Protein 2Z3Q (pdb70)

Solvent-accessible surface area: 21305 Å² total; per-residue (Å²): 168,163,111,92,28,55,9,64,69,0,41,68,18,2,155,104,0,66,97,44,18,119,50,61,157,24,104,8,66,0,2,4,25,54,112,21,124,94,83,25,25,34,41,9,0,96,3,2,14,69,0,0,25,1,0,1,20,6,21,37,33,33,40,0,1,62,7,0,40,70,0,19,90,35,0,83,105,36,28,163,175,51,111,85,34,104,73,17,15,64,15,119,72,38,74,10,164,81,0,6,95,6,0,32,93,1,0,83,57,6,50,125,102,78,96,147,77,20,80,7,71,111,25,159,98,24,123,79,15,96,28,219,19,184,40,99,29,4,23,4,104,9,66,8,129,24,58,116,17,44,71,25,94,5,12,21,0,11,5,0,46,0,45,30,56,53,76,86,72,98,2,90,24,31,71,12,34,14,108,5,46,105,18,2,33,54,78,103,134,178,107,84,123,129,170,158,154,110,91,40,31,15,67,54,0,31,60,19,2,144,104,0,66,96,57,16,107,49,55,153,24,101,5,69,0,2,2,24,54,123,32,105,108,71,21,55,50,40,6,0,110,3,1,12,74,0,0,47,1,0,7,43,5,12,38,43,28,40,0,22,65,8,5,44,70,0,26,106,35,0,73,84,22,24,92,82,106,74,141,133,116,52,106,88,26,106,75,16,15,53,15,114,74,28,74,11,141,84,0,6,98,13,0,25,100,1,0,100,97,33,60,175,132,20,8,64,29,86,9,66,100,23,149,108,26,127,72,14,75,25,165,29,189,44,91,27,2,20,5,99,12,62,8,102,23,65,116,25,49,68,27,96,6,12,21,3,12,17,0,44,0,41,16,60,40,69,99,51,76,9,79,23,42,82,14,24,14,111,4,42,109,15,1,47,87,84,113,156,268

Structure (mmCIF, N/CA/C/O backbone):
data_2Z3Q
#
_entry.id   2Z3Q
#
_cell.length_a   78.444
_cell.length_b   120.012
_cell.length_c   49.459
_cell.angle_alpha   90.00
_cell.angle_beta   90.00
_cell.angle_gamma   90.00
#
_symmetry.space_group_name_H-M   'P 21 21 2'
#
loop_
_entity.id
_entity.type
_entity.pdbx_description
1 polymer Interleukin-15
2 polymer 'Interleukin-15 receptor alpha chain'
3 water water
#
loop_
_atom_site.group_PDB
_atom_site.id
_atom_site.type_symbol
_atom_site.label_atom_id
_atom_site.label_alt_id
_atom_site.label_comp_id
_atom_site.label_asym_id
_atom_site.label_entity_id
_atom_site.label_seq_id
_atom_site.pdbx_PDB_ins_code
_atom_site.Cartn_x
_atom_site.Cartn_y
_atom_site.Cartn_z
_atom_site.occupancy
_atom_site.B_iso_or_equiv
_atom_site.auth_seq_id
_atom_site.auth_comp_id
_atom_site.auth_asym_id
_atom_site.auth_atom_id
_atom_site.pdbx_PDB_model_num
ATOM 1 N N . ALA A 1 1 ? 89.774 18.470 26.508 1.00 38.31 -4 ALA A N 1
ATOM 2 C CA . ALA A 1 1 ? 88.618 17.523 26.378 1.00 38.15 -4 ALA A CA 1
ATOM 3 C C . ALA A 1 1 ? 88.724 16.293 27.291 1.00 37.51 -4 ALA A C 1
ATOM 4 O O . ALA A 1 1 ? 89.783 15.650 27.348 1.00 37.77 -4 ALA A O 1
ATOM 6 N N . MET A 1 2 ? 87.629 15.985 28.002 1.00 36.45 -3 MET A N 1
ATOM 7 C CA . MET A 1 2 ? 87.492 14.717 28.746 1.00 34.96 -3 MET A CA 1
ATOM 8 C C . MET A 1 2 ? 86.339 13.867 28.192 1.00 33.84 -3 MET A C 1
ATOM 9 O O . MET A 1 2 ? 85.436 14.401 27.534 1.00 33.74 -3 MET A O 1
ATOM 14 N N . ALA A 1 3 ? 86.393 12.560 28.465 1.00 32.15 -2 ALA A N 1
ATOM 15 C CA . ALA A 1 3 ? 85.450 11.570 27.930 1.00 31.16 -2 ALA A CA 1
ATOM 16 C C . ALA A 1 3 ? 84.170 11.428 28.772 1.00 30.58 -2 ALA A C 1
ATOM 17 O O . ALA A 1 3 ? 84.199 11.018 29.949 1.00 29.68 -2 ALA A O 1
ATOM 19 N N . ILE A 1 4 ? 83.054 11.745 28.117 1.00 29.53 -1 ILE A N 1
ATOM 20 C CA . ILE A 1 4 ? 81.704 11.744 28.688 1.00 27.70 -1 ILE A CA 1
ATOM 21 C C . ILE A 1 4 ? 80.731 11.027 27.729 1.00 26.68 -1 ILE A C 1
ATOM 22 O O . ILE A 1 4 ? 80.633 11.387 26.530 1.00 27.04 -1 ILE A O 1
ATOM 27 N N . SER A 1 5 ? 80.026 10.024 28.262 1.00 23.41 0 SER A N 1
ATOM 28 C CA . SER A 1 5 ? 79.089 9.236 27.510 1.00 20.85 0 SER A CA 1
ATOM 29 C C . SER A 1 5 ? 78.256 10.118 26.578 1.00 19.86 0 SER A C 1
ATOM 30 O O . SER A 1 5 ? 77.816 11.211 27.002 1.00 19.66 0 SER A O 1
ATOM 33 N N . ASN A 1 6 ? 78.070 9.662 25.323 1.00 17.03 1 ASN A N 1
ATOM 34 C CA . ASN A 1 6 ? 77.293 10.398 24.301 1.00 15.33 1 ASN A CA 1
ATOM 35 C C . ASN A 1 6 ? 75.853 10.637 24.710 1.00 13.83 1 ASN A C 1
ATOM 36 O O . ASN A 1 6 ? 75.205 11.604 24.287 1.00 14.28 1 ASN A O 1
ATOM 41 N N . TRP A 1 7 ? 75.359 9.720 25.523 1.00 11.67 2 TRP A N 1
ATOM 42 C CA . TRP A 1 7 ? 74.001 9.760 26.014 1.00 9.93 2 TRP A CA 1
ATOM 43 C C . TRP A 1 7 ? 73.714 11.008 26.883 1.00 9.54 2 TRP A C 1
ATOM 44 O O . TRP A 1 7 ? 72.580 11.446 26.996 1.00 8.12 2 TRP A O 1
ATOM 55 N N . VAL A 1 8 ? 74.742 11.591 27.465 1.00 8.63 3 VAL A N 1
ATOM 56 C CA . VAL A 1 8 ? 74.560 12.855 28.196 1.00 8.83 3 VAL A CA 1
ATOM 57 C C . VAL A 1 8 ? 74.087 13.926 27.185 1.00 8.80 3 VAL A C 1
ATOM 58 O O . VAL A 1 8 ? 73.140 14.680 27.434 1.00 7.75 3 VAL A O 1
ATOM 62 N N . ASN A 1 9 ? 74.687 13.915 26.005 1.00 8.29 4 ASN A N 1
ATOM 63 C CA . ASN A 1 9 ? 74.273 14.849 24.990 1.00 8.90 4 ASN A CA 1
ATOM 64 C C . ASN A 1 9 ? 72.906 14.564 24.389 1.00 8.62 4 ASN A C 1
ATOM 65 O O . ASN A 1 9 ? 72.226 15.481 23.929 1.00 9.17 4 ASN A O 1
ATOM 70 N N . VAL A 1 10 ? 72.495 13.304 24.409 1.00 8.99 5 VAL A N 1
ATOM 71 C CA . VAL A 1 10 ? 71.137 12.950 24.021 1.00 8.28 5 VAL A CA 1
ATOM 72 C C . VAL A 1 10 ? 70.134 13.599 25.004 1.00 8.69 5 VAL A C 1
ATOM 73 O O . VAL A 1 10 ? 69.105 14.114 24.580 1.00 8.27 5 VAL A O 1
ATOM 77 N N . ILE A 1 11 ? 70.420 13.593 26.312 1.00 7.85 6 ILE A N 1
ATOM 78 C CA . ILE A 1 11 ? 69.450 14.132 27.226 1.00 7.20 6 ILE A CA 1
ATOM 79 C C . ILE A 1 11 ? 69.344 15.641 26.908 1.00 9.51 6 ILE A C 1
ATOM 80 O O . ILE A 1 11 ? 68.276 16.209 26.978 1.00 9.50 6 ILE A O 1
ATOM 85 N N . SER A 1 12 ? 70.462 16.287 26.571 1.00 10.76 7 SER A N 1
ATOM 86 C CA . SER A 1 12 ? 70.459 17.709 26.338 1.00 12.01 7 SER A CA 1
ATOM 87 C C . SER A 1 12 ? 69.566 18.041 25.130 1.00 12.37 7 SER A C 1
ATOM 88 O O . SER A 1 12 ? 68.796 19.021 25.161 1.00 13.01 7 SER A O 1
ATOM 91 N N . ASP A 1 13 ? 69.592 17.179 24.114 1.00 12.24 8 ASP A N 1
ATOM 92 C CA . ASP A 1 13 ? 68.734 17.329 22.932 1.00 12.07 8 ASP A CA 1
ATOM 93 C C . ASP A 1 13 ? 67.251 17.061 23.275 1.00 11.34 8 ASP A C 1
ATOM 94 O O . ASP A 1 13 ? 66.370 17.787 22.829 1.00 10.43 8 ASP A O 1
ATOM 99 N N . LEU A 1 14 ? 66.968 16.043 24.089 1.00 11.31 9 LEU A N 1
ATOM 100 C CA . LEU A 1 14 ? 65.581 15.838 24.572 1.00 9.84 9 LEU A CA 1
ATOM 101 C C . LEU A 1 14 ? 65.035 17.040 25.328 1.00 10.65 9 LEU A C 1
ATOM 102 O O . LEU A 1 14 ? 63.894 17.406 25.147 1.00 11.25 9 LEU A O 1
ATOM 107 N N . LYS A 1 15 ? 65.818 17.607 26.244 1.00 9.03 10 LYS A N 1
ATOM 108 C CA . LYS A 1 15 ? 65.441 18.853 26.907 1.00 8.73 10 LYS A CA 1
ATOM 109 C C . LYS A 1 15 ? 65.159 19.948 25.856 1.00 8.47 10 LYS A C 1
ATOM 110 O O . LYS A 1 15 ? 64.204 20.709 25.933 1.00 7.25 10 LYS A O 1
ATOM 116 N N . LYS A 1 16 ? 65.981 20.020 24.828 1.00 9.30 11 LYS A N 1
ATOM 117 C CA . LYS A 1 16 ? 65.778 21.063 23.865 1.00 8.44 11 LYS A CA 1
ATOM 118 C C . LYS A 1 16 ? 64.476 20.853 23.099 1.00 7.63 11 LYS A C 1
ATOM 119 O O . LYS A 1 16 ? 63.723 21.784 22.907 1.00 7.46 11 LYS A O 1
ATOM 125 N N . ILE A 1 17 ? 64.210 19.621 22.671 1.00 7.60 12 ILE A N 1
ATOM 126 C CA . ILE A 1 17 ? 63.030 19.289 21.896 1.00 7.09 12 ILE A CA 1
ATOM 127 C C . ILE A 1 17 ? 61.808 19.530 22.760 1.00 7.89 12 ILE A C 1
ATOM 128 O O . ILE A 1 17 ? 60.811 20.061 22.318 1.00 9.35 12 ILE A O 1
ATOM 133 N N . GLU A 1 18 ? 61.872 19.154 24.021 1.00 10.14 13 GLU A N 1
ATOM 134 C CA . GLU A 1 18 ? 60.719 19.383 24.881 1.00 11.03 13 GLU A CA 1
ATOM 135 C C . GLU A 1 18 ? 60.394 20.873 24.937 1.00 11.71 13 GLU A C 1
ATOM 136 O O . GLU A 1 18 ? 59.222 21.265 24.892 1.00 12.33 13 GLU A O 1
ATOM 142 N N . ASP A 1 19 ? 61.427 21.711 25.032 1.00 11.23 14 ASP A N 1
ATOM 143 C CA . ASP A 1 19 ? 61.223 23.141 25.133 1.00 12.24 14 ASP A CA 1
ATOM 144 C C . ASP A 1 19 ? 60.616 23.669 23.824 1.00 12.73 14 ASP A C 1
ATOM 145 O O . ASP A 1 19 ? 59.669 24.452 23.834 1.00 13.49 14 ASP A O 1
ATOM 150 N N . LEU A 1 20 ? 61.150 23.228 22.703 1.00 12.48 15 LEU A N 1
ATOM 151 C CA . LEU A 1 20 ? 60.680 23.676 21.397 1.00 12.66 15 LEU A CA 1
ATOM 152 C C . LEU A 1 20 ? 59.250 23.296 21.070 1.00 14.23 15 LEU A C 1
ATOM 153 O O . LEU A 1 20 ? 58.534 24.092 20.426 1.00 14.68 15 LEU A O 1
ATOM 158 N N . ILE A 1 21 ? 58.812 22.103 21.479 1.00 15.40 16 ILE A N 1
ATOM 159 C CA . ILE A 1 21 ? 57.436 21.645 21.175 1.00 17.98 16 ILE A CA 1
ATOM 160 C C . ILE A 1 21 ? 56.390 22.370 22.026 1.00 20.54 16 ILE A C 1
ATOM 161 O O . ILE A 1 21 ? 55.225 22.393 21.686 1.00 19.92 16 ILE A O 1
ATOM 166 N N . GLN A 1 22 ? 56.833 22.984 23.113 1.00 23.89 17 GLN A N 1
ATOM 167 C CA . GLN A 1 22 ? 55.936 23.622 24.066 1.00 27.97 17 GLN A CA 1
ATOM 168 C C . GLN A 1 22 ? 55.063 24.680 23.414 1.00 29.94 17 GLN A C 1
ATOM 169 O O . GLN A 1 22 ? 53.899 24.806 23.778 1.00 30.94 17 GLN A O 1
ATOM 175 N N . SER A 1 23 ? 55.631 25.419 22.450 1.00 32.25 18 SER A N 1
ATOM 176 C CA . SER A 1 23 ? 54.916 26.426 21.645 1.00 34.28 18 SER A CA 1
ATOM 177 C C . SER A 1 23 ? 53.880 25.761 20.720 1.00 35.62 18 SER A C 1
ATOM 178 O O . SER A 1 23 ? 52.677 26.019 20.848 1.00 36.55 18 SER A O 1
ATOM 181 N N . MET A 1 24 ? 54.353 24.913 19.805 1.00 36.16 19 MET A N 1
ATOM 182 C CA . MET A 1 24 ? 53.509 24.087 18.919 1.00 37.48 19 MET A CA 1
ATOM 183 C C . MET A 1 24 ? 52.388 23.248 19.574 1.00 37.00 19 MET A C 1
ATOM 184 O O . MET A 1 24 ? 52.258 23.165 20.814 1.00 37.62 19 MET A O 1
ATOM 189 N N . HIS A 1 25 ? 51.614 22.594 18.702 1.00 36.35 20 HIS A N 1
ATOM 190 C CA . HIS A 1 25 ? 50.515 21.710 19.091 1.00 35.60 20 HIS A CA 1
ATOM 191 C C . HIS A 1 25 ? 50.680 20.296 18.486 1.00 34.62 20 HIS A C 1
ATOM 192 O O . HIS A 1 25 ? 49.876 19.866 17.6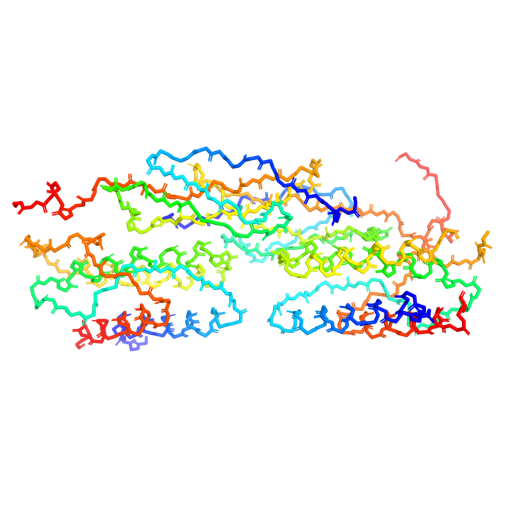45 1.00 33.79 20 HIS A O 1
ATOM 199 N N . ILE A 1 26 ? 51.725 19.580 18.914 1.00 33.43 21 ILE A N 1
ATOM 200 C CA . ILE A 1 26 ? 51.953 18.225 18.412 1.00 31.85 21 ILE A CA 1
ATOM 201 C C . ILE A 1 26 ? 51.145 17.257 19.258 1.00 30.18 21 ILE A C 1
ATOM 202 O O . ILE A 1 26 ? 51.272 17.225 20.482 1.00 30.24 21 ILE A O 1
ATOM 207 N N . ASP A 1 27 ? 50.253 16.522 18.611 1.00 27.59 22 ASP A N 1
ATOM 208 C CA . ASP A 1 27 ? 49.288 15.715 19.371 1.00 25.07 22 ASP A CA 1
ATOM 209 C C . ASP A 1 27 ? 49.321 14.242 18.948 1.00 22.98 22 ASP A C 1
ATOM 210 O O . ASP A 1 27 ? 48.362 13.497 19.114 1.00 23.31 22 ASP A O 1
ATOM 215 N N . ALA A 1 28 ? 50.455 13.807 18.434 1.00 20.82 23 ALA A N 1
ATOM 216 C CA . ALA A 1 28 ? 50.589 12.388 18.191 1.00 18.23 23 ALA A CA 1
ATOM 217 C C . ALA A 1 28 ? 50.736 11.667 19.545 1.00 16.60 23 ALA A C 1
ATOM 218 O O . ALA A 1 28 ? 51.186 12.239 20.565 1.00 16.56 23 ALA A O 1
ATOM 220 N N . THR A 1 29 ? 50.242 10.438 19.551 1.00 14.99 24 THR A N 1
ATOM 221 C CA . THR A 1 29 ? 50.495 9.534 20.623 1.00 14.45 24 THR A CA 1
ATOM 222 C C . THR A 1 29 ? 51.545 8.672 20.006 1.00 13.30 24 THR A C 1
ATOM 223 O O . THR A 1 29 ? 51.550 8.444 18.791 1.00 12.73 24 THR A O 1
ATOM 227 N N . LEU A 1 30 ? 52.491 8.280 20.834 1.00 11.77 25 LEU A N 1
ATOM 228 C CA . LEU A 1 30 ? 53.681 7.582 20.392 1.00 9.10 25 LEU A CA 1
ATOM 229 C C . LEU A 1 30 ? 53.881 6.372 21.287 1.00 7.68 25 LEU A C 1
ATOM 230 O O . LEU A 1 30 ? 53.576 6.426 22.451 1.00 8.35 25 LEU A O 1
ATOM 235 N N . TYR A 1 31 ? 54.421 5.310 20.720 1.00 8.04 26 TYR A N 1
ATOM 236 C CA . TYR A 1 31 ? 54.730 4.053 21.449 1.00 7.35 26 TYR A CA 1
ATOM 237 C C . TYR A 1 31 ? 55.809 4.337 22.500 1.00 8.40 26 TYR A C 1
ATOM 238 O O . TYR A 1 31 ? 56.933 4.793 22.188 1.00 8.00 26 TYR A O 1
ATOM 247 N N . THR A 1 32 ? 55.439 4.052 23.737 1.00 7.25 27 THR A N 1
ATOM 248 C CA . THR A 1 32 ? 56.229 4.355 24.945 1.00 8.31 27 THR A CA 1
ATOM 249 C C . THR A 1 32 ? 56.478 3.207 25.925 1.00 7.57 27 THR A C 1
ATOM 250 O O . THR A 1 32 ? 55.558 2.684 26.612 1.00 7.66 27 THR A O 1
ATOM 254 N N . GLU A 1 33 ? 57.738 2.824 26.041 1.00 6.30 28 GLU A N 1
ATOM 255 C CA . GLU A 1 33 ? 58.054 1.853 27.029 1.00 8.53 28 GLU A CA 1
ATOM 256 C C . GLU A 1 33 ? 58.503 2.613 28.264 1.00 8.83 28 GLU A C 1
ATOM 257 O O . GLU A 1 33 ? 59.620 3.160 28.306 1.00 7.92 28 GLU A O 1
ATOM 263 N N . SER A 1 34 ? 57.628 2.678 29.262 1.00 11.52 29 SER A N 1
ATOM 264 C CA . SER A 1 34 ? 57.932 3.434 30.486 1.00 13.16 29 SER A CA 1
ATOM 265 C C . SER A 1 34 ? 58.633 2.626 31.535 1.00 14.64 29 SER A C 1
ATOM 266 O O . SER A 1 34 ? 59.021 3.156 32.602 1.00 14.52 29 SER A O 1
ATOM 269 N N . ASP A 1 35 ? 58.784 1.332 31.268 1.00 14.84 30 ASP A N 1
ATOM 270 C CA . ASP A 1 35 ? 59.463 0.481 32.203 1.00 15.23 30 ASP A CA 1
ATOM 271 C C . ASP A 1 35 ? 60.381 -0.535 31.533 1.00 14.75 30 ASP A C 1
ATOM 272 O O . ASP A 1 35 ? 60.117 -1.743 31.575 1.00 13.88 30 ASP A O 1
ATOM 277 N N . VAL A 1 36 ? 61.450 -0.025 30.919 1.00 14.44 31 VAL A N 1
ATOM 278 C CA . VAL A 1 36 ? 62.374 -0.810 30.130 1.00 14.89 31 VAL A CA 1
ATOM 279 C C . VAL A 1 36 ? 63.077 -1.876 30.957 1.00 16.37 31 VAL A C 1
ATOM 280 O O . VAL A 1 36 ? 63.643 -1.552 32.011 1.00 16.71 31 VAL A O 1
ATOM 284 N N . HIS A 1 37 ? 63.029 -3.133 30.518 1.00 16.65 32 HIS A N 1
ATOM 285 C CA . HIS A 1 37 ? 63.901 -4.171 31.124 1.00 18.50 32 HIS A CA 1
ATOM 286 C C . HIS A 1 37 ? 65.332 -4.087 30.576 1.00 17.96 32 HIS A C 1
ATOM 287 O O . HIS A 1 37 ? 65.518 -4.041 29.374 1.00 17.66 32 HIS A O 1
ATOM 294 N N . PRO A 1 38 ? 66.351 -4.084 31.457 1.00 18.30 33 PRO A N 1
ATOM 295 C CA . PRO A 1 38 ? 67.741 -4.006 30.952 1.00 17.74 33 PRO A CA 1
ATOM 296 C C . PRO A 1 38 ? 68.065 -5.002 29.812 1.00 16.88 33 PRO A C 1
ATOM 297 O O . PRO A 1 38 ? 68.870 -4.696 28.924 1.00 16.24 33 PRO A O 1
ATOM 301 N N . SER A 1 39 ? 67.441 -6.174 29.844 1.00 15.61 34 SER A N 1
ATOM 302 C CA . SER A 1 39 ? 67.675 -7.190 28.847 1.00 15.63 34 SER A CA 1
ATOM 303 C C . SER A 1 39 ? 67.064 -6.833 27.498 1.00 15.77 34 SER A C 1
ATOM 304 O O . SER A 1 39 ? 67.287 -7.539 26.517 1.00 15.85 34 SER A O 1
ATOM 307 N N . CYS A 1 40 ? 66.292 -5.740 27.444 1.00 15.64 35 CYS A N 1
ATOM 308 C CA . CYS A 1 40 ? 65.573 -5.333 26.232 1.00 14.31 35 CYS A CA 1
ATOM 309 C C . CYS A 1 40 ? 65.794 -3.867 25.947 1.00 14.27 35 CYS A C 1
ATOM 310 O O . CYS A 1 40 ? 65.021 -3.266 25.183 1.00 13.57 35 CYS A O 1
ATOM 313 N N . LYS A 1 41 ? 66.818 -3.264 26.548 1.00 14.78 36 LYS A N 1
ATOM 314 C CA . LYS A 1 41 ? 66.980 -1.826 26.398 1.00 15.79 36 LYS A CA 1
ATOM 315 C C . LYS A 1 41 ? 67.410 -1.380 24.999 1.00 15.39 36 LYS A C 1
ATOM 316 O O . LYS A 1 41 ? 67.112 -0.254 24.610 1.00 15.34 36 LYS A O 1
ATOM 322 N N . VAL A 1 42 ? 68.050 -2.258 24.226 1.00 13.99 37 VAL A N 1
ATOM 323 C CA . VAL A 1 42 ? 68.372 -1.909 22.826 1.00 14.02 37 VAL A CA 1
ATOM 324 C C . VAL A 1 42 ? 67.120 -1.871 21.956 1.00 13.56 37 VAL A C 1
ATOM 325 O O . VAL A 1 42 ? 66.922 -0.915 21.200 1.00 14.68 37 VAL A O 1
ATOM 329 N N . THR A 1 43 ? 66.291 -2.919 22.053 1.00 12.73 38 THR A N 1
ATOM 330 C CA . THR A 1 43 ? 64.988 -2.957 21.390 1.00 11.31 38 THR A CA 1
ATOM 331 C C . THR A 1 43 ? 64.176 -1.712 21.738 1.00 11.03 38 THR A C 1
ATOM 332 O O . THR A 1 43 ? 63.652 -1.023 20.839 1.00 11.33 38 THR A O 1
ATOM 336 N N . ALA A 1 44 ? 64.093 -1.401 23.024 1.00 8.90 39 ALA A N 1
ATOM 337 C CA . ALA A 1 44 ? 63.335 -0.230 23.525 1.00 9.34 39 ALA A CA 1
ATOM 338 C C . ALA A 1 44 ? 63.923 1.085 23.035 1.00 8.58 39 ALA A C 1
ATOM 339 O O . ALA A 1 44 ? 63.204 1.985 22.612 1.00 9.00 39 ALA A O 1
ATOM 341 N N . MET A 1 45 ? 65.241 1.189 23.031 1.00 9.43 40 MET A N 1
ATOM 342 C CA . MET A 1 45 ? 65.870 2.404 22.526 1.00 10.16 40 MET A CA 1
ATOM 343 C C . MET A 1 45 ? 65.537 2.611 21.048 1.00 10.92 40 MET A C 1
ATOM 344 O O . MET A 1 45 ? 65.157 3.692 20.592 1.00 10.43 40 MET A O 1
ATOM 349 N N . LYS A 1 46 ? 65.637 1.542 20.296 1.00 10.69 41 LYS A N 1
ATOM 350 C CA . LYS A 1 46 ? 65.266 1.594 18.922 1.00 10.85 41 LYS A CA 1
ATOM 351 C C . LYS A 1 46 ? 63.857 2.095 18.668 1.00 10.85 41 LYS A C 1
ATOM 352 O O . LYS A 1 46 ? 63.642 2.876 17.757 1.00 11.18 41 LYS A O 1
ATOM 358 N N . CYS A 1 47 ? 62.896 1.666 19.469 1.00 12.32 42 CYS A N 1
ATOM 359 C CA . CYS A 1 47 ? 61.514 2.207 19.362 1.00 12.23 42 CYS A CA 1
ATOM 360 C C . CYS A 1 47 ? 61.402 3.675 19.636 1.00 11.74 42 CYS A C 1
ATOM 361 O O . CYS A 1 47 ? 60.741 4.373 18.884 1.00 11.01 42 CYS A O 1
ATOM 364 N N . PHE A 1 48 ? 61.955 4.128 20.765 1.00 9.78 43 PHE A N 1
ATOM 365 C CA . PHE A 1 48 ? 62.059 5.561 21.033 1.00 11.04 43 PHE A CA 1
ATOM 366 C C . PHE A 1 48 ? 62.654 6.358 19.870 1.00 11.13 43 PHE A C 1
ATOM 367 O O . PHE A 1 48 ? 62.116 7.437 19.562 1.00 12.06 43 PHE A O 1
ATOM 375 N N . LEU A 1 49 ? 63.755 5.860 19.256 1.00 10.89 44 LEU A N 1
ATOM 376 C CA . LEU A 1 49 ? 64.409 6.558 18.128 1.00 10.72 44 LEU A CA 1
ATOM 377 C C . LEU A 1 49 ? 63.500 6.676 16.889 1.00 10.79 44 LEU A C 1
ATOM 378 O O . LEU A 1 49 ? 63.418 7.739 16.248 1.00 11.14 44 LEU A O 1
ATOM 383 N N . LEU A 1 50 ? 62.821 5.579 16.546 1.00 10.83 45 LEU A N 1
ATOM 384 C CA . LEU A 1 50 ? 61.798 5.580 15.518 1.00 10.80 45 LEU A CA 1
ATOM 385 C C . LEU A 1 50 ? 60.707 6.587 15.750 1.00 10.23 45 LEU A C 1
ATOM 386 O O . LEU A 1 50 ? 60.347 7.334 14.833 1.00 12.61 45 LEU A O 1
ATOM 391 N N . GLU A 1 51 ? 60.158 6.583 16.941 1.00 10.50 46 GLU A N 1
ATOM 392 C CA . GLU A 1 51 ? 58.996 7.374 17.175 1.00 9.16 46 GLU A CA 1
ATOM 393 C C . GLU A 1 51 ? 59.369 8.802 17.271 1.00 8.35 46 GLU A C 1
ATOM 394 O O . GLU A 1 51 ? 58.540 9.670 17.026 1.00 7.59 46 GLU A O 1
ATOM 400 N N . LEU A 1 52 ? 60.605 9.058 17.691 1.00 8.91 47 LEU A N 1
ATOM 401 C CA . LEU A 1 52 ? 61.129 10.448 17.667 1.00 10.28 47 LEU A CA 1
ATOM 402 C C . LEU A 1 52 ? 61.037 11.085 16.271 1.00 9.29 47 LEU A C 1
ATOM 403 O O . LEU A 1 52 ? 60.804 12.290 16.159 1.00 9.00 47 LEU A O 1
ATOM 408 N N . GLN A 1 53 ? 61.227 10.311 15.217 1.00 9.98 48 GLN A N 1
ATOM 409 C CA . GLN A 1 53 ? 61.081 10.837 13.888 1.00 11.10 48 GLN A CA 1
ATOM 410 C C . GLN A 1 53 ? 59.663 11.359 13.546 1.00 11.01 48 GLN A C 1
ATOM 411 O O . GLN A 1 53 ? 59.476 12.179 12.604 1.00 10.64 48 GLN A O 1
ATOM 417 N N . VAL A 1 54 ? 58.662 10.825 14.235 1.00 10.28 49 VAL A N 1
ATOM 418 C CA . VAL A 1 54 ? 57.277 11.244 14.033 1.00 8.05 49 VAL A CA 1
ATOM 419 C C . VAL A 1 54 ? 57.148 12.643 14.569 1.00 7.83 49 VAL A C 1
ATOM 420 O O . VAL A 1 54 ? 56.466 13.461 13.980 1.00 7.99 49 VAL A O 1
ATOM 424 N N . ILE A 1 55 ? 57.718 12.893 15.759 1.00 7.12 50 ILE A N 1
ATOM 425 C CA . ILE A 1 55 ? 57.684 14.245 16.296 1.00 6.13 50 ILE A CA 1
ATOM 426 C C . ILE A 1 55 ? 58.269 15.265 15.330 1.00 7.40 50 ILE A C 1
ATOM 427 O O . ILE A 1 55 ? 57.710 16.381 15.147 1.00 9.60 50 ILE A O 1
ATOM 432 N N . SER A 1 56 ? 59.366 14.881 14.679 1.00 6.54 51 SER A N 1
ATOM 433 C CA . SER A 1 56 ? 60.011 15.768 13.705 1.00 6.43 51 SER A CA 1
ATOM 434 C C . SER A 1 56 ? 59.114 15.978 12.453 1.00 7.26 51 SER A C 1
ATOM 435 O O . SER A 1 56 ? 58.883 17.128 11.999 1.00 5.21 51 SER A O 1
ATOM 438 N N . LEU A 1 57 ? 58.573 14.879 11.916 1.00 6.21 52 LEU A N 1
ATOM 439 C CA . LEU A 1 57 ? 57.793 14.966 10.669 1.00 8.00 52 LEU A CA 1
ATOM 440 C C . LEU A 1 57 ? 56.547 15.786 10.919 1.00 7.35 52 LEU A C 1
ATOM 441 O O . LEU A 1 57 ? 56.126 16.571 10.068 1.00 9.30 52 LEU A O 1
ATOM 446 N N . GLU A 1 58 ? 55.906 15.566 12.054 1.00 6.74 53 GLU A N 1
ATOM 447 C CA . GLU A 1 58 ? 54.647 16.264 12.291 1.00 7.16 53 GLU A CA 1
ATOM 448 C C . GLU A 1 58 ? 54.862 17.730 12.662 1.00 6.85 53 GLU A C 1
ATOM 449 O O . GLU A 1 58 ? 54.029 18.572 12.330 1.00 6.83 53 GLU A O 1
ATOM 455 N N . SER A 1 59 ? 56.002 18.045 13.267 1.00 5.24 54 SER A N 1
ATOM 456 C CA . SER A 1 59 ? 56.362 19.445 13.600 1.00 3.47 54 SER A CA 1
ATOM 457 C C . SER A 1 59 ? 56.566 20.326 12.379 1.00 2.81 54 SER A C 1
ATOM 458 O O . SER A 1 59 ? 56.180 21.528 12.408 1.00 2.00 54 SER A O 1
ATOM 461 N N . GLY A 1 60 ? 57.194 19.764 11.329 1.00 2.00 55 GLY A N 1
ATOM 462 C CA . GLY A 1 60 ? 57.534 20.583 10.146 1.00 2.00 55 GLY A CA 1
ATOM 463 C C . GLY A 1 60 ? 58.369 21.799 10.498 1.00 2.00 55 GLY A C 1
ATOM 464 O O . GLY A 1 60 ? 58.316 22.855 9.814 1.00 2.76 55 GLY A O 1
ATOM 465 N N . ASP A 1 61 ? 59.205 21.625 11.514 1.00 2.06 56 ASP A N 1
ATOM 466 C CA . ASP A 1 61 ? 60.000 22.719 12.081 1.00 2.06 56 ASP A CA 1
ATOM 467 C C . ASP A 1 61 ? 61.521 22.451 11.964 1.00 2.00 56 ASP A C 1
ATOM 468 O O . ASP A 1 61 ? 61.998 21.391 12.359 1.00 2.00 56 ASP A O 1
ATOM 473 N N . ALA A 1 62 ? 62.262 23.396 11.407 1.00 2.00 57 ALA A N 1
ATOM 474 C CA . ALA A 1 62 ? 63.694 23.243 11.155 1.00 2.36 57 ALA A CA 1
ATOM 475 C C . ALA A 1 62 ? 64.473 22.932 12.437 1.00 3.99 57 ALA A C 1
ATOM 476 O O . ALA A 1 62 ? 65.202 21.940 12.532 1.00 5.83 57 ALA A O 1
ATOM 478 N N . SER A 1 63 ? 64.238 23.686 13.488 1.00 5.46 58 SER A N 1
ATOM 479 C CA . SER A 1 63 ? 64.997 23.459 14.690 1.00 5.29 58 SER A CA 1
ATOM 480 C C . SER A 1 63 ? 64.676 22.138 15.363 1.00 5.74 58 SER A C 1
ATOM 481 O O . SER A 1 63 ? 65.573 21.479 15.850 1.00 5.91 58 SER A O 1
ATOM 484 N N . ILE A 1 64 ? 63.400 21.764 15.448 1.00 4.83 59 ILE A N 1
ATOM 485 C CA . ILE A 1 64 ? 63.061 20.464 15.980 1.00 4.99 59 ILE A CA 1
ATOM 486 C C . ILE A 1 64 ? 63.710 19.356 15.155 1.00 5.81 59 ILE A C 1
ATOM 487 O O . ILE A 1 64 ? 64.332 18.451 15.685 1.00 5.76 59 ILE A O 1
ATOM 492 N N . HIS A 1 65 ? 63.582 19.446 13.840 1.00 4.11 60 HIS A N 1
ATOM 493 C CA . HIS A 1 65 ? 64.211 18.480 12.989 1.00 6.10 60 HIS A CA 1
ATOM 494 C C . HIS A 1 65 ? 65.763 18.399 13.187 1.00 7.24 60 HIS A C 1
ATOM 495 O O . HIS A 1 65 ? 66.306 17.301 13.313 1.00 8.01 60 HIS A O 1
ATOM 502 N N . ASP A 1 66 ? 66.455 19.542 13.216 1.00 7.13 61 ASP A N 1
ATOM 503 C CA . ASP A 1 66 ? 67.888 19.545 13.423 1.00 7.78 61 ASP A CA 1
ATOM 504 C C . ASP A 1 66 ? 68.243 18.867 14.724 1.00 8.19 61 ASP A C 1
ATOM 505 O O . ASP A 1 66 ? 69.221 18.129 14.782 1.00 9.65 61 ASP A O 1
ATOM 510 N N . THR A 1 67 ? 67.448 19.113 15.757 1.00 8.31 62 THR A N 1
ATOM 511 C CA . THR A 1 67 ? 67.738 18.616 17.106 1.00 7.75 62 THR A CA 1
ATOM 512 C C . THR A 1 67 ? 67.438 17.101 17.173 1.00 9.58 62 THR A C 1
ATOM 513 O O . THR A 1 67 ? 68.186 16.340 17.804 1.00 9.62 62 THR A O 1
ATOM 517 N N . VAL A 1 68 ? 66.392 16.660 16.458 1.00 9.40 63 VAL A N 1
ATOM 518 C CA . VAL A 1 68 ? 66.109 15.229 16.307 1.00 8.65 63 VAL A CA 1
ATOM 519 C C . VAL A 1 68 ? 67.203 14.560 15.511 1.00 9.73 63 VAL A C 1
ATOM 520 O O . VAL A 1 68 ? 67.658 13.454 15.832 1.00 8.59 63 VAL A O 1
ATOM 524 N N . GLU A 1 69 ? 67.656 15.219 14.453 1.00 11.39 64 GLU A N 1
ATOM 525 C CA . GLU A 1 69 ? 68.712 14.640 13.678 1.00 12.64 64 GLU A CA 1
ATOM 526 C C . GLU A 1 69 ? 70.004 14.476 14.487 1.00 12.12 64 GLU A C 1
ATOM 527 O O . GLU A 1 69 ? 70.637 13.429 14.434 1.00 11.89 64 GLU A O 1
ATOM 533 N N . ASN A 1 70 ? 70.380 15.514 15.227 1.00 12.13 65 ASN A N 1
ATOM 534 C CA . ASN A 1 70 ? 71.576 15.490 16.045 1.00 12.54 65 ASN A CA 1
ATOM 535 C C . ASN A 1 70 ? 71.473 14.346 17.087 1.00 12.02 65 ASN A C 1
ATOM 536 O O . ASN A 1 70 ? 72.427 13.611 17.275 1.00 12.35 65 ASN A O 1
ATOM 541 N N . LEU A 1 71 ? 70.301 14.170 17.693 1.00 11.01 66 LEU A N 1
ATOM 542 C CA . LEU A 1 71 ? 70.085 13.157 18.735 1.00 10.07 66 LEU A CA 1
ATOM 543 C C . LEU A 1 71 ? 70.281 11.784 18.115 1.00 10.72 66 LEU A C 1
ATOM 544 O O . LEU A 1 71 ? 71.016 10.979 18.622 1.00 10.83 66 LEU A O 1
ATOM 549 N N . ILE A 1 72 ? 69.629 11.516 16.994 1.00 10.48 67 ILE A N 1
ATOM 550 C CA . ILE A 1 72 ? 69.659 10.180 16.414 1.00 12.32 67 ILE A CA 1
ATOM 551 C C . ILE A 1 72 ? 71.058 9.751 15.976 1.00 13.16 67 ILE A C 1
ATOM 552 O O . ILE A 1 72 ? 71.415 8.568 16.129 1.00 13.46 67 ILE A O 1
ATOM 557 N N . ILE A 1 73 ? 71.844 10.695 15.444 1.00 14.55 68 ILE A N 1
ATOM 558 C CA . ILE A 1 73 ? 73.263 10.447 15.070 1.00 15.74 68 ILE A CA 1
ATOM 559 C C . ILE A 1 73 ? 74.144 10.125 16.300 1.00 16.57 68 ILE A C 1
ATOM 560 O O . ILE A 1 73 ? 74.988 9.227 16.246 1.00 16.25 68 ILE A O 1
ATOM 565 N N . LEU A 1 74 ? 73.978 10.887 17.376 1.00 17.43 69 LEU A N 1
ATOM 566 C CA . LEU A 1 74 ? 74.642 10.591 18.621 1.00 18.00 69 LEU A CA 1
ATOM 567 C C . LEU A 1 74 ? 74.300 9.187 19.075 1.00 19.20 69 LEU A C 1
ATOM 568 O O . LEU A 1 74 ? 75.190 8.428 19.453 1.00 18.76 69 LEU A O 1
ATOM 573 N N . ALA A 1 75 ? 73.009 8.845 19.044 1.00 20.13 70 ALA A N 1
ATOM 574 C C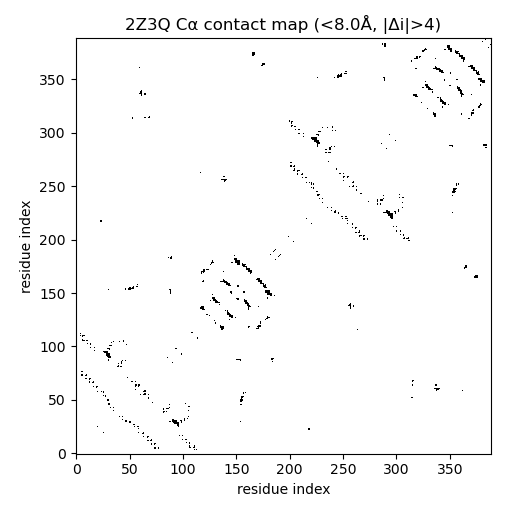A . ALA A 1 75 ? 72.523 7.600 19.632 1.00 20.35 70 ALA A CA 1
ATOM 575 C C . ALA A 1 75 ? 73.030 6.438 18.806 1.00 20.81 70 ALA A C 1
ATOM 576 O O . ALA A 1 75 ? 73.596 5.505 19.345 1.00 19.66 70 ALA A O 1
ATOM 578 N N . ASN A 1 76 ? 72.872 6.507 17.489 1.00 21.78 71 ASN A N 1
ATOM 579 C CA . ASN A 1 76 ? 73.465 5.493 16.621 1.00 23.41 71 ASN A CA 1
ATOM 580 C C . ASN A 1 76 ? 74.991 5.361 16.727 1.00 23.75 71 ASN A C 1
ATOM 581 O O . ASN A 1 76 ? 75.532 4.266 16.575 1.00 25.11 71 ASN A O 1
ATOM 586 N N . ASN A 1 77 ? 75.682 6.465 16.999 1.00 23.88 72 ASN A N 1
ATOM 587 C CA . ASN A 1 77 ? 77.105 6.426 17.324 1.00 24.01 72 ASN A CA 1
ATOM 588 C C . ASN A 1 77 ? 77.374 5.623 18.575 1.00 24.13 72 ASN A C 1
ATOM 589 O O . ASN A 1 77 ? 78.500 5.200 18.806 1.00 23.84 72 ASN A O 1
ATOM 594 N N . SER A 1 78 ? 76.345 5.438 19.393 1.00 24.29 73 SER A N 1
ATOM 595 C CA . SER A 1 78 ? 76.487 4.820 20.702 1.00 25.00 73 SER A CA 1
ATOM 596 C C . SER A 1 78 ? 75.959 3.401 20.733 1.00 25.62 73 SER A C 1
ATOM 597 O O . SER A 1 78 ? 76.061 2.738 21.751 1.00 25.96 73 SER A O 1
ATOM 600 N N . LEU A 1 79 ? 75.406 2.933 19.621 1.00 26.65 74 LEU A N 1
ATOM 601 C CA . LEU A 1 79 ? 74.822 1.591 19.546 1.00 27.68 74 LEU A CA 1
ATOM 602 C C . LEU A 1 79 ? 75.627 0.718 18.570 1.00 28.62 74 LEU A C 1
ATOM 603 O O . LEU A 1 79 ? 76.799 1.007 18.333 1.00 29.40 74 LEU A O 1
ATOM 608 N N . SER A 1 80 ? 74.988 -0.316 17.999 1.00 29.61 75 SER A N 1
ATOM 609 C CA . SER A 1 80 ? 75.637 -1.369 17.168 1.00 29.92 75 SER A CA 1
ATOM 610 C C . SER A 1 80 ? 76.847 -2.040 17.844 1.00 30.41 75 SER A C 1
ATOM 611 O O . SER A 1 80 ? 76.939 -2.105 19.082 1.00 30.85 75 SER A O 1
ATOM 614 N N . THR A 1 86 ? 72.123 -10.364 20.032 1.00 28.22 81 THR A N 1
ATOM 615 C CA . THR A 1 86 ? 71.599 -9.247 20.811 1.00 28.25 81 THR A CA 1
ATOM 616 C C . THR A 1 86 ? 70.568 -9.730 21.857 1.00 27.71 81 THR A C 1
ATOM 617 O O . THR A 1 86 ? 70.915 -10.504 22.767 1.00 28.12 81 THR A O 1
ATOM 621 N N . GLU A 1 87 ? 69.312 -9.284 21.709 1.00 26.31 82 GLU A N 1
ATOM 622 C CA . GLU A 1 87 ? 68.255 -9.472 22.716 1.00 24.55 82 GLU A CA 1
ATOM 623 C C . GLU A 1 87 ? 67.079 -10.320 22.218 1.00 24.20 82 GLU A C 1
ATOM 624 O O . GLU A 1 87 ? 66.731 -10.267 21.036 1.00 24.09 82 GLU A O 1
ATOM 630 N N . SER A 1 88 ? 66.455 -11.069 23.130 1.00 23.11 83 SER A N 1
ATOM 631 C CA . SER A 1 88 ? 65.369 -12.003 22.783 1.00 22.24 83 SER A CA 1
ATOM 632 C C . SER A 1 88 ? 64.187 -11.951 23.763 1.00 21.25 83 SER A C 1
ATOM 633 O O . SER A 1 88 ? 64.362 -11.648 24.958 1.00 21.35 83 SER A O 1
ATOM 636 N N . GLY A 1 89 ? 62.991 -12.261 23.265 1.00 20.42 84 GLY A N 1
ATOM 637 C CA . GLY A 1 89 ? 61.771 -12.217 24.090 1.00 19.37 84 GLY A CA 1
ATOM 638 C C . GLY A 1 89 ? 61.217 -10.811 24.321 1.00 18.70 84 GLY A C 1
ATOM 639 O O . GLY A 1 89 ? 60.418 -10.593 25.237 1.00 18.71 84 GLY A O 1
ATOM 640 N N . CYS A 1 90 ? 61.626 -9.864 23.474 1.00 17.66 85 CYS A N 1
ATOM 641 C CA . CYS A 1 90 ? 61.259 -8.455 23.647 1.00 17.02 85 CYS A CA 1
ATOM 642 C C . CYS A 1 90 ? 59.992 -8.088 22.852 1.00 16.28 85 CYS A C 1
ATOM 643 O O . CYS A 1 90 ? 59.696 -8.708 21.842 1.00 15.32 85 CYS A O 1
ATOM 646 N N . LYS A 1 91 ? 59.241 -7.089 23.327 1.00 15.09 86 LYS A N 1
ATOM 647 C CA . LYS A 1 91 ? 58.040 -6.632 22.635 1.00 13.92 86 LYS A CA 1
ATOM 648 C C . LYS A 1 91 ? 58.432 -5.906 21.374 1.00 11.40 86 LYS A C 1
ATOM 649 O O . LYS A 1 91 ? 59.482 -5.273 21.320 1.00 9.46 86 LYS A O 1
ATOM 655 N N . GLU A 1 92 ? 57.594 -6.018 20.354 1.00 9.99 87 GLU A N 1
ATOM 656 C CA . GLU A 1 92 ? 57.720 -5.150 19.213 1.00 9.04 87 GLU A CA 1
ATOM 657 C C . GLU A 1 92 ? 57.169 -3.771 19.588 1.00 9.43 87 GLU A C 1
ATOM 658 O O . GLU A 1 92 ? 56.397 -3.619 20.564 1.00 8.41 87 GLU A O 1
ATOM 664 N N . CYS A 1 93 ? 57.608 -2.749 18.866 1.00 8.51 88 CYS A N 1
ATOM 665 C CA . CYS A 1 93 ? 57.237 -1.357 19.224 1.00 8.25 88 CYS A CA 1
ATOM 666 C C . CYS A 1 93 ? 55.720 -1.155 19.310 1.00 7.08 88 CYS A C 1
ATOM 667 O O . CYS A 1 93 ? 55.243 -0.381 20.137 1.00 8.80 88 CYS A O 1
ATOM 670 N N . GLU A 1 94 ? 54.992 -1.840 18.437 1.00 7.65 89 GLU A N 1
ATOM 671 C CA . GLU A 1 94 ? 53.559 -1.609 18.203 1.00 7.43 89 GLU A CA 1
ATOM 672 C C . GLU A 1 94 ? 52.735 -2.337 19.267 1.00 7.95 89 GLU A C 1
ATOM 673 O O . GLU A 1 94 ? 51.512 -2.157 19.325 1.00 6.93 89 GLU A O 1
ATOM 679 N N . GLU A 1 95 ? 53.423 -3.094 20.127 1.00 7.38 90 GLU A N 1
ATOM 680 C CA . GLU A 1 95 ? 52.812 -3.714 21.290 1.00 7.96 90 GLU A CA 1
ATOM 681 C C . GLU A 1 95 ? 52.819 -2.746 22.468 1.00 7.63 90 GLU A C 1
ATOM 682 O O . GLU A 1 95 ? 52.217 -3.031 23.504 1.00 7.56 90 GLU A O 1
ATOM 688 N N . LEU A 1 96 ? 53.478 -1.598 22.311 1.00 7.89 91 LEU A N 1
ATOM 689 C CA . LEU A 1 96 ? 53.664 -0.677 23.442 1.00 8.71 91 LEU A CA 1
ATOM 690 C C . LEU A 1 96 ? 52.465 0.238 23.564 1.00 9.68 91 LEU A C 1
ATOM 691 O O . LEU A 1 96 ? 51.758 0.489 22.590 1.00 7.29 91 LEU A O 1
ATOM 696 N N . GLU A 1 97 ? 52.247 0.752 24.776 1.00 10.29 92 GLU A N 1
ATOM 697 C CA . GLU A 1 97 ? 51.198 1.741 25.006 1.00 12.52 92 GLU A CA 1
ATOM 698 C C . GLU A 1 97 ? 51.498 2.958 24.204 1.00 12.27 92 GLU A C 1
ATOM 699 O O . GLU A 1 97 ? 52.657 3.283 24.007 1.00 12.68 92 GLU A O 1
ATOM 705 N N . GLU A 1 98 ? 50.462 3.614 23.689 1.00 13.18 93 GLU A N 1
ATOM 706 C CA . GLU A 1 98 ? 50.631 4.917 23.056 1.00 13.19 93 GLU A CA 1
ATOM 707 C C . GLU A 1 98 ? 50.421 6.025 24.071 1.00 13.03 93 GLU A C 1
ATOM 708 O O . GLU A 1 98 ? 49.433 6.039 24.824 1.00 12.68 93 GLU A O 1
ATOM 714 N N . LYS A 1 99 ? 51.369 6.946 24.138 1.00 10.94 94 LYS A N 1
ATOM 715 C CA . LYS A 1 99 ? 51.267 7.942 25.168 1.00 10.79 94 LYS A CA 1
ATOM 716 C C . LYS A 1 99 ? 51.437 9.294 24.564 1.00 10.88 94 LYS A C 1
ATOM 717 O O . LYS A 1 99 ? 51.893 9.419 23.435 1.00 9.91 94 LYS A O 1
ATOM 723 N N . ASN A 1 100 ? 51.097 10.340 25.294 1.00 11.73 95 ASN A N 1
ATOM 724 C CA . ASN A 1 100 ? 51.251 11.680 24.731 1.00 12.51 95 ASN A CA 1
ATOM 725 C C . ASN A 1 100 ? 52.714 12.099 24.753 1.00 12.86 95 ASN A C 1
ATOM 726 O O . ASN A 1 100 ? 53.561 11.369 25.306 1.00 10.46 95 ASN A O 1
ATOM 731 N N . ILE A 1 101 ? 53.017 13.223 24.097 1.00 13.37 96 ILE A N 1
ATOM 732 C CA . ILE A 1 101 ? 54.405 13.646 23.847 1.00 16.00 96 ILE A CA 1
ATOM 733 C C . ILE A 1 101 ? 55.138 13.909 25.186 1.00 16.46 96 ILE A C 1
ATOM 734 O O . ILE A 1 101 ? 56.266 13.469 25.354 1.00 18.66 96 ILE A O 1
ATOM 739 N N . LYS A 1 102 ? 54.475 14.508 26.174 1.00 17.00 97 LYS A N 1
ATOM 740 C CA . LYS A 1 102 ? 55.075 14.708 27.505 1.00 16.98 97 LYS A CA 1
ATOM 741 C C . LYS A 1 102 ? 55.588 13.396 28.108 1.00 15.61 97 LYS A C 1
ATOM 742 O O . LYS A 1 102 ? 56.706 13.326 28.594 1.00 14.73 97 LYS A O 1
ATOM 748 N N . GLU A 1 103 ? 54.744 12.379 28.092 1.00 14.49 98 GLU A N 1
ATOM 749 C CA . GLU A 1 103 ? 55.025 11.133 28.766 1.00 14.67 98 GLU A CA 1
ATOM 750 C C . GLU A 1 103 ? 56.070 10.383 28.008 1.00 12.22 98 GLU A C 1
ATOM 751 O O . GLU A 1 103 ? 56.862 9.670 28.628 1.00 11.07 98 GLU A O 1
ATOM 757 N N . PHE A 1 104 ? 56.031 10.512 26.672 1.00 9.82 99 PHE A N 1
ATOM 758 C CA . PHE A 1 104 ? 56.961 9.851 25.757 1.00 9.74 99 PHE A CA 1
ATOM 759 C C . PHE A 1 104 ? 58.371 10.348 26.010 1.00 9.98 99 PHE A C 1
ATOM 760 O O . PHE A 1 104 ? 59.305 9.562 26.189 1.00 9.87 99 PHE A O 1
ATOM 768 N N . LEU A 1 105 ? 58.506 11.670 26.048 1.00 8.79 100 LEU A N 1
ATOM 769 C CA . LEU A 1 105 ? 59.796 12.305 26.262 1.00 9.80 100 LEU A CA 1
ATOM 770 C C . LEU A 1 105 ? 60.342 12.033 27.697 1.00 8.79 100 LEU A C 1
ATOM 771 O O . LEU A 1 105 ? 61.548 11.767 27.863 1.00 10.14 100 LEU A O 1
ATOM 776 N N . GLN A 1 106 ? 59.484 12.027 28.717 1.00 9.90 101 GLN A N 1
ATOM 777 C CA . GLN A 1 106 ? 59.920 11.677 30.039 1.00 10.28 101 GLN A CA 1
ATOM 778 C C . GLN A 1 106 ? 60.517 10.253 30.067 1.00 11.05 101 GLN A C 1
ATOM 779 O O . GLN A 1 106 ? 61.569 10.031 30.660 1.00 11.92 101 GLN A O 1
ATOM 785 N N . SER A 1 107 ? 59.838 9.304 29.444 1.00 9.75 102 SER A N 1
ATOM 786 C CA . SER A 1 107 ? 60.326 7.952 29.359 1.00 10.22 102 SER A CA 1
ATOM 787 C C . SER A 1 107 ? 61.565 7.806 28.489 1.00 8.34 102 SER A C 1
ATOM 788 O O . SER A 1 107 ? 62.403 6.936 28.743 1.00 8.99 102 SER A O 1
ATOM 791 N N . PHE A 1 108 ? 61.681 8.637 27.458 1.00 8.10 103 PHE A N 1
ATOM 792 C CA . PHE A 1 108 ? 62.889 8.656 26.667 1.00 8.42 103 PHE A CA 1
ATOM 793 C C . PHE A 1 108 ? 64.071 9.022 27.575 1.00 9.06 103 PHE A C 1
ATOM 794 O O . PHE A 1 108 ? 65.085 8.356 27.619 1.00 11.48 103 PHE A O 1
ATOM 802 N N . VAL A 1 109 ? 63.929 10.082 28.324 1.00 7.50 104 VAL A N 1
ATOM 803 C CA . VAL A 1 109 ? 64.956 10.470 29.314 1.00 5.97 104 VAL A CA 1
ATOM 804 C C . VAL A 1 109 ? 65.308 9.331 30.300 1.00 5.85 104 VAL A C 1
ATOM 805 O O . VAL A 1 109 ? 66.476 9.068 30.588 1.00 5.16 104 VAL A O 1
ATOM 809 N N . HIS A 1 110 ? 64.296 8.647 30.804 1.00 5.27 105 HIS A N 1
ATOM 810 C CA . HIS A 1 110 ? 64.540 7.472 31.638 1.00 4.05 105 HIS A CA 1
ATOM 811 C C . HIS A 1 110 ? 65.415 6.424 31.046 1.00 2.54 105 HIS A C 1
ATOM 812 O O . HIS A 1 110 ? 66.280 5.929 31.676 1.00 2.00 105 HIS A O 1
ATOM 819 N N . ILE A 1 111 ? 65.270 6.136 29.749 1.00 4.39 106 ILE A N 1
ATOM 820 C CA . ILE A 1 111 ? 66.040 5.078 29.198 1.00 4.24 106 ILE A CA 1
ATOM 821 C C . ILE A 1 111 ? 67.402 5.595 28.781 1.00 4.45 106 ILE A C 1
ATOM 822 O O . ILE A 1 111 ? 68.387 4.875 28.883 1.00 4.87 106 ILE A O 1
ATOM 827 N N . VAL A 1 112 ? 67.491 6.812 28.236 1.00 3.91 107 VAL A N 1
ATOM 828 C CA . VAL A 1 112 ? 68.802 7.363 27.968 1.00 2.13 107 VAL A CA 1
ATOM 829 C C . VAL A 1 112 ? 69.621 7.278 29.273 1.00 2.54 107 VAL A C 1
ATOM 830 O O . VAL A 1 112 ? 70.785 6.886 29.289 1.00 2.69 107 VAL A O 1
ATOM 834 N N . GLN A 1 113 ? 68.991 7.563 30.385 1.00 4.38 108 GLN A N 1
ATOM 835 C CA . GLN A 1 113 ? 69.727 7.449 31.646 1.00 3.79 108 GLN A CA 1
ATOM 836 C C . GLN A 1 113 ? 70.215 6.043 32.026 1.00 6.90 108 GLN A C 1
ATOM 837 O O . GLN A 1 113 ? 71.293 5.874 32.599 1.00 5.70 108 GLN A O 1
ATOM 843 N N . MET A 1 114 ? 69.462 5.015 31.677 1.00 9.46 109 MET A N 1
ATOM 844 C CA . MET A 1 114 ? 69.988 3.660 31.821 1.00 12.70 109 MET A CA 1
ATOM 845 C C . MET A 1 114 ? 71.267 3.393 31.009 1.00 10.96 109 MET A C 1
ATOM 846 O O . MET A 1 114 ? 72.161 2.677 31.459 1.00 10.93 109 MET A O 1
ATOM 851 N N . PHE A 1 115 ? 71.373 4.010 29.848 1.00 9.74 110 PHE A N 1
ATOM 852 C CA . PHE A 1 115 ? 72.507 3.793 28.961 1.00 9.40 110 PHE A CA 1
ATOM 853 C C . PHE A 1 115 ? 73.750 4.570 29.407 1.00 9.89 110 PHE A C 1
ATOM 854 O O . PHE A 1 115 ? 74.870 4.175 29.078 1.00 7.68 110 PHE A O 1
ATOM 862 N N . ILE A 1 116 ? 73.575 5.680 30.143 1.00 11.36 111 ILE A N 1
ATOM 863 C CA . ILE A 1 116 ? 74.717 6.283 30.824 1.00 14.74 111 ILE A CA 1
ATOM 864 C C . ILE A 1 116 ? 75.007 5.336 31.993 1.00 18.05 111 ILE A C 1
ATOM 865 O O . ILE A 1 116 ? 74.163 5.148 32.842 1.00 18.91 111 ILE A O 1
ATOM 870 N N . ASN A 1 117 ? 76.167 4.706 32.033 1.00 21.75 112 ASN A N 1
ATOM 871 C CA . ASN A 1 117 ? 76.540 3.860 33.201 1.00 25.21 112 ASN A CA 1
ATOM 872 C C . ASN A 1 117 ? 78.015 3.392 33.234 1.00 27.00 112 ASN A C 1
ATOM 873 O O . ASN A 1 117 ? 78.588 3.178 34.322 1.00 27.14 112 ASN A O 1
ATOM 878 N N . THR A 1 118 ? 78.620 3.223 32.049 1.00 28.81 113 THR A N 1
ATOM 879 C CA . THR A 1 118 ? 77.915 3.433 30.781 1.00 30.10 113 THR A CA 1
ATOM 880 C C . THR A 1 118 ? 77.460 2.115 30.106 1.00 30.67 113 THR A C 1
ATOM 881 O O . THR A 1 118 ? 78.071 1.610 29.161 1.00 30.97 113 THR A O 1
ATOM 885 N N . SER A 1 119 ? 76.372 1.568 30.641 1.00 31.74 114 SER A N 1
ATOM 886 C CA . SER A 1 119 ? 75.596 0.481 30.014 1.00 32.90 114 SER A CA 1
ATOM 887 C C . SER A 1 119 ? 75.321 0.612 28.482 1.00 33.69 114 SER A C 1
ATOM 888 O O . SER A 1 119 ? 75.166 -0.410 27.786 1.00 34.63 114 SER A O 1
ATOM 892 N N . ALA B 2 3 ? 43.080 32.551 -3.128 1.00 46.57 -2 ALA B N 1
ATOM 893 C CA . ALA B 2 3 ? 42.291 33.805 -2.932 1.00 46.25 -2 ALA B CA 1
ATOM 894 C C . ALA B 2 3 ? 40.776 33.609 -3.168 1.00 45.92 -2 ALA B C 1
ATOM 895 O O . ALA B 2 3 ? 40.051 34.606 -3.356 1.00 46.03 -2 ALA B O 1
ATOM 897 N N . ILE B 2 4 ? 40.328 32.334 -3.164 1.00 44.86 -1 ILE B N 1
ATOM 898 C CA . ILE B 2 4 ? 38.887 31.922 -3.160 1.00 43.19 -1 ILE B CA 1
ATOM 899 C C . ILE B 2 4 ? 38.564 31.228 -1.800 1.00 42.80 -1 ILE B C 1
ATOM 900 O O . ILE B 2 4 ? 39.302 31.491 -0.837 1.00 43.71 -1 ILE B O 1
ATOM 905 N N . SER B 2 5 ? 37.506 30.393 -1.680 1.00 40.83 0 SER B N 1
ATOM 906 C CA . SER B 2 5 ? 37.339 29.501 -0.480 1.00 39.24 0 SER B CA 1
ATOM 907 C C . SER B 2 5 ? 37.841 28.085 -0.788 1.00 36.53 0 SER B C 1
ATOM 908 O O . SER B 2 5 ? 37.073 27.116 -0.954 1.00 36.56 0 SER B O 1
ATOM 911 N N . ILE B 2 6 ? 39.163 28.002 -0.873 1.00 33.49 1 ILE B N 1
ATOM 912 C CA . ILE B 2 6 ? 39.875 26.817 -1.320 1.00 30.08 1 ILE B CA 1
ATOM 913 C C . ILE B 2 6 ? 39.677 25.643 -0.349 1.00 28.06 1 ILE B C 1
ATOM 914 O O . ILE B 2 6 ? 39.940 25.765 0.848 1.00 27.24 1 ILE B O 1
ATOM 919 N N . THR B 2 7 ? 39.188 24.517 -0.866 1.00 24.81 2 THR B N 1
ATOM 920 C CA . THR B 2 7 ? 39.053 23.316 -0.054 1.00 22.60 2 THR B CA 1
ATOM 921 C C . THR B 2 7 ? 39.598 22.094 -0.786 1.00 21.38 2 THR B C 1
ATOM 922 O O . THR B 2 7 ? 39.650 22.076 -2.030 1.00 20.34 2 THR B O 1
ATOM 926 N N . CYS B 2 8 ? 39.979 21.076 -0.003 1.00 20.25 3 CYS B N 1
ATOM 927 C CA . CYS B 2 8 ? 40.616 19.854 -0.493 1.00 19.40 3 CYS B CA 1
ATOM 928 C C . CYS B 2 8 ? 39.578 18.824 -0.892 1.00 18.87 3 CYS B C 1
ATOM 929 O O . CYS B 2 8 ? 38.526 18.765 -0.260 1.00 19.19 3 CYS B O 1
ATOM 932 N N . PRO B 2 9 ? 39.894 17.960 -1.880 1.00 18.13 4 PRO B N 1
ATOM 933 C CA . PRO B 2 9 ? 38.965 16.890 -2.215 1.00 17.79 4 PRO B CA 1
ATOM 934 C C . PRO B 2 9 ? 38.998 15.792 -1.128 1.00 17.22 4 PRO B C 1
ATOM 935 O O . PRO B 2 9 ? 39.801 15.884 -0.187 1.00 17.34 4 PRO B O 1
ATOM 939 N N . PRO B 2 10 ? 38.095 14.795 -1.189 1.00 16.73 5 PRO B N 1
ATOM 940 C CA . PRO B 2 10 ? 38.318 13.633 -0.307 1.00 17.04 5 PRO B CA 1
ATOM 941 C C . PRO B 2 10 ? 39.781 13.114 -0.278 1.00 17.50 5 PRO B C 1
ATOM 942 O O . PRO B 2 10 ? 40.421 13.032 -1.322 1.00 17.51 5 PRO B O 1
ATOM 946 N N . PRO B 2 11 ? 40.300 12.749 0.907 1.00 17.27 6 PRO B N 1
ATOM 947 C CA . PRO B 2 11 ? 41.605 12.109 0.971 1.00 17.50 6 PRO B CA 1
ATOM 948 C C . PRO B 2 11 ? 41.666 10.795 0.220 1.00 18.08 6 PRO B C 1
ATOM 949 O O . PRO B 2 11 ? 40.666 10.085 0.107 1.00 17.53 6 PRO B O 1
ATOM 953 N N . MET B 2 12 ? 42.857 10.459 -0.252 1.00 19.13 7 MET B N 1
ATOM 954 C CA . MET B 2 12 ? 43.070 9.170 -0.854 1.00 20.24 7 MET B CA 1
ATOM 955 C C . MET B 2 12 ? 43.051 8.115 0.248 1.00 19.51 7 MET B C 1
ATOM 956 O O . MET B 2 12 ? 43.264 8.401 1.430 1.00 19.08 7 MET B O 1
ATOM 961 N N . SER B 2 13 ? 42.735 6.898 -0.164 1.00 18.56 8 SER B N 1
ATOM 962 C CA . SER B 2 13 ? 42.678 5.748 0.705 1.00 18.29 8 SER B CA 1
ATOM 963 C C . SER B 2 13 ? 44.100 5.421 1.208 1.00 17.63 8 SER B C 1
ATOM 964 O O . SER B 2 13 ? 45.066 5.601 0.476 1.00 16.94 8 SER B O 1
ATOM 967 N N . VAL B 2 14 ? 44.228 5.017 2.471 1.00 17.30 9 VAL B N 1
ATOM 968 C CA . VAL B 2 14 ? 45.457 4.375 2.980 1.00 17.27 9 VAL B CA 1
ATOM 969 C C . VAL B 2 14 ? 45.125 2.910 3.338 1.00 18.43 9 VAL B C 1
ATOM 970 O O . VAL B 2 14 ? 44.178 2.636 4.089 1.00 18.74 9 VAL B O 1
ATOM 974 N N . GLU B 2 15 ? 45.879 1.974 2.768 1.00 18.19 10 GLU B N 1
ATOM 975 C CA . GLU B 2 15 ? 45.704 0.551 3.037 1.00 18.97 10 GLU B CA 1
ATOM 976 C C . GLU B 2 15 ? 45.543 0.245 4.530 1.00 18.57 10 GLU B C 1
ATOM 977 O O . GLU B 2 15 ? 46.431 0.546 5.320 1.00 18.55 10 GLU B O 1
ATOM 983 N N . HIS B 2 16 ? 44.439 -0.397 4.912 1.00 18.06 11 HIS B N 1
ATOM 984 C CA . HIS B 2 16 ? 44.193 -0.814 6.319 1.00 17.39 11 HIS B CA 1
ATOM 985 C C . HIS B 2 16 ? 43.945 0.311 7.297 1.00 16.48 11 HIS B C 1
ATOM 986 O O . HIS B 2 16 ? 44.085 0.126 8.517 1.00 16.07 11 HIS B O 1
ATOM 993 N N . ALA B 2 17 ? 43.547 1.455 6.744 1.00 15.46 12 ALA B N 1
ATOM 994 C CA . ALA B 2 17 ? 43.287 2.685 7.489 1.00 15.16 12 ALA B CA 1
ATOM 995 C C . ALA B 2 17 ? 42.001 3.327 6.985 1.00 14.37 12 ALA B C 1
ATOM 996 O O . ALA B 2 17 ? 41.520 3.030 5.881 1.00 14.46 12 ALA B O 1
ATOM 998 N N . ASP B 2 18 ? 41.411 4.171 7.812 1.00 14.17 13 ASP B N 1
ATOM 999 C CA . ASP B 2 18 ? 40.266 4.955 7.379 1.00 12.63 13 ASP B CA 1
ATOM 1000 C C . ASP B 2 18 ? 40.524 6.382 7.905 1.00 13.08 13 ASP B C 1
ATOM 1001 O O . ASP B 2 18 ? 41.528 6.621 8.588 1.00 13.56 13 ASP B O 1
ATOM 1006 N N . ILE B 2 19 ? 39.670 7.334 7.553 1.00 11.97 14 ILE B N 1
ATOM 1007 C CA . ILE B 2 19 ? 39.867 8.714 7.979 1.00 11.64 14 ILE B CA 1
ATOM 1008 C C . ILE B 2 19 ? 38.516 9.398 7.977 1.00 11.31 14 ILE B C 1
ATOM 1009 O O . ILE B 2 19 ? 37.680 9.165 7.102 1.00 11.29 14 ILE B O 1
ATOM 1014 N N . TRP B 2 20 ? 38.301 10.216 8.989 1.00 11.71 15 TRP B N 1
ATOM 1015 C CA . TRP B 2 20 ? 37.114 11.040 9.070 1.00 12.90 15 TRP B CA 1
ATOM 1016 C C . TRP B 2 20 ? 37.544 12.494 9.174 1.00 12.61 15 TRP B C 1
ATOM 1017 O O . TRP B 2 20 ? 38.075 12.933 10.201 1.00 13.61 15 TRP B O 1
ATOM 1028 N N . VAL B 2 21 ? 37.326 13.232 8.105 1.00 12.54 16 VAL B N 1
ATOM 1029 C CA . VAL B 2 21 ? 37.842 14.596 7.981 1.00 12.05 16 VAL B CA 1
ATOM 1030 C C . VAL B 2 21 ? 36.906 15.559 8.728 1.00 12.96 16 VAL B C 1
ATOM 1031 O O . VAL B 2 21 ? 35.677 15.556 8.476 1.00 11.60 16 VAL B O 1
ATOM 1035 N N . LYS B 2 22 ? 37.462 16.336 9.665 1.00 12.70 17 LYS B N 1
ATOM 1036 C CA . LYS B 2 22 ? 36.677 17.302 10.451 1.00 13.94 17 LYS B CA 1
ATOM 1037 C C . LYS B 2 22 ? 36.579 18.562 9.656 1.00 13.55 17 LYS B C 1
ATOM 1038 O O . LYS B 2 22 ? 35.589 19.300 9.741 1.00 13.19 17 LYS B O 1
ATOM 1044 N N . SER B 2 23 ? 37.591 18.810 8.835 1.00 12.07 18 SER B N 1
ATOM 1045 C CA . SER B 2 23 ? 37.614 20.032 8.043 1.00 12.56 18 SER B CA 1
ATOM 1046 C C . SER B 2 23 ? 38.317 19.859 6.696 1.00 12.60 18 SER B C 1
ATOM 1047 O O . SER B 2 23 ? 39.409 19.335 6.625 1.00 12.47 18 SER B O 1
ATOM 1050 N N . TYR B 2 24 ? 37.711 20.367 5.633 1.00 12.60 19 TYR B N 1
ATOM 1051 C CA . TYR B 2 24 ? 38.340 20.272 4.306 1.00 13.09 19 TYR B CA 1
ATOM 1052 C C . TYR B 2 24 ? 39.045 21.572 3.926 1.00 14.00 19 TYR B C 1
ATOM 1053 O O . TYR B 2 24 ? 39.485 21.744 2.770 1.00 16.46 19 TYR B O 1
ATOM 1062 N N . SER B 2 25 ? 39.111 22.506 4.870 1.00 13.10 20 SER B N 1
ATOM 1063 C CA . SER B 2 25 ? 39.661 23.832 4.610 1.00 13.89 20 SER B CA 1
ATOM 1064 C C . SER B 2 25 ? 41.172 23.790 4.459 1.00 12.31 20 SER B C 1
ATOM 1065 O O . SER B 2 25 ? 41.837 22.944 5.061 1.00 12.60 20 SER B O 1
ATOM 1068 N N . LEU B 2 26 ? 41.721 24.736 3.705 1.00 10.63 21 LEU B N 1
ATOM 1069 C CA . LEU B 2 26 ? 43.186 24.885 3.570 1.00 8.97 21 LEU B CA 1
ATOM 1070 C C . LEU B 2 26 ? 43.919 24.872 4.901 1.00 9.02 21 LEU B C 1
ATOM 1071 O O . LEU B 2 26 ? 43.480 25.522 5.816 1.00 8.20 21 LEU B O 1
ATOM 1076 N N . TYR B 2 27 ? 45.011 24.090 4.994 1.00 7.85 22 TYR B N 1
ATOM 1077 C CA . TYR B 2 27 ? 45.875 23.902 6.180 1.00 8.10 22 TYR B CA 1
ATOM 1078 C C . TYR B 2 27 ? 45.327 22.991 7.268 1.00 8.67 22 TYR B C 1
ATOM 1079 O O . TYR B 2 27 ? 45.978 22.782 8.314 1.00 9.99 22 TYR B O 1
ATOM 1088 N N . SER B 2 28 ? 44.117 22.488 7.029 1.00 8.83 23 SER B N 1
ATOM 1089 C CA . SER B 2 28 ? 43.513 21.569 7.930 1.00 9.67 23 SER B CA 1
ATOM 1090 C C . SER B 2 28 ? 44.420 20.351 8.122 1.00 9.17 23 SER B C 1
ATOM 1091 O O . SER B 2 28 ? 45.031 19.857 7.184 1.00 7.37 23 SER B O 1
ATOM 1094 N N . ARG B 2 29 ? 44.559 19.924 9.366 1.00 10.86 24 ARG B N 1
ATOM 1095 C CA . ARG B 2 29 ? 45.348 18.748 9.705 1.00 11.10 24 ARG B CA 1
ATOM 1096 C C . ARG B 2 29 ? 44.373 17.658 10.101 1.00 12.36 24 ARG B C 1
ATOM 1097 O O . ARG B 2 29 ? 43.479 17.879 10.933 1.00 11.62 24 ARG B O 1
ATOM 1105 N N . GLU B 2 30 ? 44.538 16.492 9.499 1.00 11.74 25 GLU B N 1
ATOM 1106 C CA . GLU B 2 30 ? 43.637 15.357 9.775 1.00 12.40 25 GLU B CA 1
ATOM 1107 C C . GLU B 2 30 ? 44.526 14.103 10.045 1.00 11.78 25 GLU B C 1
ATOM 1108 O O . GLU B 2 30 ? 45.751 14.181 9.960 1.00 10.68 25 GLU B O 1
ATOM 1114 N N . ARG B 2 31 ? 43.926 12.976 10.396 1.00 13.15 26 ARG B N 1
ATOM 1115 C CA . ARG B 2 31 ? 44.689 11.792 10.732 1.00 14.07 26 ARG B CA 1
ATOM 1116 C C . ARG B 2 31 ? 43.943 10.585 10.338 1.00 14.39 26 ARG B C 1
ATOM 1117 O O . ARG B 2 31 ? 42.800 10.445 10.757 1.00 14.76 26 ARG B O 1
ATOM 1125 N N . TYR B 2 32 ? 44.574 9.720 9.547 1.00 14.77 27 TYR B N 1
ATOM 1126 C CA . TYR B 2 32 ? 44.114 8.365 9.355 1.00 14.13 27 TYR B CA 1
ATOM 1127 C C . TYR B 2 32 ? 44.214 7.572 10.594 1.00 14.12 27 TYR B C 1
ATOM 1128 O O . TYR B 2 32 ? 45.104 7.789 11.393 1.00 15.08 27 TYR B O 1
ATOM 1137 N N . ILE B 2 33 ? 43.340 6.583 10.733 1.00 14.39 28 ILE B N 1
ATOM 1138 C CA . ILE B 2 33 ? 43.410 5.679 11.882 1.00 15.19 28 ILE B CA 1
ATOM 1139 C C . ILE B 2 33 ? 43.482 4.251 11.340 1.00 15.60 28 ILE B C 1
ATOM 1140 O O . ILE B 2 33 ? 42.714 3.903 10.443 1.00 15.87 28 ILE B O 1
ATOM 1145 N N . CYS B 2 34 ? 44.396 3.434 11.864 1.00 15.52 29 CYS B N 1
ATOM 1146 C CA . CYS B 2 34 ? 44.501 2.052 11.393 1.00 15.30 29 CYS B CA 1
ATOM 1147 C C . CYS B 2 34 ? 43.264 1.310 11.795 1.00 15.22 29 CYS B C 1
ATOM 1148 O O . CYS B 2 34 ? 42.696 1.558 12.868 1.00 15.13 29 CYS B O 1
ATOM 1151 N N . ASN B 2 35 ? 42.841 0.426 10.897 1.00 14.98 30 ASN B N 1
ATOM 1152 C CA . ASN B 2 35 ? 41.665 -0.417 11.073 1.00 15.07 30 ASN B CA 1
ATOM 1153 C C . ASN B 2 35 ? 41.854 -1.449 12.160 1.00 14.74 30 ASN B C 1
ATOM 1154 O O . ASN B 2 35 ? 42.980 -1.762 12.525 1.00 13.54 30 ASN B O 1
ATOM 1159 N N . SER B 2 36 ? 40.742 -2.002 12.660 1.00 15.48 31 SER B N 1
ATOM 1160 C CA . SER B 2 36 ? 40.807 -2.908 13.806 1.00 15.79 31 SER B CA 1
ATOM 1161 C C . SER B 2 36 ? 41.737 -4.094 13.482 1.00 15.91 31 SER B C 1
ATOM 1162 O O . SER B 2 36 ? 41.717 -4.624 12.372 1.00 16.47 31 SER B O 1
ATOM 1165 N N . GLY B 2 37 ? 42.610 -4.438 14.428 1.00 15.77 32 GLY B N 1
ATOM 1166 C CA . GLY B 2 37 ? 43.625 -5.499 14.226 1.00 14.84 32 GLY B CA 1
ATOM 1167 C C . GLY B 2 37 ? 44.903 -5.083 13.492 1.00 13.84 32 GLY B C 1
ATOM 1168 O O . GLY B 2 37 ? 45.747 -5.928 13.160 1.00 13.09 32 GLY B O 1
ATOM 1169 N N . PHE B 2 38 ? 45.015 -3.786 13.223 1.00 13.24 33 PHE B N 1
ATOM 1170 C CA . PHE B 2 38 ? 46.186 -3.163 12.596 1.00 13.22 33 PHE B CA 1
ATOM 1171 C C . PHE B 2 38 ? 46.657 -2.050 13.491 1.00 12.74 33 PHE B C 1
ATOM 1172 O O . PHE B 2 38 ? 45.860 -1.488 14.237 1.00 13.53 33 PHE B O 1
ATOM 1180 N N . LYS B 2 39 ? 47.945 -1.750 13.405 1.00 11.61 34 LYS B N 1
ATOM 1181 C CA . LYS B 2 39 ? 48.599 -0.747 14.255 1.00 10.85 34 LYS B CA 1
ATOM 1182 C C . LYS B 2 39 ? 49.470 0.135 13.368 1.00 10.79 34 LYS B C 1
ATOM 1183 O O . LYS B 2 39 ? 50.032 -0.360 12.402 1.00 9.35 34 LYS B O 1
ATOM 1189 N N . ARG B 2 40 ? 49.533 1.434 13.668 1.00 9.04 35 ARG B N 1
ATOM 1190 C CA . ARG B 2 40 ? 50.488 2.332 13.010 1.00 10.44 35 ARG B CA 1
ATOM 1191 C C . ARG B 2 40 ? 51.876 1.784 13.195 1.00 11.33 35 ARG B C 1
ATOM 1192 O O . ARG B 2 40 ? 52.284 1.435 14.321 1.00 11.58 35 ARG B O 1
ATOM 1200 N N . LYS B 2 41 ? 52.612 1.674 12.098 1.00 11.80 36 LYS B N 1
ATOM 1201 C CA . LYS B 2 41 ? 53.978 1.187 12.190 1.00 12.29 36 LYS B CA 1
ATOM 1202 C C . LYS B 2 41 ? 54.846 2.232 12.880 1.00 11.55 36 LYS B C 1
ATOM 1203 O O . LYS B 2 41 ? 54.778 3.418 12.553 1.00 12.67 36 LYS B O 1
ATOM 1209 N N . ALA B 2 42 ? 55.669 1.793 13.805 1.00 10.93 37 ALA B N 1
ATOM 1210 C CA . ALA B 2 42 ? 56.480 2.716 14.529 1.00 11.23 37 ALA B CA 1
ATOM 1211 C C . ALA B 2 42 ? 57.369 3.482 13.556 1.00 11.52 37 ALA B C 1
ATOM 1212 O O . ALA B 2 42 ? 57.957 2.894 12.641 1.00 7.54 37 ALA B O 1
ATOM 1214 N N . GLY B 2 43 ? 57.500 4.782 13.794 1.00 10.28 38 GLY B N 1
ATOM 1215 C CA . GLY B 2 43 ? 58.321 5.586 12.910 1.00 11.41 38 GLY B CA 1
ATOM 1216 C C . GLY B 2 43 ? 57.525 6.237 11.803 1.00 10.54 38 GLY B C 1
ATOM 1217 O O . GLY B 2 43 ? 58.028 7.165 11.182 1.00 11.67 38 GLY B O 1
ATOM 1218 N N . THR B 2 44 ? 56.301 5.767 11.559 1.00 10.28 39 THR B N 1
ATOM 1219 C CA . THR B 2 44 ? 55.434 6.325 10.480 1.00 10.24 39 THR B CA 1
ATOM 1220 C C . THR B 2 44 ? 54.392 7.228 11.111 1.00 11.33 39 THR B C 1
ATOM 1221 O O . THR B 2 44 ? 54.098 7.071 12.307 1.00 10.61 39 THR B O 1
ATOM 1225 N N . SER B 2 45 ? 53.912 8.223 10.347 1.00 9.71 40 SER B N 1
ATOM 1226 C CA . SER B 2 45 ? 53.001 9.226 10.872 1.00 10.47 40 SER B CA 1
ATOM 1227 C C . SER B 2 45 ? 51.639 9.099 10.199 1.00 11.11 40 SER B C 1
ATOM 1228 O O . SER B 2 45 ? 51.549 8.935 8.963 1.00 11.71 40 SER B O 1
ATOM 1231 N N . SER B 2 46 ? 50.559 9.217 10.972 1.00 11.55 41 SER B N 1
ATOM 1232 C CA . SER B 2 46 ? 49.198 9.197 10.366 1.00 12.35 41 SER B CA 1
ATOM 1233 C C . SER B 2 46 ? 48.620 10.629 9.954 1.00 12.42 41 SER B C 1
ATOM 1234 O O . SER B 2 46 ? 47.530 10.734 9.425 1.00 13.09 41 SER B O 1
ATOM 1237 N N . LEU B 2 47 ? 49.403 11.685 10.143 1.00 11.31 42 LEU B N 1
ATOM 1238 C CA . LEU B 2 47 ? 49.001 13.047 9.854 1.00 10.57 42 LEU B CA 1
ATOM 1239 C C . LEU B 2 47 ? 48.940 13.321 8.357 1.00 11.60 42 LEU B C 1
ATOM 1240 O O . LEU B 2 47 ? 49.837 12.941 7.593 1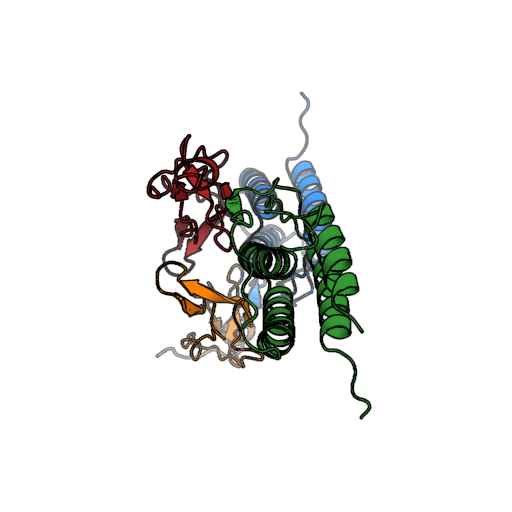.00 11.50 42 LEU B O 1
ATOM 1245 N N . THR B 2 48 ? 47.858 13.963 7.936 1.00 11.58 43 THR B N 1
ATOM 1246 C CA . THR B 2 48 ? 47.764 14.421 6.554 1.00 10.12 43 THR B CA 1
ATOM 1247 C C . THR B 2 48 ? 47.293 15.881 6.629 1.00 11.86 43 THR B C 1
ATOM 1248 O O . THR B 2 48 ? 46.612 16.291 7.624 1.00 9.88 43 THR B O 1
ATOM 1252 N N . GLU B 2 49 ? 47.744 16.703 5.686 1.00 10.09 44 GLU B N 1
ATOM 1253 C CA . GLU B 2 49 ? 47.439 18.127 5.759 1.00 11.54 44 GLU B CA 1
ATOM 1254 C C . GLU B 2 49 ? 46.910 18.580 4.438 1.00 9.73 44 GLU B C 1
ATOM 1255 O O . GLU B 2 49 ? 47.414 18.173 3.388 1.00 9.30 44 GLU B O 1
ATOM 1261 N N . CYS B 2 50 ? 45.907 19.461 4.467 1.00 10.29 45 CYS B N 1
ATOM 1262 C CA . CYS B 2 50 ? 45.445 20.065 3.227 1.00 9.01 45 CYS B CA 1
ATOM 1263 C C . CYS B 2 50 ? 46.327 21.266 2.837 1.00 10.45 45 CYS B C 1
ATOM 1264 O O . CYS B 2 50 ? 46.401 22.251 3.564 1.00 9.58 45 CYS B O 1
ATOM 1267 N N . VAL B 2 51 ? 46.980 21.173 1.677 1.00 10.14 46 VAL B N 1
ATOM 1268 C CA . VAL B 2 51 ? 47.960 22.185 1.274 1.00 12.15 46 VAL B CA 1
ATOM 1269 C C . VAL B 2 51 ? 47.726 22.671 -0.140 1.00 12.71 46 VAL B C 1
ATOM 1270 O O . VAL B 2 51 ? 47.018 22.029 -0.910 1.00 11.61 46 VAL B O 1
ATOM 1274 N N . LEU B 2 52 ? 48.338 23.807 -0.472 1.00 15.78 47 LEU B N 1
ATOM 1275 C CA . LEU B 2 52 ? 48.031 24.532 -1.668 1.00 18.52 47 LEU B CA 1
ATOM 1276 C C . LEU B 2 52 ? 49.063 24.363 -2.775 1.00 20.30 47 LEU B C 1
ATOM 1277 O O . LEU B 2 52 ? 50.185 24.836 -2.626 1.00 21.11 47 LEU B O 1
ATOM 1282 N N . ASN B 2 53 ? 48.704 23.733 -3.888 1.00 22.41 48 ASN B N 1
ATOM 1283 C CA . ASN B 2 53 ? 49.534 23.878 -5.095 1.00 24.54 48 ASN B CA 1
ATOM 1284 C C . ASN B 2 53 ? 49.582 25.356 -5.471 1.00 25.72 48 ASN B C 1
ATOM 1285 O O . ASN B 2 53 ? 48.723 25.858 -6.228 1.00 25.95 48 ASN B O 1
ATOM 1290 N N . LYS B 2 54 ? 50.586 26.051 -4.933 1.00 26.92 49 LYS B N 1
ATOM 1291 C CA . LYS B 2 54 ? 50.604 27.515 -4.982 1.00 28.15 49 LYS B CA 1
ATOM 1292 C C . LYS B 2 54 ? 50.909 28.043 -6.384 1.00 28.73 49 LYS B C 1
ATOM 1293 O O . LYS B 2 54 ? 50.769 29.242 -6.648 1.00 29.05 49 LYS B O 1
ATOM 1299 N N . ALA B 2 55 ? 51.300 27.138 -7.286 1.00 29.19 50 ALA B N 1
ATOM 1300 C CA . ALA B 2 55 ? 51.341 27.450 -8.721 1.00 29.56 50 ALA B CA 1
ATOM 1301 C C . ALA B 2 55 ? 49.935 27.489 -9.382 1.00 29.63 50 ALA B C 1
ATOM 1302 O O . ALA B 2 55 ? 49.640 28.404 -10.154 1.00 29.52 50 ALA B O 1
ATOM 1304 N N . THR B 2 56 ? 49.072 26.515 -9.062 1.00 29.51 51 THR B N 1
ATOM 1305 C CA . THR B 2 56 ? 47.809 26.302 -9.808 1.00 29.51 51 THR B CA 1
ATOM 1306 C C . THR B 2 56 ? 46.542 26.608 -9.008 1.00 29.03 51 THR B C 1
ATOM 1307 O O . THR B 2 56 ? 45.425 26.498 -9.525 1.00 28.71 51 THR B O 1
ATOM 1311 N N . ASN B 2 57 ? 46.728 26.986 -7.747 1.00 28.75 52 ASN B N 1
ATOM 1312 C CA . ASN B 2 57 ? 45.622 27.317 -6.849 1.00 28.28 52 ASN B CA 1
ATOM 1313 C C . ASN B 2 57 ? 44.668 26.190 -6.447 1.00 27.40 52 ASN B C 1
ATOM 1314 O O . ASN B 2 57 ? 43.636 26.453 -5.814 1.00 28.05 52 ASN B O 1
ATOM 1319 N N . VAL B 2 58 ? 45.005 24.949 -6.804 1.00 25.74 53 VAL B N 1
ATOM 1320 C CA . VAL B 2 58 ? 44.287 23.771 -6.284 1.00 23.38 53 VAL B CA 1
ATOM 1321 C C . VAL B 2 58 ? 44.985 23.285 -5.013 1.00 21.75 53 VAL B C 1
ATOM 1322 O O . VAL B 2 58 ? 46.183 23.525 -4.823 1.00 21.61 53 VAL B O 1
ATOM 1326 N N . ALA B 2 59 ? 44.228 22.614 -4.150 1.00 19.28 54 ALA B N 1
ATOM 1327 C CA . ALA B 2 59 ? 44.730 22.118 -2.875 1.00 16.87 54 ALA B CA 1
ATOM 1328 C C . ALA B 2 59 ? 44.605 20.593 -2.798 1.00 15.51 54 ALA B C 1
ATOM 1329 O O . ALA B 2 59 ? 43.619 20.041 -3.271 1.00 14.84 54 ALA B O 1
ATOM 1331 N N . HIS B 2 60 ? 45.577 19.926 -2.158 1.00 14.44 55 HIS B N 1
ATOM 1332 C CA . HIS B 2 60 ? 45.542 18.473 -2.010 1.00 13.03 55 HIS B CA 1
ATOM 1333 C C . HIS B 2 60 ? 45.964 18.070 -0.606 1.00 11.55 55 HIS B C 1
ATOM 1334 O O . HIS B 2 60 ? 46.642 18.836 0.094 1.00 11.15 55 HIS B O 1
ATOM 1341 N N . TRP B 2 61 ? 45.547 16.868 -0.202 1.00 10.50 56 TRP B N 1
ATOM 1342 C CA . TRP B 2 61 ? 46.084 16.215 1.024 1.00 10.12 56 TRP B CA 1
ATOM 1343 C C . TRP B 2 61 ? 47.498 15.664 0.809 1.00 10.47 56 TRP B C 1
ATOM 1344 O O . TRP B 2 61 ? 47.792 14.985 -0.197 1.00 12.54 56 TRP B O 1
ATOM 1355 N N . THR B 2 62 ? 48.389 15.996 1.727 1.00 10.38 57 THR B N 1
ATOM 1356 C CA . THR B 2 62 ? 49.697 15.423 1.749 1.00 10.31 57 THR B CA 1
ATOM 1357 C C . THR B 2 62 ? 49.592 13.914 1.993 1.00 10.82 57 THR B C 1
ATOM 1358 O O . THR B 2 62 ? 48.698 13.441 2.709 1.00 10.27 57 THR B O 1
ATOM 1362 N N . THR B 2 63 ? 50.466 13.156 1.342 1.00 9.46 58 THR B N 1
ATOM 1363 C CA . THR B 2 63 ? 50.492 11.709 1.526 1.00 9.46 58 THR B CA 1
ATOM 1364 C C . THR B 2 63 ? 51.195 11.439 2.848 1.00 9.43 58 THR B C 1
ATOM 1365 O O . THR B 2 63 ? 52.352 11.815 3.023 1.00 9.53 58 THR B O 1
ATOM 1369 N N . PRO B 2 64 ? 50.509 10.780 3.789 1.00 10.00 59 PRO B N 1
ATOM 1370 C CA . PRO B 2 64 ? 51.071 10.448 5.107 1.00 9.83 59 PRO B CA 1
ATOM 1371 C C . PRO B 2 64 ? 52.171 9.373 4.966 1.00 10.37 59 PRO B C 1
ATOM 1372 O O . PRO B 2 64 ? 52.192 8.685 3.983 1.00 7.75 59 PRO B O 1
ATOM 1376 N N . SER B 2 65 ? 53.104 9.244 5.920 1.00 9.58 60 SER B N 1
ATOM 1377 C CA . SER B 2 65 ? 54.096 8.177 5.780 1.00 9.90 60 SER B CA 1
ATOM 1378 C C . SER B 2 65 ? 53.534 6.902 6.368 1.00 10.33 60 SER B C 1
ATOM 1379 O O . SER B 2 65 ? 54.135 5.869 6.263 1.00 10.97 60 SER B O 1
ATOM 1382 N N . LEU B 2 66 ? 52.365 6.992 6.990 1.00 10.46 61 LEU B N 1
ATOM 1383 C CA . LEU B 2 66 ? 51.659 5.867 7.600 1.00 10.71 61 LEU B CA 1
ATOM 1384 C C . LEU B 2 66 ? 51.688 4.516 6.864 1.00 11.53 61 LEU B C 1
ATOM 1385 O O . LEU B 2 66 ? 51.351 4.423 5.673 1.00 12.25 61 LEU B O 1
ATOM 1390 N N . LYS B 2 67 ? 52.131 3.485 7.592 1.00 11.56 62 LYS B N 1
ATOM 1391 C CA . LYS B 2 67 ? 51.921 2.099 7.211 1.00 13.97 62 LYS B CA 1
ATOM 1392 C C . LYS B 2 67 ? 51.175 1.468 8.386 1.00 13.94 62 LYS B C 1
ATOM 1393 O O . LYS B 2 67 ? 51.582 1.607 9.563 1.00 14.83 62 LYS B O 1
ATOM 1399 N N . CYS B 2 68 ? 50.061 0.816 8.094 1.00 14.44 63 CYS B N 1
ATOM 1400 C CA . CYS B 2 68 ? 49.331 0.073 9.103 1.00 14.66 63 CYS B CA 1
ATOM 1401 C C . CYS B 2 68 ? 49.748 -1.376 8.975 1.00 14.37 63 CYS B C 1
ATOM 1402 O O . CYS B 2 68 ? 49.706 -1.928 7.892 1.00 15.30 63 CYS B O 1
ATOM 1405 N N . ILE B 2 69 ? 50.222 -1.987 10.054 1.00 13.69 64 ILE B N 1
ATOM 1406 C CA . ILE B 2 69 ? 50.712 -3.370 9.941 1.00 12.21 64 ILE B CA 1
ATOM 1407 C C . ILE B 2 69 ? 49.854 -4.175 10.878 1.00 12.22 64 ILE B C 1
ATOM 1408 O O . ILE B 2 69 ? 49.242 -3.598 11.744 1.00 11.57 64 ILE B O 1
ATOM 1413 N N . ARG B 2 70 ? 49.764 -5.482 10.677 1.00 12.71 65 ARG B N 1
ATOM 1414 C CA . ARG B 2 70 ? 49.047 -6.371 11.569 1.00 13.53 65 ARG B CA 1
ATOM 1415 C C . ARG B 2 70 ? 49.518 -6.201 13.006 1.00 14.22 65 ARG B C 1
ATOM 1416 O O . ARG B 2 70 ? 50.710 -6.162 13.273 1.00 14.16 65 ARG B O 1
ATOM 1424 N N . ASP B 2 71 ? 48.569 -6.102 13.928 1.00 14.50 66 ASP B N 1
ATOM 1425 C CA . ASP B 2 71 ? 48.864 -6.013 15.345 1.00 15.19 66 ASP B CA 1
ATOM 1426 C C . ASP B 2 71 ? 49.765 -7.173 15.802 1.00 15.92 66 ASP B C 1
ATOM 1427 O O . ASP B 2 71 ? 49.369 -8.342 15.680 1.00 15.51 66 ASP B O 1
ATOM 1432 N N . PRO B 2 72 ? 50.985 -6.867 16.320 1.00 16.72 67 PRO B N 1
ATOM 1433 C CA . PRO B 2 72 ? 51.885 -7.964 16.681 1.00 18.40 67 PRO B CA 1
ATOM 1434 C C . PRO B 2 72 ? 51.319 -8.834 17.779 1.00 20.07 67 PRO B C 1
ATOM 1435 O O . PRO B 2 72 ? 51.679 -9.998 17.863 1.00 20.80 67 PRO B O 1
ATOM 1439 N N . ALA B 2 73 ? 50.438 -8.277 18.610 1.00 21.81 68 ALA B N 1
ATOM 1440 C CA . ALA B 2 73 ? 49.702 -9.078 19.603 1.00 22.98 68 ALA B CA 1
ATOM 1441 C C . ALA B 2 73 ? 48.966 -10.251 18.942 1.00 23.70 68 ALA B C 1
ATOM 1442 O O . ALA B 2 73 ? 48.943 -11.363 19.464 1.00 24.17 68 ALA B O 1
ATOM 1444 N N . LEU B 2 74 ? 48.403 -10.001 17.768 1.00 24.67 69 LEU B N 1
ATOM 1445 C CA . LEU B 2 74 ? 47.618 -10.998 17.062 1.00 25.66 69 LEU B CA 1
ATOM 1446 C C . LEU B 2 74 ? 48.411 -11.862 16.063 1.00 27.13 69 LEU B C 1
ATOM 1447 O O . LEU B 2 74 ? 48.021 -12.992 15.777 1.00 26.66 69 LEU B O 1
ATOM 1452 N N . VAL B 2 75 ? 49.502 -11.321 15.515 1.00 29.02 70 VAL B N 1
ATOM 1453 C CA . VAL B 2 75 ? 50.425 -12.103 14.663 1.00 30.41 70 VAL B CA 1
ATOM 1454 C C . VAL B 2 75 ? 50.954 -13.288 15.464 1.00 32.15 70 VAL B C 1
ATOM 1455 O O . VAL B 2 75 ? 51.061 -14.408 14.956 1.00 31.89 70 VAL B O 1
ATOM 1459 N N . HIS B 2 76 ? 51.241 -13.024 16.731 1.00 34.38 71 HIS B N 1
ATOM 1460 C CA . HIS B 2 76 ? 51.796 -14.016 17.617 1.00 37.06 71 HIS B CA 1
ATOM 1461 C C . HIS B 2 76 ? 50.700 -14.892 18.264 1.00 38.72 71 HIS B C 1
ATOM 1462 O O . HIS B 2 76 ? 50.729 -16.136 18.184 1.00 39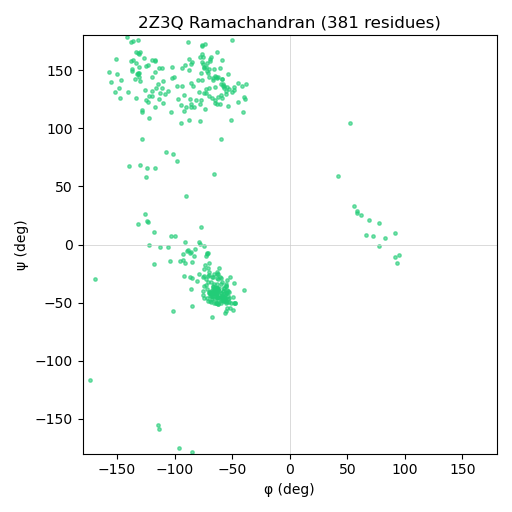.20 71 HIS B O 1
ATOM 1469 N N . GLN B 2 77 ? 49.711 -14.250 18.873 1.00 40.77 72 GLN B N 1
ATOM 1470 C CA . GLN B 2 77 ? 48.743 -14.985 19.685 1.00 42.69 72 GLN B CA 1
ATOM 1471 C C . GLN B 2 77 ? 47.490 -15.463 18.942 1.00 43.12 72 GLN B C 1
ATOM 1472 O O . GLN B 2 77 ? 46.779 -16.336 19.436 1.00 43.46 72 GLN B O 1
ATOM 1478 N N . ARG B 2 78 ? 47.228 -14.909 17.762 1.00 43.68 73 ARG B N 1
ATOM 1479 C CA . ARG B 2 78 ? 46.151 -15.400 16.895 1.00 44.32 73 ARG B CA 1
ATOM 1480 C C . ARG B 2 78 ? 46.655 -15.760 15.462 1.00 44.20 73 ARG B C 1
ATOM 1481 O O . ARG B 2 78 ? 46.142 -15.206 14.467 1.00 44.30 73 ARG B O 1
ATOM 1489 N N . PRO B 2 79 ? 47.635 -16.701 15.354 1.00 43.94 74 PRO B N 1
ATOM 1490 C CA . PRO B 2 79 ? 48.227 -17.196 14.077 1.00 43.87 74 PRO B CA 1
ATOM 1491 C C . PRO B 2 79 ? 47.241 -17.363 12.887 1.00 43.44 74 PRO B C 1
ATOM 1492 O O . PRO B 2 79 ? 46.115 -17.860 13.073 1.00 43.69 74 PRO B O 1
ATOM 1496 N N . ALA B 2 80 ? 47.654 -16.955 11.683 1.00 42.21 75 ALA B N 1
ATOM 1497 C CA . ALA B 2 80 ? 46.736 -16.935 10.540 1.00 41.69 75 ALA B CA 1
ATOM 1498 C C . ALA B 2 80 ? 47.473 -16.986 9.210 1.00 41.28 75 ALA B C 1
ATOM 1499 O O . ALA B 2 80 ? 48.581 -16.466 9.105 1.00 40.87 75 ALA B O 1
ATOM 1501 N N . PRO B 2 81 ? 46.852 -17.605 8.186 1.00 41.00 76 PRO B N 1
ATOM 1502 C CA . PRO B 2 81 ? 47.413 -17.629 6.846 1.00 41.23 76 PRO B CA 1
ATOM 1503 C C . PRO B 2 81 ? 47.521 -16.230 6.240 1.00 41.92 76 PRO B C 1
ATOM 1504 O O . PRO B 2 81 ? 46.928 -15.269 6.762 1.00 41.76 76 PRO B O 1
ATOM 1508 N N . PRO B 2 82 ? 48.291 -16.100 5.152 1.00 42.68 77 PRO B N 1
ATOM 1509 C CA . PRO B 2 82 ? 48.232 -14.860 4.377 1.00 43.57 77 PRO B CA 1
ATOM 1510 C C . PRO B 2 82 ? 47.270 -14.973 3.168 1.00 44.24 77 PRO B C 1
ATOM 1511 O O . PRO B 2 82 ? 46.595 -16.003 3.011 1.00 43.83 77 PRO B O 1
ATOM 1515 N N . SER B 2 83 ? 47.226 -13.916 2.343 1.00 45.23 78 SER B N 1
ATOM 1516 C CA . SER B 2 83 ? 46.510 -13.878 1.040 1.00 45.82 78 SER B CA 1
ATOM 1517 C C . SER B 2 83 ? 45.163 -13.137 1.136 1.00 46.21 78 SER B C 1
ATOM 1518 O O . SER B 2 83 ? 45.092 -12.002 1.630 1.00 46.15 78 SER B O 1
ATOM 1521 N N . ALA C 1 1 ? 19.350 39.157 15.988 1.00 24.52 -4 ALA C N 1
ATOM 1522 C CA . ALA C 1 1 ? 20.187 39.812 17.033 1.00 22.99 -4 ALA C CA 1
ATOM 1523 C C . ALA C 1 1 ? 20.316 41.315 16.713 1.00 22.50 -4 ALA C C 1
ATOM 1524 O O . ALA C 1 1 ? 19.594 41.875 15.855 1.00 22.86 -4 ALA C O 1
ATOM 1526 N N . MET C 1 2 ? 21.205 41.981 17.433 1.00 21.52 -3 MET C N 1
ATOM 1527 C CA . MET C 1 2 ? 21.533 43.353 17.152 1.00 18.15 -3 MET C CA 1
ATOM 1528 C C . MET C 1 2 ? 22.406 43.319 15.925 1.00 16.35 -3 MET C C 1
ATOM 1529 O O . MET C 1 2 ? 23.045 42.315 15.642 1.00 15.87 -3 MET C O 1
ATOM 1534 N N . ALA C 1 3 ? 22.409 44.426 15.204 1.00 13.76 -2 ALA C N 1
ATOM 1535 C CA . ALA C 1 3 ? 23.290 44.620 14.086 1.00 12.54 -2 ALA C CA 1
ATOM 1536 C C . ALA C 1 3 ? 24.487 45.360 14.649 1.00 11.88 -2 ALA C C 1
ATOM 1537 O O . ALA C 1 3 ? 24.369 46.450 15.253 1.00 11.92 -2 ALA C O 1
ATOM 1539 N N . ILE C 1 4 ? 25.617 44.699 14.493 1.00 11.32 -1 ILE C N 1
ATOM 1540 C CA . ILE C 1 4 ? 26.921 45.171 14.880 1.00 10.48 -1 ILE C CA 1
ATOM 1541 C C . ILE C 1 4 ? 27.713 45.454 13.571 1.00 9.58 -1 ILE C C 1
ATOM 1542 O O . ILE C 1 4 ? 27.662 44.683 12.629 1.00 7.78 -1 ILE C O 1
ATOM 1547 N N . SER C 1 5 ? 28.395 46.589 13.520 1.00 7.29 0 SER C N 1
ATOM 1548 C CA . SER C 1 5 ? 29.184 46.980 12.350 1.00 5.01 0 SER C CA 1
ATOM 1549 C C . SER C 1 5 ? 30.161 45.892 12.009 1.00 4.32 0 SER C C 1
ATOM 1550 O O . SER C 1 5 ? 30.838 45.330 12.896 1.00 2.45 0 SER C O 1
ATOM 1553 N N . ASN C 1 6 ? 30.272 45.573 10.722 1.00 3.44 1 ASN C N 1
ATOM 1554 C CA . ASN C 1 6 ? 31.273 44.585 10.324 1.00 2.59 1 ASN C CA 1
ATOM 1555 C C . ASN C 1 6 ? 32.677 44.927 10.771 1.00 3.19 1 ASN C C 1
ATOM 1556 O O . ASN C 1 6 ? 33.503 44.053 10.977 1.00 2.85 1 ASN C O 1
ATOM 1561 N N . TRP C 1 7 ? 32.990 46.221 10.801 1.00 4.34 2 TRP C N 1
ATOM 1562 C CA . TRP C 1 7 ? 34.329 46.682 11.205 1.00 3.81 2 TRP C CA 1
ATOM 1563 C C . TRP C 1 7 ? 34.685 46.329 12.667 1.00 4.84 2 TRP C C 1
ATOM 1564 O O . TRP C 1 7 ? 35.871 46.125 12.973 1.00 5.22 2 TRP C O 1
ATOM 1575 N N . VAL C 1 8 ? 33.684 46.231 13.555 1.00 4.01 3 VAL C N 1
ATOM 1576 C CA . VAL C 1 8 ? 33.922 45.776 14.925 1.00 2.66 3 VAL C CA 1
ATOM 1577 C C . VAL C 1 8 ? 34.352 44.332 14.849 1.00 4.22 3 VAL C C 1
ATOM 1578 O O . VAL C 1 8 ? 35.283 43.950 15.543 1.00 4.00 3 VAL C O 1
ATOM 1582 N N . ASN C 1 9 ? 33.803 43.577 13.884 1.00 3.81 4 ASN C N 1
ATOM 1583 C CA . ASN C 1 9 ? 34.110 42.151 13.778 1.00 3.51 4 ASN C CA 1
ATOM 1584 C C . ASN C 1 9 ? 35.446 41.911 13.072 1.00 3.60 4 ASN C C 1
ATOM 1585 O O . ASN C 1 9 ? 36.183 40.983 13.378 1.00 3.61 4 ASN C O 1
ATOM 1590 N N . VAL C 1 10 ? 35.766 42.808 12.160 1.00 2.00 5 VAL C N 1
ATOM 1591 C CA . VAL C 1 10 ? 37.117 42.864 11.624 1.00 3.43 5 VAL C CA 1
ATOM 1592 C C . VAL C 1 10 ? 38.129 43.006 12.757 1.00 4.30 5 VAL C C 1
ATOM 1593 O O . VAL C 1 10 ? 39.117 42.302 12.769 1.00 5.07 5 VAL C O 1
ATOM 1597 N N . ILE C 1 11 ? 37.902 43.930 13.680 1.00 3.62 6 ILE C N 1
ATOM 1598 C CA . ILE C 1 11 ? 38.825 44.096 14.800 1.00 5.66 6 ILE C CA 1
ATOM 1599 C C . ILE C 1 11 ? 38.943 42.852 15.694 1.00 5.94 6 ILE C C 1
ATOM 1600 O O . ILE C 1 11 ? 40.034 42.554 16.149 1.00 6.57 6 ILE C O 1
ATOM 1605 N N . SER C 1 12 ? 37.877 42.110 15.949 1.00 6.21 7 SER C N 1
ATOM 1606 C CA . SER C 1 12 ? 38.060 40.908 16.772 1.00 8.66 7 SER C CA 1
ATOM 1607 C C . SER C 1 12 ? 38.771 39.836 15.974 1.00 8.26 7 SER C C 1
ATOM 1608 O O . SER C 1 12 ? 39.504 39.040 16.535 1.00 10.07 7 SER C O 1
ATOM 1611 N N . ASP C 1 13 ? 38.571 39.832 14.671 1.00 8.17 8 ASP C N 1
ATOM 1612 C CA . ASP C 1 13 ? 39.409 38.991 13.783 1.00 7.46 8 ASP C CA 1
ATOM 1613 C C . ASP C 1 13 ? 40.897 39.375 13.812 1.00 7.24 8 ASP C C 1
ATOM 1614 O O . ASP C 1 13 ? 41.764 38.498 13.966 1.00 7.05 8 ASP C O 1
ATOM 1619 N N . LEU C 1 14 ? 41.229 40.668 13.697 1.00 7.44 9 LEU C N 1
ATOM 1620 C CA . LEU C 1 14 ? 42.645 41.097 13.957 1.00 6.83 9 LEU C CA 1
ATOM 1621 C C . LEU C 1 14 ? 43.247 40.659 15.298 1.00 7.70 9 LEU C C 1
ATOM 1622 O O . LEU C 1 14 ? 44.402 40.244 15.347 1.00 7.43 9 LEU C O 1
ATOM 1627 N N . LYS C 1 15 ? 42.507 40.820 16.399 1.00 7.81 10 LYS C N 1
ATOM 1628 C CA . LYS C 1 15 ? 42.954 40.352 17.684 1.00 8.60 10 LYS C CA 1
ATOM 1629 C C . LYS C 1 15 ? 43.152 38.858 17.749 1.00 8.96 10 LYS C C 1
ATOM 1630 O O . LYS C 1 15 ? 44.083 38.397 18.397 1.00 9.25 10 LYS C O 1
ATOM 1636 N N . LYS C 1 16 ? 42.263 38.096 17.119 1.00 8.05 11 LYS C N 1
ATOM 1637 C CA . LYS C 1 16 ? 42.398 36.659 17.149 1.00 7.81 11 LYS C CA 1
ATOM 1638 C C . LYS C 1 16 ? 43.648 36.319 16.301 1.00 7.99 11 LYS C C 1
ATOM 1639 O O . LYS C 1 16 ? 44.446 35.497 16.682 1.00 7.24 11 LYS C O 1
ATOM 1645 N N . ILE C 1 17 ? 43.845 36.982 15.168 1.00 6.41 12 ILE C N 1
ATOM 1646 C CA . ILE C 1 17 ? 45.078 36.731 14.399 1.00 5.86 12 ILE C CA 1
ATOM 1647 C C . ILE C 1 17 ? 46.371 37.024 15.181 1.00 7.88 12 ILE C C 1
ATOM 1648 O O . ILE C 1 17 ? 47.327 36.211 15.231 1.00 9.35 12 ILE C O 1
ATOM 1653 N N . GLU C 1 18 ? 46.375 38.135 15.892 1.00 8.57 13 GLU C N 1
ATOM 1654 C CA . GLU C 1 18 ? 47.546 38.531 16.625 1.00 8.95 13 GLU C CA 1
ATOM 1655 C C . GLU C 1 18 ? 47.851 37.511 17.732 1.00 8.66 13 GLU C C 1
ATOM 1656 O O . GLU C 1 18 ? 49.022 37.193 17.993 1.00 7.64 13 GLU C O 1
ATOM 1662 N N . ASP C 1 19 ? 46.805 36.985 18.360 1.00 8.60 14 ASP C N 1
ATOM 1663 C CA . ASP C 1 19 ? 47.000 36.018 19.452 1.00 10.69 14 ASP C CA 1
ATOM 1664 C C . ASP C 1 19 ? 47.481 34.689 18.890 1.00 10.33 14 ASP C C 1
ATOM 1665 O O . ASP C 1 19 ? 48.284 34.024 19.498 1.00 10.82 14 ASP C O 1
ATOM 1670 N N . LEU C 1 20 ? 46.962 34.292 17.734 1.00 9.84 15 LEU C N 1
ATOM 1671 C CA . LEU C 1 20 ? 47.324 32.993 17.156 1.00 9.41 15 LEU C CA 1
ATOM 1672 C C . LEU C 1 20 ? 48.779 32.945 16.650 1.00 9.66 15 LEU C C 1
ATOM 1673 O O . LEU C 1 20 ? 49.468 31.953 16.845 1.00 8.02 15 LEU C O 1
ATOM 1678 N N . ILE C 1 21 ? 49.246 34.016 16.021 1.00 9.97 16 ILE C N 1
ATOM 1679 C CA . ILE C 1 21 ? 50.600 34.019 15.463 1.00 11.44 16 ILE C CA 1
ATOM 1680 C C . ILE C 1 21 ? 51.723 34.233 16.460 1.00 12.93 16 ILE C C 1
ATOM 1681 O O . ILE C 1 21 ? 52.890 34.283 16.054 1.00 12.65 16 ILE C O 1
ATOM 1686 N N . GLN C 1 22 ? 51.370 34.390 17.741 1.00 14.75 17 GLN C N 1
ATOM 1687 C CA . GLN C 1 22 ? 52.333 34.621 18.810 1.00 16.79 17 GLN C CA 1
ATOM 1688 C C . GLN C 1 22 ? 53.401 33.543 18.899 1.00 17.72 17 GLN C C 1
ATOM 1689 O O . GLN C 1 22 ? 54.587 33.836 18.832 1.00 18.25 17 GLN C O 1
ATOM 1695 N N . SER C 1 23 ? 52.974 32.300 19.099 1.00 18.23 18 SER C N 1
ATOM 1696 C CA . SER C 1 23 ? 53.894 31.174 19.186 1.00 18.84 18 SER C CA 1
ATOM 1697 C C . SER C 1 23 ? 54.519 30.806 17.819 1.00 18.80 18 SER C C 1
ATOM 1698 O O . SER C 1 23 ? 55.447 29.997 17.732 1.00 19.44 18 SER C O 1
ATOM 1701 N N . MET C 1 24 ? 54.031 31.422 16.752 1.00 18.45 19 MET C N 1
ATOM 1702 C CA . MET C 1 24 ? 54.515 31.119 15.429 1.00 18.23 19 MET C CA 1
ATOM 1703 C C . MET C 1 24 ? 55.688 32.034 15.204 1.00 18.39 19 MET C C 1
ATOM 1704 O O . MET C 1 24 ? 55.979 32.866 16.058 1.00 19.28 19 MET C O 1
ATOM 1709 N N . HIS C 1 25 ? 56.407 31.895 14.107 1.00 17.81 20 HIS C N 1
ATOM 1710 C CA . HIS C 1 25 ? 57.479 32.857 13.900 1.00 18.68 20 HIS C CA 1
ATOM 1711 C C . HIS C 1 25 ? 57.397 33.440 12.529 1.00 17.93 20 HIS C C 1
ATOM 1712 O O . HIS C 1 25 ? 58.258 33.164 11.709 1.00 19.00 20 HIS C O 1
ATOM 1719 N N . ILE C 1 26 ? 56.370 34.240 12.275 1.00 16.88 21 ILE C N 1
ATOM 1720 C CA . ILE C 1 26 ? 56.173 34.794 10.932 1.00 15.52 21 ILE C CA 1
ATOM 1721 C C . ILE C 1 26 ? 57.007 36.048 10.898 1.00 13.76 21 ILE C C 1
ATOM 1722 O O . ILE C 1 26 ? 56.862 36.890 11.761 1.00 13.44 21 ILE C O 1
ATOM 1727 N N . ASP C 1 27 ? 57.903 36.158 9.926 1.00 11.98 22 ASP C N 1
ATOM 1728 C CA . ASP C 1 27 ? 58.798 37.293 9.886 1.00 10.85 22 ASP C CA 1
ATOM 1729 C C . ASP C 1 27 ? 58.704 38.084 8.577 1.00 10.00 22 ASP C C 1
ATOM 1730 O O . ASP C 1 27 ? 59.610 38.842 8.242 1.00 9.98 22 ASP C O 1
ATOM 1735 N N . ALA C 1 28 ? 57.605 37.914 7.844 1.00 8.43 23 ALA C N 1
ATOM 1736 C CA . ALA C 1 28 ? 57.300 38.772 6.700 1.00 6.69 23 ALA C CA 1
ATOM 1737 C C . ALA C 1 28 ? 57.328 40.261 7.109 1.00 6.86 23 ALA C C 1
ATOM 1738 O O . ALA C 1 28 ? 57.017 40.591 8.222 1.00 5.17 23 ALA C O 1
ATOM 1740 N N . THR C 1 29 ? 57.747 41.131 6.198 1.00 7.75 24 THR C N 1
ATOM 1741 C CA . THR C 1 29 ? 57.585 42.566 6.394 1.00 7.52 24 THR C CA 1
ATOM 1742 C C . THR C 1 29 ? 56.522 42.927 5.361 1.00 7.68 24 THR C C 1
ATOM 1743 O O . THR C 1 29 ? 56.503 42.341 4.288 1.00 8.57 24 THR C O 1
ATOM 1747 N N . LEU C 1 30 ? 55.602 43.816 5.732 1.00 7.20 25 LEU C N 1
ATOM 1748 C CA . LEU C 1 30 ? 54.381 44.016 4.975 1.00 5.77 25 LEU C CA 1
ATOM 1749 C C . LEU C 1 30 ? 54.131 45.456 4.711 1.00 5.36 25 LEU C C 1
ATOM 1750 O O . LEU C 1 30 ? 54.432 46.325 5.540 1.00 4.62 25 LEU C O 1
ATOM 1755 N N . TYR C 1 31 ? 53.582 45.746 3.541 1.00 5.34 26 TYR C N 1
ATOM 1756 C CA . TYR C 1 31 ? 53.317 47.124 3.231 1.00 5.90 26 TYR C CA 1
ATOM 1757 C C . TYR C 1 31 ? 52.301 47.750 4.190 1.00 6.32 26 TYR C C 1
ATOM 1758 O O . TYR C 1 31 ? 51.138 47.314 4.287 1.00 6.29 26 TYR C O 1
ATOM 1767 N N . THR C 1 32 ? 52.718 48.810 4.873 1.00 6.40 27 THR C N 1
ATOM 1768 C CA . THR C 1 32 ? 51.935 49.324 5.993 1.00 7.16 27 THR C CA 1
ATOM 1769 C C . THR C 1 32 ? 51.673 50.840 5.850 1.00 8.09 27 THR C C 1
ATOM 1770 O O . THR C 1 32 ? 52.613 51.597 5.851 1.00 7.33 27 THR C O 1
ATOM 1774 N N . GLU C 1 33 ? 50.408 51.257 5.705 1.00 9.19 28 GLU C N 1
ATOM 1775 C CA . GLU C 1 33 ? 50.075 52.675 5.769 1.00 11.77 28 GLU C CA 1
ATOM 1776 C C . GLU C 1 33 ? 49.813 53.105 7.224 1.00 13.91 28 GLU C C 1
ATOM 1777 O O . GLU C 1 33 ? 48.797 52.776 7.828 1.00 14.09 28 GLU C O 1
ATOM 1783 N N . SER C 1 34 ? 50.735 53.849 7.794 1.00 16.35 29 SER C N 1
ATOM 1784 C CA . SER C 1 34 ? 50.536 54.348 9.152 1.00 19.54 29 SER C CA 1
ATOM 1785 C C . SER C 1 34 ? 50.157 55.829 9.131 1.00 21.98 29 SER C C 1
ATOM 1786 O O . SER C 1 34 ? 49.698 56.368 10.134 1.00 22.71 29 SER C O 1
ATOM 1789 N N . ASP C 1 35 ? 50.353 56.482 7.988 1.00 24.52 30 ASP C N 1
ATOM 1790 C CA . ASP C 1 35 ? 50.074 57.915 7.860 1.00 27.58 30 ASP C CA 1
ATOM 1791 C C . ASP C 1 35 ? 48.968 58.141 6.834 1.00 28.70 30 ASP C C 1
ATOM 1792 O O . ASP C 1 35 ? 49.214 58.735 5.763 1.00 29.30 30 ASP C O 1
ATOM 1797 N N . VAL C 1 36 ? 47.760 57.671 7.162 1.00 29.93 31 VAL C N 1
ATOM 1798 C CA . VAL C 1 36 ? 46.635 57.685 6.200 1.00 31.20 31 VAL C CA 1
ATOM 1799 C C . VAL C 1 36 ? 46.401 59.079 5.547 1.00 31.69 31 VAL C C 1
ATOM 1800 O O . VAL C 1 36 ? 45.930 60.037 6.216 1.00 31.27 31 VAL C O 1
ATOM 1804 N N . HIS C 1 37 ? 46.761 59.201 4.258 1.00 31.63 32 HIS C N 1
ATOM 1805 C CA . HIS C 1 37 ? 46.310 60.383 3.513 1.00 31.16 32 HIS C CA 1
ATOM 1806 C C . HIS C 1 37 ? 44.767 60.381 3.515 1.00 30.03 32 HIS C C 1
ATOM 1807 O O . HIS C 1 37 ? 44.131 59.425 3.000 1.00 29.25 32 HIS C O 1
ATOM 1814 N N . PRO C 1 38 ? 44.176 61.469 4.071 1.00 28.66 33 PRO C N 1
ATOM 1815 C CA . PRO C 1 38 ? 42.750 61.652 4.285 1.00 27.12 33 PRO C CA 1
ATOM 1816 C C . PRO C 1 38 ? 41.919 61.125 3.109 1.00 25.26 33 PRO C C 1
ATOM 1817 O O . PRO C 1 38 ? 40.871 60.505 3.329 1.00 26.03 33 PRO C O 1
ATOM 1821 N N . SER C 1 39 ? 42.427 61.341 1.888 1.00 22.58 34 SER C N 1
ATOM 1822 C CA . SER C 1 39 ? 41.757 61.017 0.617 1.00 19.57 34 SER C CA 1
ATOM 1823 C C . SER C 1 39 ? 42.016 59.601 0.108 1.00 18.32 34 SER C C 1
ATOM 1824 O O . SER C 1 39 ? 41.439 59.199 -0.932 1.00 18.05 34 SER C O 1
ATOM 1827 N N . CYS C 1 40 ? 42.886 58.871 0.811 1.00 15.21 35 CYS C N 1
ATOM 1828 C CA . CYS C 1 40 ? 43.395 57.592 0.324 1.00 13.05 35 CYS C CA 1
ATOM 1829 C C . CYS C 1 40 ? 43.145 56.460 1.310 1.00 11.96 35 CYS C C 1
ATOM 1830 O O . CYS C 1 40 ? 43.759 55.416 1.232 1.00 11.47 35 CYS C O 1
ATOM 1833 N N . LYS C 1 41 ? 42.207 56.650 2.210 1.00 11.36 36 LYS C N 1
ATOM 1834 C CA . LYS C 1 41 ? 41.953 55.607 3.188 1.00 12.11 36 LYS C CA 1
ATOM 1835 C C . LYS C 1 41 ? 41.300 54.332 2.644 1.00 10.28 36 LYS C C 1
ATOM 1836 O O . LYS C 1 41 ? 41.488 53.274 3.223 1.00 8.95 36 LYS C O 1
ATOM 1842 N N . VAL C 1 42 ? 40.549 54.385 1.545 1.00 9.17 37 VAL C N 1
ATOM 1843 C CA . VAL C 1 42 ? 39.992 53.123 0.990 1.00 8.52 37 VAL C CA 1
ATOM 1844 C C . VAL C 1 42 ? 41.098 52.329 0.274 1.00 8.54 37 VAL C C 1
ATOM 1845 O O . VAL C 1 42 ? 41.167 51.097 0.365 1.00 8.22 37 VAL C O 1
ATOM 1849 N N . THR C 1 43 ? 41.969 53.056 -0.445 1.00 7.52 38 THR C N 1
ATOM 1850 C CA . THR C 1 43 ? 43.166 52.487 -1.050 1.00 7.23 38 THR C CA 1
ATOM 1851 C C . THR C 1 43 ? 44.015 51.809 0.040 1.00 6.28 38 THR C C 1
ATOM 1852 O O . THR C 1 43 ? 44.450 50.670 -0.140 1.00 6.20 38 THR C O 1
ATOM 1856 N N . ALA C 1 44 ? 44.234 52.491 1.169 1.00 3.92 39 ALA C N 1
ATOM 1857 C CA . ALA C 1 44 ? 45.048 51.928 2.239 1.00 5.02 39 ALA C CA 1
ATOM 1858 C C . ALA C 1 44 ? 44.406 50.650 2.799 1.00 5.08 39 ALA C C 1
ATOM 1859 O O . ALA C 1 44 ? 45.067 49.626 2.905 1.00 5.59 39 ALA C O 1
ATOM 1861 N N . MET C 1 45 ? 43.116 50.718 3.159 1.00 7.23 40 MET C N 1
ATOM 1862 C CA . MET C 1 45 ? 42.396 49.521 3.559 1.00 6.32 40 MET C CA 1
ATOM 1863 C C . MET C 1 45 ? 42.607 48.368 2.576 1.00 8.01 40 MET C C 1
ATOM 1864 O O . MET C 1 45 ? 42.980 47.264 2.965 1.00 7.83 40 MET C O 1
ATOM 1869 N N . LYS C 1 46 ? 42.424 48.600 1.289 1.00 9.16 41 LYS C N 1
ATOM 1870 C CA . LYS C 1 46 ? 42.626 47.503 0.364 1.00 9.93 41 LYS C CA 1
ATOM 1871 C C . LYS C 1 46 ? 44.054 46.953 0.356 1.00 10.62 41 LYS C C 1
ATOM 1872 O O . LYS C 1 46 ? 44.250 45.746 0.085 1.00 9.43 41 LYS C O 1
ATOM 1878 N N . CYS C 1 47 ? 45.039 47.811 0.651 1.00 9.45 42 CYS C N 1
ATOM 1879 C CA . CYS C 1 47 ? 46.417 47.318 0.801 1.00 9.59 42 CYS C CA 1
ATOM 1880 C C . CYS C 1 47 ? 46.566 46.444 2.050 1.00 7.76 42 CYS C C 1
ATOM 1881 O O . CYS C 1 47 ? 47.216 45.405 2.010 1.00 8.87 42 CYS C O 1
ATOM 1884 N N . PHE C 1 48 ? 45.999 46.864 3.173 1.00 7.66 43 PHE C N 1
ATOM 1885 C CA . PHE C 1 48 ? 45.968 46.040 4.358 1.00 7.38 43 PHE C CA 1
ATOM 1886 C C . PHE C 1 48 ? 45.307 44.685 4.048 1.00 7.39 43 PHE C C 1
ATOM 1887 O O . PHE C 1 48 ? 45.831 43.636 4.442 1.00 7.50 43 PHE C O 1
ATOM 1895 N N . LEU C 1 49 ? 44.173 44.684 3.351 1.00 7.45 44 LEU C N 1
ATOM 1896 C CA . LEU C 1 49 ? 43.478 43.401 3.066 1.00 6.75 44 LEU C CA 1
ATOM 1897 C C . LEU C 1 49 ? 44.306 42.418 2.205 1.00 7.63 44 LEU C C 1
ATOM 1898 O O . LEU C 1 49 ? 44.270 41.194 2.433 1.00 7.34 44 LEU C O 1
ATOM 1903 N N . LEU C 1 50 ? 45.017 42.965 1.214 1.00 7.08 45 LEU C N 1
ATOM 1904 C CA . LEU C 1 50 ? 45.939 42.178 0.383 1.00 7.53 45 LEU C CA 1
ATOM 1905 C C . LEU C 1 50 ? 47.059 41.635 1.213 1.00 7.63 45 LEU C C 1
ATOM 1906 O O . LEU C 1 50 ? 47.314 40.432 1.220 1.00 7.25 45 LEU C O 1
ATOM 1911 N N . GLU C 1 51 ? 47.699 42.502 1.990 1.00 7.89 46 GLU C N 1
ATOM 1912 C CA . GLU C 1 51 ? 48.870 42.071 2.724 1.00 7.22 46 GLU C CA 1
ATOM 1913 C C . GLU C 1 51 ? 48.515 41.043 3.780 1.00 7.66 46 GLU C C 1
ATOM 1914 O O . GLU C 1 51 ? 49.309 40.182 4.143 1.00 6.74 46 GLU C O 1
ATOM 1920 N N . LEU C 1 52 ? 47.278 41.068 4.235 1.00 9.16 47 LEU C N 1
ATOM 1921 C CA . LEU C 1 52 ? 46.864 40.101 5.278 1.00 8.96 47 LEU C CA 1
ATOM 1922 C C . LEU C 1 52 ? 46.865 38.651 4.732 1.00 7.30 47 LEU C C 1
ATOM 1923 O O . LEU C 1 52 ? 47.059 37.684 5.486 1.00 7.08 47 LEU C O 1
ATOM 1928 N N . GLN C 1 53 ? 46.649 38.477 3.432 1.00 7.79 48 GLN C N 1
ATOM 1929 C CA . GLN C 1 53 ? 46.785 37.194 2.824 1.00 8.53 48 GLN C CA 1
ATOM 1930 C C . GLN C 1 53 ? 48.187 36.572 2.930 1.00 8.11 48 GLN C C 1
ATOM 1931 O O . GLN C 1 53 ? 48.332 35.363 2.806 1.00 5.89 48 GLN C O 1
ATOM 1937 N N . VAL C 1 54 ? 49.220 37.423 3.011 1.00 6.14 49 VAL C N 1
ATOM 1938 C CA . VAL C 1 54 ? 50.592 36.960 3.110 1.00 6.19 49 VAL C CA 1
ATOM 1939 C C . VAL C 1 54 ? 50.759 36.294 4.477 1.00 5.86 49 VAL C C 1
ATOM 1940 O O . VAL C 1 54 ? 51.443 35.279 4.603 1.00 5.98 49 VAL C O 1
ATOM 1944 N N . ILE C 1 55 ? 50.158 36.893 5.519 1.00 5.02 50 ILE C N 1
ATOM 1945 C CA . ILE C 1 55 ? 50.176 36.301 6.861 1.00 5.22 50 ILE C CA 1
ATOM 1946 C C . ILE C 1 55 ? 49.510 34.921 6.847 1.00 5.98 50 ILE C C 1
ATOM 1947 O O . ILE C 1 55 ? 50.020 33.959 7.459 1.00 4.56 50 ILE C O 1
ATOM 1952 N N . SER C 1 56 ? 48.356 34.816 6.181 1.00 5.41 51 SER C N 1
ATOM 1953 C CA . SER C 1 56 ? 47.656 33.512 6.106 1.00 7.13 51 SER C CA 1
ATOM 1954 C C . SER C 1 56 ? 48.573 32.470 5.427 1.00 6.01 51 SER C C 1
ATOM 1955 O O . SER C 1 56 ? 48.816 31.359 5.937 1.00 5.96 51 SER C O 1
ATOM 1958 N N . LEU C 1 57 ? 49.137 32.848 4.298 1.00 5.22 52 LEU C N 1
ATOM 1959 C CA . LEU C 1 57 ? 49.929 31.924 3.534 1.00 6.92 52 LEU C CA 1
ATOM 1960 C C . LEU C 1 57 ? 51.167 31.544 4.277 1.00 5.12 52 LEU C C 1
ATOM 1961 O O . LEU C 1 57 ? 51.511 30.401 4.366 1.00 6.31 52 LEU C O 1
ATOM 1966 N N . GLU C 1 58 ? 51.865 32.520 4.816 1.00 5.77 53 GLU C N 1
ATOM 1967 C CA . GLU C 1 58 ? 53.114 32.195 5.513 1.00 5.57 53 GLU C CA 1
ATOM 1968 C C . GLU C 1 58 ? 52.844 31.399 6.801 1.00 5.84 53 GLU C C 1
ATOM 1969 O O . GLU C 1 58 ? 53.653 30.598 7.208 1.00 5.14 53 GLU C O 1
ATOM 1975 N N . SER C 1 59 ? 51.679 31.601 7.386 1.00 5.88 54 SER C N 1
ATOM 1976 C CA . SER C 1 59 ? 51.329 30.913 8.597 1.00 5.14 54 SER C CA 1
ATOM 1977 C C . SER C 1 59 ? 51.110 29.439 8.321 1.00 3.92 54 SER C C 1
ATOM 1978 O O . SER C 1 59 ? 51.493 28.627 9.118 1.00 3.95 54 SER C O 1
ATOM 1981 N N . GLY C 1 60 ? 50.449 29.097 7.216 1.00 3.39 55 GLY C N 1
ATOM 1982 C CA . GLY C 1 60 ? 50.091 27.702 6.940 1.00 2.00 55 GLY C CA 1
ATOM 1983 C C . GLY C 1 60 ? 49.224 27.115 8.050 1.00 2.00 55 GLY C C 1
ATOM 1984 O O . GLY C 1 60 ? 49.263 25.921 8.304 1.00 2.00 55 GLY C O 1
ATOM 1985 N N . ASP C 1 61 ? 48.457 27.964 8.710 1.00 2.00 56 ASP C N 1
ATOM 1986 C CA . ASP C 1 61 ? 47.637 27.572 9.847 1.00 3.36 56 ASP C CA 1
ATOM 1987 C C . ASP C 1 61 ? 46.150 27.688 9.449 1.00 4.24 56 ASP C C 1
ATOM 1988 O O . ASP C 1 61 ? 45.747 28.738 8.894 1.00 4.05 56 ASP C O 1
ATOM 1993 N N . ALA C 1 62 ? 45.375 26.628 9.705 1.00 3.91 57 ALA C N 1
ATOM 1994 C CA . ALA C 1 62 ? 43.960 26.523 9.307 1.00 3.86 57 ALA C CA 1
ATOM 1995 C C . ALA C 1 62 ? 43.144 27.621 9.916 1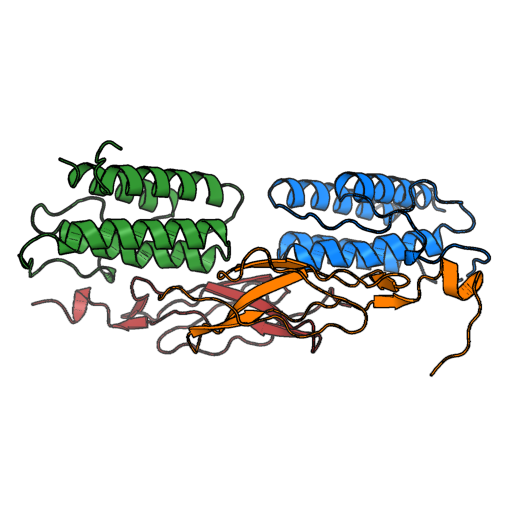.00 4.67 57 ALA C C 1
ATOM 1996 O O . ALA C 1 62 ? 42.327 28.219 9.252 1.00 4.82 57 ALA C O 1
ATOM 1998 N N . SER C 1 63 ? 43.357 27.872 11.196 1.00 4.69 58 SER C N 1
ATOM 1999 C CA . SER C 1 63 ? 42.545 28.826 11.918 1.00 6.66 58 SER C CA 1
ATOM 2000 C C . SER C 1 63 ? 42.866 30.291 11.559 1.00 6.06 58 SER C C 1
ATOM 2001 O O . SER C 1 63 ? 41.962 31.108 11.296 1.00 6.41 58 SER C O 1
ATOM 2004 N N . ILE C 1 64 ? 44.145 30.636 11.504 1.00 5.65 59 ILE C N 1
ATOM 2005 C CA . ILE C 1 64 ? 44.522 31.912 10.856 1.00 3.63 59 ILE C CA 1
ATOM 2006 C C . ILE C 1 64 ? 43.967 32.074 9.399 1.00 4.46 59 ILE C C 1
ATOM 2007 O O . ILE C 1 64 ? 43.416 33.110 9.035 1.00 4.53 59 ILE C O 1
ATOM 2012 N N . HIS C 1 65 ? 44.099 31.068 8.565 1.00 4.35 60 HIS C N 1
ATOM 2013 C CA . HIS C 1 65 ? 43.523 31.184 7.228 1.00 3.00 60 HIS C CA 1
ATOM 2014 C C . HIS C 1 65 ? 41.995 31.500 7.304 1.00 5.49 60 HIS C C 1
ATOM 2015 O O . HIS C 1 65 ? 41.456 32.370 6.570 1.00 2.93 60 HIS C O 1
ATOM 2022 N N . ASP C 1 66 ? 41.298 30.801 8.207 1.00 4.89 61 ASP C N 1
ATOM 2023 C CA . ASP C 1 66 ? 39.845 30.947 8.320 1.00 6.13 61 ASP C CA 1
ATOM 2024 C C . ASP C 1 66 ? 39.444 32.311 8.800 1.00 5.48 61 ASP C C 1
ATOM 2025 O O . ASP C 1 66 ? 38.449 32.855 8.338 1.00 4.51 61 ASP C O 1
ATOM 2030 N N . THR C 1 67 ? 40.196 32.835 9.761 1.00 6.07 62 THR C N 1
ATOM 2031 C CA . THR C 1 67 ? 39.945 34.160 10.322 1.00 6.53 62 THR C CA 1
ATOM 2032 C C . THR C 1 67 ? 40.239 35.224 9.282 1.00 6.56 62 THR C C 1
ATOM 2033 O O . THR C 1 67 ? 39.438 36.143 9.107 1.00 5.73 62 THR C O 1
ATOM 2037 N N . VAL C 1 68 ? 41.420 35.136 8.649 1.00 5.66 63 VAL C N 1
ATOM 2038 C CA . VAL C 1 68 ? 41.736 36.012 7.492 1.00 4.12 63 VAL C CA 1
ATOM 2039 C C . VAL C 1 68 ? 40.612 36.024 6.475 1.00 5.18 63 VAL C C 1
ATOM 2040 O O . VAL C 1 68 ? 40.206 37.080 6.015 1.00 4.57 63 VAL C O 1
ATOM 2044 N N . GLU C 1 69 ? 40.138 34.862 6.056 1.00 5.18 64 GLU C N 1
ATOM 2045 C CA . GLU C 1 69 ? 39.125 34.849 4.984 1.00 6.05 64 GLU C CA 1
ATOM 2046 C C . GLU C 1 69 ? 37.910 35.576 5.485 1.00 5.06 64 GLU C C 1
ATOM 2047 O O . GLU C 1 69 ? 37.321 36.345 4.798 1.00 6.24 64 GLU C O 1
ATOM 2053 N N . ASN C 1 70 ? 37.492 35.282 6.712 1.00 4.76 65 ASN C N 1
ATOM 2054 C CA . ASN C 1 70 ? 36.328 35.918 7.256 1.00 5.60 65 ASN C CA 1
ATOM 2055 C C . ASN C 1 70 ? 36.440 37.410 7.295 1.00 3.72 65 ASN C C 1
ATOM 2056 O O . ASN C 1 70 ? 35.482 38.096 6.989 1.00 3.83 65 ASN C O 1
ATOM 2061 N N . LEU C 1 71 ? 37.585 37.901 7.763 1.00 2.72 66 LEU C N 1
ATOM 2062 C CA . LEU C 1 71 ? 37.852 39.336 7.888 1.00 2.00 66 LEU C CA 1
ATOM 2063 C C . LEU C 1 71 ? 37.686 39.988 6.547 1.00 2.09 66 LEU C C 1
ATOM 2064 O O . LEU C 1 71 ? 37.039 40.971 6.390 1.00 2.00 66 LEU C O 1
ATOM 2069 N N . ILE C 1 72 ? 38.298 39.396 5.537 1.00 2.00 67 ILE C N 1
ATOM 2070 C CA . ILE C 1 72 ? 38.242 40.015 4.252 1.00 2.05 67 ILE C CA 1
ATOM 2071 C C . ILE C 1 72 ? 36.803 40.068 3.682 1.00 2.87 67 ILE C C 1
ATOM 2072 O O . ILE C 1 72 ? 36.391 41.053 3.022 1.00 2.41 67 ILE C O 1
ATOM 2077 N N . ILE C 1 73 ? 36.033 39.001 3.888 1.00 3.15 68 ILE C N 1
ATOM 2078 C CA . ILE C 1 73 ? 34.645 38.965 3.376 1.00 3.32 68 ILE C CA 1
ATOM 2079 C C . ILE C 1 73 ? 33.820 40.098 4.077 1.00 4.05 68 ILE C C 1
ATOM 2080 O O . ILE C 1 73 ? 33.072 40.873 3.427 1.00 3.20 68 ILE C O 1
ATOM 2085 N N . LEU C 1 74 ? 33.990 40.203 5.388 1.00 3.38 69 LEU C N 1
ATOM 2086 C CA . LEU C 1 74 ? 33.393 41.306 6.153 1.00 3.82 69 LEU C CA 1
ATOM 2087 C C . LEU C 1 74 ? 33.791 42.673 5.622 1.00 3.99 69 LEU C C 1
ATOM 2088 O O . LEU C 1 74 ? 32.925 43.451 5.299 1.00 4.92 69 LEU C O 1
ATOM 2093 N N . ALA C 1 75 ? 35.100 42.945 5.567 1.00 2.49 70 ALA C N 1
ATOM 2094 C CA . ALA C 1 75 ? 35.678 44.193 5.034 1.00 3.22 70 ALA C CA 1
ATOM 2095 C C . ALA C 1 75 ? 35.112 44.492 3.662 1.00 4.35 70 ALA C C 1
ATOM 2096 O O . ALA C 1 75 ? 34.650 45.603 3.422 1.00 3.59 70 ALA C O 1
ATOM 2098 N N . ASN C 1 76 ? 35.144 43.497 2.760 1.00 5.38 71 ASN C N 1
ATOM 2099 C CA . ASN C 1 76 ? 34.608 43.728 1.416 1.00 5.54 71 ASN C CA 1
ATOM 2100 C C . ASN C 1 76 ? 33.127 44.037 1.354 1.00 5.45 71 ASN C C 1
ATOM 2101 O O . ASN C 1 76 ? 32.685 44.833 0.507 1.00 4.67 71 ASN C O 1
ATOM 2106 N N . ASN C 1 77 ? 32.336 43.374 2.202 1.00 5.62 72 ASN C N 1
ATOM 2107 C CA . ASN C 1 77 ? 30.928 43.711 2.287 1.00 5.95 72 ASN C CA 1
ATOM 2108 C C . ASN C 1 77 ? 30.736 45.193 2.629 1.00 6.53 72 ASN C C 1
ATOM 2109 O O . ASN C 1 77 ? 29.891 45.873 2.008 1.00 6.85 72 ASN C O 1
ATOM 2114 N N . SER C 1 78 ? 31.491 45.703 3.602 1.00 6.18 73 SER C N 1
ATOM 2115 C CA . SER C 1 78 ? 31.375 47.120 3.994 1.00 6.68 73 SER C CA 1
ATOM 2116 C C . SER C 1 78 ? 31.886 48.077 2.970 1.00 7.04 73 SER C C 1
ATOM 2117 O O . SER C 1 78 ? 31.248 49.108 2.710 1.00 8.57 73 SER C O 1
ATOM 2120 N N . LEU C 1 79 ? 33.016 47.751 2.359 1.00 7.08 74 LEU C N 1
ATOM 2121 C CA . LEU C 1 79 ? 33.635 48.623 1.372 1.00 7.91 74 LEU C CA 1
ATOM 2122 C C . LEU C 1 79 ? 32.778 48.746 0.131 1.00 10.36 74 LEU C C 1
ATOM 2123 O O . LEU C 1 79 ? 32.708 49.798 -0.509 1.00 10.33 74 LEU C O 1
ATOM 2128 N N . SER C 1 80 ? 32.119 47.658 -0.222 1.00 12.95 75 SER C N 1
ATOM 2129 C CA . SER C 1 80 ? 31.421 47.636 -1.494 1.00 15.12 75 SER C CA 1
ATOM 2130 C C . SER C 1 80 ? 30.049 48.290 -1.338 1.00 17.19 75 SER C C 1
ATOM 2131 O O . SER C 1 80 ? 29.381 48.633 -2.321 1.00 17.85 75 SER C O 1
ATOM 2134 N N . SER C 1 81 ? 29.671 48.549 -0.100 1.00 19.80 76 SER C N 1
ATOM 2135 C CA . SER C 1 81 ? 28.403 49.187 0.199 1.00 23.37 76 SER C CA 1
ATOM 2136 C C . SER C 1 81 ? 28.277 50.698 -0.011 1.00 25.23 76 SER C C 1
ATOM 2137 O O . SER C 1 81 ? 27.315 51.297 0.466 1.00 25.86 76 SER C O 1
ATOM 2140 N N . ASN C 1 82 ? 29.205 51.316 -0.735 1.00 27.87 77 ASN C N 1
ATOM 2141 C CA . ASN C 1 82 ? 28.996 52.710 -1.210 1.00 30.61 77 ASN C CA 1
ATOM 2142 C C . ASN C 1 82 ? 29.414 52.975 -2.660 1.00 31.80 77 ASN C C 1
ATOM 2143 O O . ASN C 1 82 ? 30.361 52.358 -3.195 1.00 32.69 77 ASN C O 1
ATOM 2148 N N . GLY C 1 83 ? 28.698 53.921 -3.260 1.00 32.97 78 GLY C N 1
ATOM 2149 C CA . GLY C 1 83 ? 28.556 54.028 -4.706 1.00 34.14 78 GLY C CA 1
ATOM 2150 C C . GLY C 1 83 ? 29.769 54.347 -5.544 1.00 34.84 78 GLY C C 1
ATOM 2151 O O . GLY C 1 83 ? 29.773 55.355 -6.261 1.00 35.37 78 GLY C O 1
ATOM 2152 N N . ASN C 1 84 ? 30.788 53.486 -5.491 1.00 35.45 79 ASN C N 1
ATOM 2153 C CA . ASN C 1 84 ? 31.997 53.685 -6.320 1.00 35.42 79 ASN C CA 1
ATOM 2154 C C . ASN C 1 84 ? 32.413 55.185 -6.336 1.00 34.32 79 ASN C C 1
ATOM 2155 O O . ASN C 1 84 ? 32.416 55.844 -7.391 1.00 33.99 79 ASN C O 1
ATOM 2160 N N . VAL C 1 85 ? 32.689 55.725 -5.147 1.00 32.53 80 VAL C N 1
ATOM 2161 C CA . VAL C 1 85 ? 33.492 56.930 -5.042 1.00 30.74 80 VAL C CA 1
ATOM 2162 C C . VAL C 1 85 ? 34.904 56.465 -5.357 1.00 29.80 80 VAL C C 1
ATOM 2163 O O . VAL C 1 85 ? 35.366 55.469 -4.807 1.00 29.52 80 VAL C O 1
ATOM 2167 N N . THR C 1 86 ? 35.585 57.153 -6.259 1.00 28.55 81 THR C N 1
ATOM 2168 C CA . THR C 1 86 ? 36.912 56.702 -6.643 1.00 27.74 81 THR C CA 1
ATOM 2169 C C . THR C 1 86 ? 38.032 57.685 -6.316 1.00 26.79 81 THR C C 1
ATOM 2170 O O . THR C 1 86 ? 38.055 58.815 -6.807 1.00 26.83 81 THR C O 1
ATOM 2174 N N . GLU C 1 87 ? 38.954 57.224 -5.468 1.00 25.75 82 GLU C N 1
ATOM 2175 C CA . GLU C 1 87 ? 40.171 57.958 -5.124 1.00 24.86 82 GLU C CA 1
ATOM 2176 C C . GLU C 1 87 ? 41.179 57.774 -6.248 1.00 24.05 82 GLU C C 1
ATOM 2177 O O . GLU C 1 87 ? 41.282 56.686 -6.818 1.00 24.75 82 GLU C O 1
ATOM 2183 N N . SER C 1 88 ? 41.930 58.814 -6.575 1.00 22.72 83 SER C N 1
ATOM 2184 C CA . SER C 1 88 ? 42.931 58.694 -7.631 1.00 21.66 83 SER C CA 1
ATOM 2185 C C . SER C 1 88 ? 44.134 59.543 -7.367 1.00 20.11 83 SER C C 1
ATOM 2186 O O . SER C 1 88 ? 44.010 60.677 -6.898 1.00 20.23 83 SER C O 1
ATOM 2189 N N . GLY C 1 89 ? 45.302 59.000 -7.700 1.00 18.13 84 GLY C N 1
ATOM 2190 C CA . GLY C 1 89 ? 46.565 59.669 -7.426 1.00 15.35 84 GLY C CA 1
ATOM 2191 C C . GLY C 1 89 ? 47.104 59.242 -6.078 1.00 14.17 84 GLY C C 1
ATOM 2192 O O . GLY C 1 89 ? 48.059 59.838 -5.569 1.00 14.07 84 GLY C O 1
ATOM 2193 N N . CYS C 1 90 ? 46.475 58.221 -5.488 1.00 11.91 85 CYS C N 1
ATOM 2194 C CA . CYS C 1 90 ? 46.950 57.647 -4.255 1.00 11.30 85 CYS C CA 1
ATOM 2195 C C . CYS C 1 90 ? 48.142 56.740 -4.557 1.00 10.93 85 CYS C C 1
ATOM 2196 O O . CYS C 1 90 ? 48.325 56.292 -5.681 1.00 9.74 85 CYS C O 1
ATOM 2199 N N . LYS C 1 91 ? 48.927 56.448 -3.541 1.00 10.72 86 LYS C N 1
ATOM 2200 C CA . LYS C 1 91 ? 50.038 55.540 -3.707 1.00 11.62 86 LYS C CA 1
ATOM 2201 C C . LYS C 1 91 ? 49.597 54.100 -3.921 1.00 10.77 86 LYS C C 1
ATOM 2202 O O . LYS C 1 91 ? 48.607 53.628 -3.313 1.00 10.67 86 LYS C O 1
ATOM 2208 N N . GLU C 1 92 ? 50.339 53.379 -4.763 1.00 9.29 87 GLU C N 1
ATOM 2209 C CA . GLU C 1 92 ? 50.174 51.936 -4.858 1.00 8.32 87 GLU C CA 1
ATOM 2210 C C . GLU C 1 92 ? 50.663 51.316 -3.590 1.00 6.78 87 GLU C C 1
ATOM 2211 O O . GLU C 1 92 ? 51.511 51.882 -2.929 1.00 5.86 87 GLU C O 1
ATOM 2217 N N . CYS C 1 93 ? 50.227 50.094 -3.303 1.00 5.65 88 CYS C N 1
ATOM 2218 C CA . CYS C 1 93 ? 50.624 49.417 -2.078 1.00 5.84 88 CYS C CA 1
ATOM 2219 C C . CYS C 1 93 ? 52.147 49.270 -1.916 1.00 4.81 88 CYS C C 1
ATOM 2220 O O . CYS C 1 93 ? 52.665 49.355 -0.785 1.00 5.45 88 CYS C O 1
ATOM 2223 N N . GLU C 1 94 ? 52.834 49.010 -3.039 1.00 4.22 89 GLU C N 1
ATOM 2224 C CA . GLU C 1 94 ? 54.267 48.682 -3.029 1.00 2.00 89 GLU C CA 1
ATOM 2225 C C . GLU C 1 94 ? 55.105 49.930 -2.766 1.00 2.67 89 GLU C C 1
ATOM 2226 O O . GLU C 1 94 ? 56.344 49.867 -2.621 1.00 2.00 89 GLU C O 1
ATOM 2232 N N . GLU C 1 95 ? 54.418 51.062 -2.626 1.00 4.13 90 GLU C N 1
ATOM 2233 C CA . GLU C 1 95 ? 55.097 52.318 -2.309 1.00 4.82 90 GLU C CA 1
ATOM 2234 C C . GLU C 1 95 ? 55.127 52.534 -0.820 1.00 5.38 90 GLU C C 1
ATOM 2235 O O . GLU C 1 95 ? 55.827 53.402 -0.358 1.00 5.33 90 GLU C O 1
ATOM 2241 N N . LEU C 1 96 ? 54.336 51.767 -0.068 1.00 5.20 91 LEU C N 1
ATOM 2242 C CA . LEU C 1 96 ? 54.291 51.934 1.380 1.00 6.06 91 LEU C CA 1
ATOM 2243 C C . LEU C 1 96 ? 55.544 51.374 2.029 1.00 6.67 91 LEU C C 1
ATOM 2244 O O . LEU C 1 96 ? 56.165 50.456 1.505 1.00 7.23 91 LEU C O 1
ATOM 2249 N N . GLU C 1 97 ? 55.890 51.929 3.180 1.00 7.30 92 GLU C N 1
ATOM 2250 C CA . GLU C 1 97 ? 56.938 51.401 4.024 1.00 8.88 92 GLU C CA 1
ATOM 2251 C C . GLU C 1 97 ? 56.619 49.984 4.409 1.00 7.65 92 GLU C C 1
ATOM 2252 O O . GLU C 1 97 ? 55.480 49.706 4.709 1.00 7.76 92 GLU C O 1
ATOM 2258 N N . GLU C 1 98 ? 57.608 49.106 4.487 1.00 8.03 93 GLU C N 1
ATOM 2259 C CA . GLU C 1 98 ? 57.340 47.769 5.021 1.00 8.60 93 GLU C CA 1
ATOM 2260 C C . GLU C 1 98 ? 57.721 47.653 6.468 1.00 8.04 93 GLU C C 1
ATOM 2261 O O . GLU C 1 98 ? 58.788 48.095 6.850 1.00 8.56 93 GLU C O 1
ATOM 2267 N N . LYS C 1 99 ? 56.855 47.018 7.247 1.00 6.56 94 LYS C N 1
ATOM 2268 C CA . LYS C 1 99 ? 56.952 46.981 8.686 1.00 6.95 94 LYS C CA 1
ATOM 2269 C C . LYS C 1 99 ? 56.785 45.533 9.146 1.00 6.56 94 LYS C C 1
ATOM 2270 O O . LYS C 1 99 ? 56.354 44.701 8.372 1.00 6.52 94 LYS C O 1
ATOM 2276 N N . ASN C 1 100 ? 57.139 45.223 10.400 1.00 7.35 95 ASN C N 1
ATOM 2277 C CA . ASN C 1 100 ? 56.984 43.853 10.856 1.00 7.74 95 ASN C CA 1
ATOM 2278 C C . ASN C 1 100 ? 55.494 43.602 11.142 1.00 8.40 95 ASN C C 1
ATOM 2279 O O . ASN C 1 100 ? 54.690 44.532 11.087 1.00 5.94 95 ASN C O 1
ATOM 2284 N N . ILE C 1 101 ? 55.132 42.350 11.413 1.00 10.62 96 ILE C N 1
ATOM 2285 C CA . ILE C 1 101 ? 53.727 41.970 11.640 1.00 13.00 96 ILE C CA 1
ATOM 2286 C C . ILE C 1 101 ? 53.065 42.770 12.799 1.00 12.51 96 ILE C C 1
ATOM 2287 O O . ILE C 1 101 ? 51.944 43.235 12.661 1.00 13.86 96 ILE C O 1
ATOM 2292 N N . LYS C 1 102 ? 53.749 42.929 13.918 1.00 12.66 97 LYS C N 1
ATOM 2293 C CA . LYS C 1 102 ? 53.263 43.742 15.038 1.00 12.49 97 LYS C CA 1
ATOM 2294 C C . LYS C 1 102 ? 52.778 45.129 14.644 1.00 11.67 97 LYS C C 1
ATOM 2295 O O . LYS C 1 102 ? 51.649 45.491 14.912 1.00 10.63 97 LYS C O 1
ATOM 2301 N N . GLU C 1 103 ? 53.635 45.900 13.995 1.00 11.17 98 GLU C N 1
ATOM 2302 C CA . GLU C 1 103 ? 53.258 47.222 13.479 1.00 11.13 98 GLU C CA 1
ATOM 2303 C C . GLU C 1 103 ? 52.204 47.199 12.379 1.00 9.66 98 GLU C C 1
ATOM 2304 O O . GLU C 1 103 ? 51.340 48.045 12.326 1.00 9.34 98 GLU C O 1
ATOM 2310 N N . PHE C 1 104 ? 52.289 46.238 11.468 1.00 8.87 99 PHE C N 1
ATOM 2311 C CA . PHE C 1 104 ? 51.275 46.067 10.454 1.00 7.00 99 PHE C CA 1
ATOM 2312 C C . PHE C 1 104 ? 49.913 45.938 11.101 1.00 6.38 99 PHE C C 1
ATOM 2313 O O . PHE C 1 104 ? 49.008 46.699 10.778 1.00 5.55 99 PHE C O 1
ATOM 2321 N N . LEU C 1 105 ? 49.767 44.993 12.034 1.00 6.08 100 LEU C N 1
ATOM 2322 C CA . LEU C 1 105 ? 48.472 44.726 12.679 1.00 6.14 100 LEU C CA 1
ATOM 2323 C C . LEU C 1 105 ? 48.020 45.887 13.528 1.00 5.69 100 LEU C C 1
ATOM 2324 O O . LEU C 1 105 ? 46.828 46.193 13.578 1.00 5.07 100 LEU C O 1
ATOM 2329 N N . GLN C 1 106 ? 48.957 46.556 14.194 1.00 7.20 101 GLN C N 1
ATOM 2330 C CA . GLN C 1 106 ? 48.585 47.720 15.017 1.00 5.98 101 GLN C CA 1
ATOM 2331 C C . GLN C 1 106 ? 48.036 48.814 14.102 1.00 6.24 101 GLN C C 1
ATOM 2332 O O . GLN C 1 106 ? 47.023 49.421 14.414 1.00 6.88 101 GLN C O 1
ATOM 2338 N N . SER C 1 107 ? 48.649 49.020 12.933 1.00 5.55 102 SER C N 1
ATOM 2339 C CA . SER C 1 107 ? 48.168 50.040 12.005 1.00 4.30 102 SER C CA 1
ATOM 2340 C C . SER C 1 107 ? 46.845 49.661 11.343 1.00 4.63 102 SER C C 1
ATOM 2341 O O . SER C 1 107 ? 46.042 50.518 10.986 1.00 3.07 102 SER C O 1
ATOM 2344 N N . PHE C 1 108 ? 46.648 48.366 11.124 1.00 4.25 103 PHE C N 1
ATOM 2345 C CA . PHE C 1 108 ? 45.426 47.859 10.524 1.00 5.21 103 PHE C CA 1
ATOM 2346 C C . PHE C 1 108 ? 44.308 48.150 11.518 1.00 4.41 103 PHE C C 1
ATOM 2347 O O . PHE C 1 108 ? 43.272 48.685 11.161 1.00 3.08 103 PHE C O 1
ATOM 2355 N N . VAL C 1 109 ? 44.494 47.784 12.777 1.00 6.44 104 VAL C N 1
ATOM 2356 C CA . VAL C 1 109 ? 43.461 48.111 13.767 1.00 6.42 104 VAL C CA 1
ATOM 2357 C C . VAL C 1 109 ? 43.097 49.625 13.709 1.00 8.40 104 VAL C C 1
ATOM 2358 O O . VAL C 1 109 ? 41.926 49.985 13.601 1.00 8.74 104 VAL C O 1
ATOM 2362 N N . HIS C 1 110 ? 44.098 50.505 13.833 1.00 8.62 105 HIS C N 1
ATOM 2363 C CA . HIS C 1 110 ? 43.929 51.976 13.750 1.00 8.42 105 HIS C CA 1
ATOM 2364 C C . HIS C 1 110 ? 43.096 52.458 12.553 1.00 7.80 105 HIS C C 1
ATOM 2365 O O . HIS C 1 110 ? 42.161 53.231 12.717 1.00 5.99 105 HIS C O 1
ATOM 2372 N N . ILE C 1 111 ? 43.435 51.996 11.356 1.00 7.77 106 ILE C N 1
ATOM 2373 C CA . ILE C 1 111 ? 42.627 52.326 10.153 1.00 7.72 106 ILE C CA 1
ATOM 2374 C C . ILE C 1 111 ? 41.167 51.788 10.151 1.00 8.13 106 ILE C C 1
ATOM 2375 O O . ILE C 1 111 ? 40.230 52.511 9.793 1.00 7.46 106 ILE C O 1
ATOM 2380 N N . VAL C 1 112 ? 40.974 50.544 10.576 1.00 8.13 107 VAL C N 1
ATOM 2381 C CA . VAL C 1 112 ? 39.618 50.021 10.748 1.00 7.71 107 VAL C CA 1
ATOM 2382 C C . VAL C 1 112 ? 38.791 50.868 11.743 1.00 8.55 107 VAL C C 1
ATOM 2383 O O . VAL C 1 112 ? 37.639 51.187 11.453 1.00 9.20 107 VAL C O 1
ATOM 2387 N N . GLN C 1 113 ? 39.348 51.246 12.904 1.00 8.15 108 GLN C N 1
ATOM 2388 C CA . GLN C 1 113 ? 38.614 52.102 13.844 1.00 8.69 108 GLN C CA 1
ATOM 2389 C C . GLN C 1 113 ? 38.116 53.390 13.162 1.00 8.99 108 GLN C C 1
ATOM 2390 O O . GLN C 1 113 ? 37.056 53.956 13.482 1.00 9.55 108 GLN C O 1
ATOM 2396 N N . MET C 1 114 ? 38.876 53.814 12.180 1.00 9.79 109 MET C N 1
ATOM 2397 C CA . MET C 1 114 ? 38.628 55.014 11.447 1.00 12.45 109 MET C CA 1
ATOM 2398 C C . MET C 1 114 ? 37.451 54.831 10.477 1.00 12.11 109 MET C C 1
ATOM 2399 O O . MET C 1 114 ? 36.818 55.804 10.081 1.00 12.08 109 MET C O 1
ATOM 2404 N N . PHE C 1 115 ? 37.122 53.596 10.121 1.00 12.82 110 PHE C N 1
ATOM 2405 C CA . PHE C 1 115 ? 35.955 53.273 9.247 1.00 13.16 110 PHE C CA 1
ATOM 2406 C C . PHE C 1 115 ? 34.630 52.956 9.988 1.00 15.18 110 PHE C C 1
ATOM 2407 O O . PHE C 1 115 ? 33.565 52.794 9.369 1.00 14.40 110 PHE C O 1
ATOM 2415 N N . ILE C 1 116 ? 34.694 52.833 11.309 1.00 16.81 111 ILE C N 1
ATOM 2416 C CA . ILE C 1 116 ? 33.511 52.531 12.116 1.00 19.26 111 ILE C CA 1
ATOM 2417 C C . ILE C 1 116 ? 32.628 53.783 12.281 1.00 21.82 111 ILE C C 1
ATOM 2418 O O . ILE C 1 116 ? 33.152 54.890 12.420 1.00 21.81 111 ILE C O 1
ATOM 2423 N N . ASN C 1 117 ? 31.299 53.619 12.255 1.00 24.87 112 ASN C N 1
ATOM 2424 C CA . ASN C 1 117 ? 30.374 54.743 12.613 1.00 27.86 112 ASN C CA 1
ATOM 2425 C C . ASN C 1 117 ? 29.118 54.269 13.330 1.00 28.51 112 ASN C C 1
ATOM 2426 O O . ASN C 1 117 ? 28.740 53.106 13.126 1.00 29.37 112 ASN C O 1
ATOM 2431 N N . MET D 2 2 ? 65.558 7.713 6.336 1.00 58.11 -3 MET D N 1
ATOM 2432 C CA . MET D 2 2 ? 66.535 8.347 7.270 1.00 57.92 -3 MET D CA 1
ATOM 2433 C C . MET D 2 2 ? 65.783 8.799 8.522 1.00 57.10 -3 MET D C 1
ATOM 2434 O O . MET D 2 2 ? 66.272 8.559 9.628 1.00 57.03 -3 MET D O 1
ATOM 2439 N N . ALA D 2 3 ? 64.655 9.520 8.375 1.00 55.92 -2 ALA D N 1
ATOM 2440 C CA . ALA D 2 3 ? 64.330 10.384 7.202 1.00 54.29 -2 ALA D CA 1
ATOM 2441 C C . ALA D 2 3 ? 64.889 11.798 7.516 1.00 52.60 -2 ALA D C 1
ATOM 2442 O O . ALA D 2 3 ? 64.263 12.846 7.234 1.00 52.93 -2 ALA D O 1
ATOM 2444 N N . ILE D 2 4 ? 66.095 11.788 8.089 1.00 49.39 -1 ILE D N 1
ATOM 2445 C CA . ILE D 2 4 ? 66.476 12.803 9.056 1.00 46.28 -1 ILE D CA 1
ATOM 2446 C C . ILE D 2 4 ? 67.732 13.592 8.672 1.00 43.55 -1 ILE D C 1
ATOM 2447 O O . ILE D 2 4 ? 68.130 14.498 9.394 1.00 43.55 -1 ILE D O 1
ATOM 2452 N N . SER D 2 5 ? 68.329 13.271 7.528 1.00 39.85 0 SER D N 1
ATOM 2453 C CA . SER D 2 5 ? 69.431 14.090 6.996 1.00 36.48 0 SER D CA 1
ATOM 2454 C C . SER D 2 5 ? 69.148 14.745 5.613 1.00 32.88 0 SER D C 1
ATOM 2455 O O . SER D 2 5 ? 70.052 15.319 4.992 1.00 33.17 0 SER D O 1
ATOM 2458 N N . ILE D 2 6 ? 67.904 14.686 5.158 1.00 27.78 1 ILE D N 1
ATOM 2459 C CA . ILE D 2 6 ? 67.564 15.143 3.810 1.00 23.16 1 ILE D CA 1
ATOM 2460 C C . ILE D 2 6 ? 67.768 16.636 3.589 1.00 19.92 1 ILE D C 1
ATOM 2461 O O . ILE D 2 6 ? 67.404 17.453 4.430 1.00 17.29 1 ILE D O 1
ATOM 2466 N N . THR D 2 7 ? 68.368 16.965 2.443 1.00 15.25 2 THR D N 1
ATOM 2467 C CA . THR D 2 7 ? 68.547 18.347 2.051 1.00 12.92 2 THR D CA 1
ATOM 2468 C C . THR D 2 7 ? 67.903 18.612 0.684 1.00 10.99 2 THR D C 1
ATOM 2469 O O . THR D 2 7 ? 67.714 17.686 -0.113 1.00 9.29 2 THR D O 1
ATOM 2473 N N . CYS D 2 8 ? 67.529 19.874 0.439 1.00 9.13 3 CYS D N 1
ATOM 2474 C CA . CYS D 2 8 ? 66.820 20.264 -0.773 1.00 7.85 3 CYS D CA 1
ATOM 2475 C C . CYS D 2 8 ? 67.790 20.580 -1.884 1.00 6.93 3 CYS D C 1
ATOM 2476 O O . CYS D 2 8 ? 68.946 20.898 -1.617 1.00 5.58 3 CYS D O 1
ATOM 2479 N N . PRO D 2 9 ? 67.312 20.536 -3.129 1.00 6.23 4 PRO D N 1
ATOM 2480 C CA . PRO D 2 9 ? 68.150 20.828 -4.240 1.00 5.81 4 PRO D CA 1
ATOM 2481 C C . PRO D 2 9 ? 68.134 22.364 -4.420 1.00 4.64 4 PRO D C 1
ATOM 2482 O O . PRO D 2 9 ? 67.528 23.062 -3.611 1.00 6.33 4 PRO D O 1
ATOM 2486 N N . PRO D 2 10 ? 68.823 22.904 -5.424 1.00 5.33 5 PRO D N 1
ATOM 2487 C CA . PRO D 2 10 ? 68.755 24.348 -5.622 1.00 6.19 5 PRO D CA 1
ATOM 2488 C C . PRO D 2 10 ? 67.278 24.806 -5.869 1.00 8.59 5 PRO D C 1
ATOM 2489 O O . PRO D 2 10 ? 66.555 24.112 -6.636 1.00 10.17 5 PRO D O 1
ATOM 2493 N N . PRO D 2 11 ? 66.868 25.981 -5.328 1.00 9.82 6 PRO D N 1
ATOM 2494 C CA . PRO D 2 11 ? 65.487 26.471 -5.591 1.00 10.22 6 PRO D CA 1
ATOM 2495 C C . PRO D 2 11 ? 65.332 26.903 -7.023 1.00 11.32 6 PRO D C 1
ATOM 2496 O O . PRO D 2 11 ? 66.319 27.346 -7.646 1.00 9.54 6 PRO D O 1
ATOM 2500 N N . MET D 2 12 ? 64.113 26.789 -7.556 1.00 12.33 7 MET D N 1
ATOM 2501 C CA . MET D 2 12 ? 63.908 27.185 -8.949 1.00 12.94 7 MET D CA 1
ATOM 2502 C C . MET D 2 12 ? 63.901 28.702 -9.008 1.00 11.08 7 MET D C 1
ATOM 2503 O O . MET D 2 12 ? 63.702 29.355 -8.025 1.00 9.51 7 MET D O 1
ATOM 2508 N N . SER D 2 13 ? 64.109 29.283 -10.174 1.00 8.86 8 SER D N 1
ATOM 2509 C CA . SER D 2 13 ? 64.181 30.723 -10.169 1.00 8.00 8 SER D CA 1
ATOM 2510 C C . SER D 2 13 ? 62.774 31.314 -10.255 1.00 6.74 8 SER D C 1
ATOM 2511 O O . SER D 2 13 ? 61.862 30.657 -10.758 1.00 6.84 8 SER D O 1
ATOM 2514 N N . VAL D 2 14 ? 62.633 32.559 -9.799 1.00 5.56 9 VAL D N 1
ATOM 2515 C CA . VAL D 2 14 ? 61.398 33.359 -9.840 1.00 5.06 9 VAL D CA 1
ATOM 2516 C C . VAL D 2 14 ? 61.755 34.582 -10.667 1.00 6.31 9 VAL D C 1
ATOM 2517 O O . VAL D 2 14 ? 62.848 35.150 -10.477 1.00 8.24 9 VAL D O 1
ATOM 2521 N N . GLU D 2 15 ? 60.908 34.930 -11.637 1.00 6.54 10 GLU D N 1
ATOM 2522 C CA . GLU D 2 15 ? 61.196 36.030 -12.537 1.00 5.04 10 GLU D CA 1
ATOM 2523 C C . GLU D 2 15 ? 61.468 37.343 -11.758 1.00 4.91 10 GLU D C 1
ATOM 2524 O O . GLU D 2 15 ? 60.722 37.685 -10.817 1.00 3.76 10 GLU D O 1
ATOM 2530 N N . HIS D 2 16 ? 62.562 38.034 -12.119 1.00 3.57 11 HIS D N 1
ATOM 2531 C CA . HIS D 2 16 ? 62.987 39.307 -11.511 1.00 2.00 11 HIS D CA 1
ATOM 2532 C C . HIS D 2 16 ? 63.291 39.171 -10.065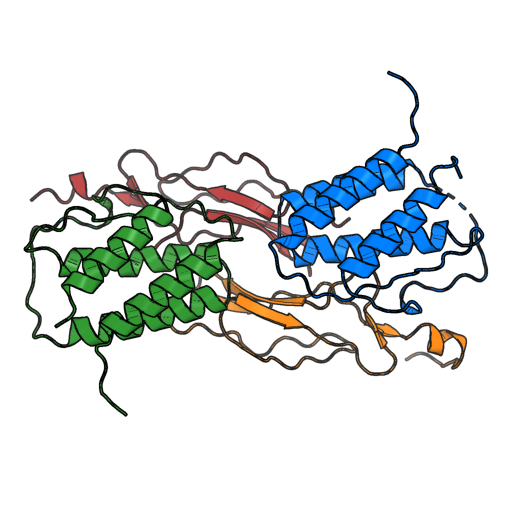 1.00 3.64 11 HIS D C 1
ATOM 2533 O O . HIS D 2 16 ? 63.195 40.180 -9.349 1.00 2.00 11 HIS D O 1
ATOM 2540 N N . ALA D 2 17 ? 63.663 37.963 -9.640 1.00 4.39 12 ALA D N 1
ATOM 2541 C CA . ALA D 2 17 ? 64.031 37.743 -8.219 1.00 4.57 12 ALA D CA 1
ATOM 2542 C C . ALA D 2 17 ? 65.330 36.931 -8.100 1.00 5.70 12 ALA D C 1
ATOM 2543 O O . ALA D 2 17 ? 65.727 36.288 -9.080 1.00 4.63 12 ALA D O 1
ATOM 2545 N N . ASP D 2 18 ? 65.963 36.896 -6.913 1.00 5.08 13 ASP D N 1
ATOM 2546 C CA . ASP D 2 18 ? 67.019 35.895 -6.673 1.00 6.25 13 ASP D CA 1
ATOM 2547 C C . ASP D 2 18 ? 66.851 35.451 -5.271 1.00 6.57 13 ASP D C 1
ATOM 2548 O O . ASP D 2 18 ? 65.985 35.958 -4.562 1.00 6.03 13 ASP D O 1
ATOM 2553 N N . ILE D 2 19 ? 67.689 34.517 -4.846 1.00 6.76 14 ILE D N 1
ATOM 2554 C CA . ILE D 2 19 ? 67.558 33.966 -3.509 1.00 5.76 14 ILE D CA 1
ATOM 2555 C C . ILE D 2 19 ? 68.945 33.581 -3.077 1.00 7.02 14 ILE D C 1
ATOM 2556 O O . ILE D 2 19 ? 69.754 33.197 -3.924 1.00 5.59 14 ILE D O 1
ATOM 2561 N N . TRP D 2 20 ? 69.195 33.718 -1.766 1.00 7.42 15 TRP D N 1
ATOM 2562 C CA . TRP D 2 20 ? 70.459 33.374 -1.119 1.00 7.36 15 TRP D CA 1
ATOM 2563 C C . TRP D 2 20 ? 70.080 32.490 0.020 1.00 7.18 15 TRP D C 1
ATOM 2564 O O . TRP D 2 20 ? 69.770 32.946 1.133 1.00 6.76 15 TRP D O 1
ATOM 2575 N N . VAL D 2 21 ? 70.052 31.210 -0.264 1.00 6.20 16 VAL D N 1
ATOM 2576 C CA . VAL D 2 21 ? 69.685 30.210 0.760 1.00 6.57 16 VAL D CA 1
ATOM 2577 C C . VAL D 2 21 ? 70.715 30.041 1.847 1.00 6.83 16 VAL D C 1
ATOM 2578 O O . VAL D 2 21 ? 71.900 29.775 1.573 1.00 8.17 16 VAL D O 1
ATOM 2582 N N . LYS D 2 22 ? 70.263 30.154 3.089 1.00 6.06 17 LYS D N 1
ATOM 2583 C CA . LYS D 2 22 ? 71.128 29.983 4.234 1.00 5.78 17 LYS D CA 1
ATOM 2584 C C . LYS D 2 22 ? 71.248 28.534 4.652 1.00 5.06 17 LYS D C 1
ATOM 2585 O O . LYS D 2 22 ? 72.249 28.143 5.278 1.00 4.13 17 LYS D O 1
ATOM 2591 N N . SER D 2 23 ? 70.224 27.738 4.390 1.00 2.68 18 SER D N 1
ATOM 2592 C CA . SER D 2 23 ? 70.218 26.346 4.908 1.00 4.46 18 SER D CA 1
ATOM 2593 C C . SER D 2 23 ? 69.394 25.504 3.962 1.00 5.50 18 SER D C 1
ATOM 2594 O O . SER D 2 23 ? 68.270 25.898 3.639 1.00 6.42 18 SER D O 1
ATOM 2597 N N . TYR D 2 24 ? 69.913 24.352 3.533 1.00 5.25 19 TYR D N 1
ATOM 2598 C CA . TYR D 2 24 ? 69.190 23.479 2.580 1.00 5.18 19 TYR D CA 1
ATOM 2599 C C . TYR D 2 24 ? 68.586 22.308 3.308 1.00 6.16 19 TYR D C 1
ATOM 2600 O O . TYR D 2 24 ? 68.016 21.424 2.689 1.00 6.50 19 TYR D O 1
ATOM 2609 N N . SER D 2 25 ? 68.656 22.320 4.629 1.00 5.16 20 SER D N 1
ATOM 2610 C CA . SER D 2 25 ? 68.108 21.208 5.383 1.00 6.72 20 SER D CA 1
ATOM 2611 C C . SER D 2 25 ? 66.572 21.263 5.451 1.00 6.37 20 SER D C 1
ATOM 2612 O O . SER D 2 25 ? 65.941 22.306 5.127 1.00 8.10 20 SER D O 1
ATOM 2615 N N . LEU D 2 26 ? 65.971 20.137 5.830 1.00 5.04 21 LEU D N 1
ATOM 2616 C CA . LEU D 2 26 ? 64.512 20.023 5.845 1.00 3.89 21 LEU D CA 1
ATOM 2617 C C . LEU D 2 26 ? 63.832 21.048 6.707 1.00 3.58 21 LEU D C 1
ATOM 2618 O O . LEU D 2 26 ? 64.274 21.278 7.839 1.00 2.00 21 LEU D O 1
ATOM 2623 N N . TYR D 2 27 ? 62.746 21.620 6.163 1.00 2.28 22 TYR D N 1
ATOM 2624 C CA . TYR D 2 27 ? 61.866 22.617 6.820 1.00 2.29 22 TYR D CA 1
ATOM 2625 C C . TYR D 2 27 ? 62.474 23.995 6.966 1.00 3.25 22 TYR D C 1
ATOM 2626 O O . TYR D 2 27 ? 61.849 24.878 7.524 1.00 2.18 22 TYR D O 1
ATOM 2635 N N . SER D 2 28 ? 63.656 24.185 6.360 1.00 4.20 23 SER D N 1
ATOM 2636 C CA . SER D 2 28 ? 64.294 25.465 6.304 1.00 4.51 23 SER D CA 1
ATOM 2637 C C . SER D 2 28 ? 63.355 26.453 5.616 1.00 5.02 23 SER D C 1
ATOM 2638 O O . SER D 2 28 ? 62.796 26.158 4.549 1.00 5.22 23 SER D O 1
ATOM 2641 N N . ARG D 2 29 ? 63.279 27.662 6.146 1.00 4.58 24 ARG D N 1
ATOM 2642 C CA . ARG D 2 29 ? 62.510 28.737 5.509 1.00 5.83 24 ARG D CA 1
ATOM 2643 C C . ARG D 2 29 ? 63.445 29.756 4.860 1.00 5.64 24 ARG D C 1
ATOM 2644 O O . ARG D 2 29 ? 64.413 30.151 5.502 1.00 6.12 24 ARG D O 1
ATOM 2652 N N . GLU D 2 30 ? 63.208 30.168 3.593 1.00 4.51 25 GLU D N 1
ATOM 2653 C CA . GLU D 2 30 ? 64.105 31.117 2.946 1.00 5.51 25 GLU D CA 1
ATOM 2654 C C . GLU D 2 30 ? 63.221 32.107 2.211 1.00 6.98 25 GLU D C 1
ATOM 2655 O O . GLU D 2 30 ? 61.991 31.947 2.206 1.00 8.03 25 GLU D O 1
ATOM 2661 N N . ARG D 2 31 ? 63.817 33.145 1.644 1.00 6.69 26 ARG D N 1
ATOM 2662 C CA . ARG D 2 31 ? 63.031 34.194 0.967 1.00 8.15 26 ARG D CA 1
ATOM 2663 C C . ARG D 2 31 ? 63.680 34.682 -0.300 1.00 7.46 26 ARG D C 1
ATOM 2664 O O . ARG D 2 31 ? 64.882 35.039 -0.248 1.00 6.77 26 ARG D O 1
ATOM 2672 N N . TYR D 2 32 ? 62.888 34.746 -1.374 1.00 7.52 27 TYR D N 1
ATOM 2673 C CA . TYR D 2 32 ? 63.327 35.296 -2.661 1.00 8.80 27 TYR D CA 1
ATOM 2674 C C . TYR D 2 32 ? 63.308 36.780 -2.515 1.00 9.42 27 TYR D C 1
ATOM 2675 O O . TYR D 2 32 ? 62.501 37.315 -1.751 1.00 9.62 27 TYR D O 1
ATOM 2684 N N . ILE D 2 33 ? 64.222 37.460 -3.192 1.00 7.65 28 ILE D N 1
ATOM 2685 C CA . ILE D 2 33 ? 64.340 38.904 -3.010 1.00 8.71 28 ILE D CA 1
ATOM 2686 C C . ILE D 2 33 ? 64.210 39.495 -4.411 1.00 8.29 28 ILE D C 1
ATOM 2687 O O . ILE D 2 33 ? 64.896 39.062 -5.320 1.00 8.14 28 ILE D O 1
ATOM 2692 N N . CYS D 2 34 ? 63.262 40.413 -4.627 1.00 8.49 29 CYS D N 1
ATOM 2693 C CA . CYS D 2 34 ? 63.088 40.974 -5.953 1.00 8.79 29 CYS D CA 1
ATOM 2694 C C . CYS D 2 34 ? 64.312 41.775 -6.384 1.00 7.87 29 CYS D C 1
ATOM 2695 O O . CYS D 2 34 ? 64.929 42.469 -5.575 1.00 7.37 29 CYS D O 1
ATOM 2698 N N . ASN D 2 35 ? 64.632 41.736 -7.662 1.00 6.95 30 ASN D N 1
ATOM 2699 C CA . ASN D 2 35 ? 65.767 42.513 -8.133 1.00 5.89 30 ASN D CA 1
ATOM 2700 C C . ASN D 2 35 ? 65.613 44.011 -7.858 1.00 6.25 30 ASN D C 1
ATOM 2701 O O . ASN D 2 35 ? 64.510 44.546 -7.721 1.00 5.32 30 ASN D O 1
ATOM 2706 N N . SER D 2 36 ? 66.736 44.715 -7.842 1.00 7.02 31 SER D N 1
ATOM 2707 C CA . SER D 2 36 ? 66.711 46.178 -7.823 1.00 7.22 31 SER D CA 1
ATOM 2708 C C . SER D 2 36 ? 65.782 46.735 -8.928 1.00 6.61 31 SER D C 1
ATOM 2709 O O . SER D 2 36 ? 65.864 46.308 -10.092 1.00 7.51 31 SER D O 1
ATOM 2712 N N . GLY D 2 37 ? 64.893 47.665 -8.566 1.00 5.04 32 GLY D N 1
ATOM 2713 C CA . GLY D 2 37 ? 63.954 48.274 -9.526 1.00 5.54 32 GLY D CA 1
ATOM 2714 C C . GLY D 2 37 ? 62.602 47.555 -9.526 1.00 4.68 32 GLY D C 1
ATOM 2715 O O . GLY D 2 37 ? 61.683 47.993 -10.203 1.00 5.15 32 GLY D O 1
ATOM 2716 N N . PHE D 2 38 ? 62.521 46.422 -8.831 1.00 4.28 33 PHE D N 1
ATOM 2717 C CA . PHE D 2 38 ? 61.279 45.655 -8.627 1.00 5.44 33 PHE D CA 1
ATOM 2718 C C . PHE D 2 38 ? 60.818 45.529 -7.185 1.00 6.05 33 PHE D C 1
ATOM 2719 O O . PHE D 2 38 ? 61.602 45.613 -6.240 1.00 6.44 33 PHE D O 1
ATOM 2727 N N . LYS D 2 39 ? 59.528 45.264 -7.019 1.00 4.37 34 LYS D N 1
ATOM 2728 C CA . LYS D 2 39 ? 58.961 45.149 -5.686 1.00 4.01 34 LYS D CA 1
ATOM 2729 C C . LYS D 2 39 ? 58.104 43.920 -5.602 1.00 3.58 34 LYS D C 1
ATOM 2730 O O . LYS D 2 39 ? 57.436 43.521 -6.562 1.00 6.11 34 LYS D O 1
ATOM 2736 N N . ARG D 2 40 ? 58.088 43.302 -4.430 1.00 5.65 35 ARG D N 1
ATOM 2737 C CA . ARG D 2 40 ? 57.122 42.253 -4.185 1.00 5.03 35 ARG D CA 1
ATOM 2738 C C . ARG D 2 40 ? 55.697 42.808 -4.336 1.00 5.93 35 ARG D C 1
ATOM 2739 O O . ARG D 2 40 ? 55.314 43.746 -3.608 1.00 8.20 35 ARG D O 1
ATOM 2747 N N . LYS D 2 41 ? 54.900 42.126 -5.143 1.00 4.74 36 LYS D N 1
ATOM 2748 C CA . LYS D 2 41 ? 53.505 42.494 -5.360 1.00 5.09 36 LYS D CA 1
ATOM 2749 C C . LYS D 2 41 ? 52.712 42.270 -4.057 1.00 4.70 36 LYS D C 1
ATOM 2750 O O . LYS D 2 41 ? 52.761 41.189 -3.449 1.00 4.30 36 LYS D O 1
ATOM 2756 N N . ALA D 2 42 ? 52.016 43.327 -3.622 1.00 3.81 37 ALA D N 1
ATOM 2757 C CA . ALA D 2 42 ? 51.157 43.272 -2.458 1.00 2.35 37 ALA D CA 1
ATOM 2758 C C . ALA D 2 42 ? 50.247 42.031 -2.577 1.00 3.29 37 ALA D C 1
ATOM 2759 O O . ALA D 2 42 ? 49.639 41.793 -3.640 1.00 2.94 37 ALA D O 1
ATOM 2761 N N . GLY D 2 43 ? 50.101 41.292 -1.491 1.00 2.12 38 GLY D N 1
ATOM 2762 C CA . GLY D 2 43 ? 49.261 40.102 -1.473 1.00 2.00 38 GLY D CA 1
ATOM 2763 C C . GLY D 2 43 ? 50.033 38.848 -1.824 1.00 3.44 38 GLY D C 1
ATOM 2764 O O . GLY D 2 43 ? 49.529 37.752 -1.636 1.00 2.93 38 GLY D O 1
ATOM 2765 N N . THR D 2 44 ? 51.267 38.995 -2.307 1.00 3.36 39 THR D N 1
ATOM 2766 C CA . THR D 2 44 ? 52.031 37.824 -2.725 1.00 4.09 39 THR D CA 1
ATOM 2767 C C . THR D 2 44 ? 53.184 37.651 -1.724 1.00 4.53 39 THR D C 1
ATOM 2768 O O . THR D 2 44 ? 53.662 38.653 -1.127 1.00 5.56 39 THR D O 1
ATOM 2772 N N . SER D 2 45 ? 53.640 36.413 -1.539 1.00 4.63 40 SER D N 1
ATOM 2773 C CA . SER D 2 45 ? 54.622 36.119 -0.512 1.00 3.71 40 SER D CA 1
ATOM 2774 C C . SER D 2 45 ? 55.961 35.618 -1.115 1.00 3.97 40 SER D C 1
ATOM 2775 O O . SER D 2 45 ? 55.957 34.820 -2.037 1.00 6.95 40 SER D O 1
ATOM 2778 N N . SER D 2 46 ? 57.075 36.159 -0.616 1.00 3.22 41 SER D N 1
ATOM 2779 C CA . SER D 2 46 ? 58.422 35.777 -0.971 1.00 3.69 41 SER D CA 1
ATOM 2780 C C . SER D 2 46 ? 58.948 34.479 -0.302 1.00 5.23 41 SER D C 1
ATOM 2781 O O . SER D 2 46 ? 60.056 34.023 -0.615 1.00 6.71 41 SER D O 1
ATOM 2784 N N . LEU D 2 47 ? 58.122 33.811 0.491 1.00 3.16 42 LEU D N 1
ATOM 2785 C CA . LEU D 2 47 ? 58.649 32.749 1.368 1.00 4.00 42 LEU D CA 1
ATOM 2786 C C . LEU D 2 47 ? 58.712 31.451 0.592 1.00 5.29 42 LEU D C 1
ATOM 2787 O O . LEU D 2 47 ? 57.785 31.166 -0.162 1.00 6.38 42 LEU D O 1
ATOM 2792 N N . THR D 2 48 ? 59.784 30.680 0.765 1.00 5.46 43 THR D N 1
ATOM 2793 C CA . THR D 2 48 ? 59.801 29.271 0.277 1.00 6.84 43 THR D CA 1
ATOM 2794 C C . THR D 2 48 ? 60.300 28.392 1.410 1.00 7.67 43 THR D C 1
ATOM 2795 O O . THR D 2 48 ? 61.102 28.842 2.234 1.00 6.77 43 THR D O 1
ATOM 2799 N N . GLU D 2 49 ? 59.814 27.140 1.497 1.00 8.20 44 GLU D N 1
ATOM 2800 C CA . GLU D 2 49 ? 60.296 26.239 2.509 1.00 7.41 44 GLU D CA 1
ATOM 2801 C C . GLU D 2 49 ? 60.663 24.935 1.903 1.00 6.13 44 GLU D C 1
ATOM 2802 O O . GLU D 2 49 ? 60.072 24.520 0.908 1.00 5.49 44 GLU D O 1
ATOM 2808 N N . CYS D 2 50 ? 61.612 24.252 2.552 1.00 5.90 45 CYS D N 1
ATOM 2809 C CA . CYS D 2 50 ? 62.091 22.995 2.026 1.00 5.48 45 CYS D CA 1
ATOM 2810 C C . CYS D 2 50 ? 61.234 21.935 2.664 1.00 6.39 45 CYS D C 1
ATOM 2811 O O . CYS D 2 50 ? 61.302 21.771 3.875 1.00 6.05 45 CYS D O 1
ATOM 2814 N N . VAL D 2 51 ? 60.437 21.213 1.871 1.00 6.76 46 VAL D N 1
ATOM 2815 C CA . VAL D 2 51 ? 59.438 20.283 2.437 1.00 7.96 46 VAL D CA 1
ATOM 2816 C C . VAL D 2 51 ? 59.606 18.879 1.839 1.00 8.63 46 VAL D C 1
ATOM 2817 O O . VAL D 2 51 ? 60.225 18.700 0.793 1.00 8.28 46 VAL D O 1
ATOM 2821 N N . LEU D 2 52 ? 59.065 17.882 2.525 1.00 10.78 47 LEU D N 1
ATOM 2822 C CA . LEU D 2 52 ? 59.316 16.500 2.181 1.00 12.62 47 LEU D CA 1
ATOM 2823 C C . LEU D 2 52 ? 58.073 15.849 1.595 1.00 14.69 47 LEU D C 1
ATOM 2824 O O . LEU D 2 52 ? 57.019 15.815 2.240 1.00 14.49 47 LEU D O 1
ATOM 2829 N N . ASN D 2 53 ? 58.171 15.339 0.372 1.00 16.82 48 ASN D N 1
ATOM 2830 C CA . ASN D 2 53 ? 57.113 14.442 -0.112 1.00 19.90 48 ASN D CA 1
ATOM 2831 C C . ASN D 2 53 ? 57.315 13.056 0.499 1.00 21.39 48 ASN D C 1
ATOM 2832 O O . ASN D 2 53 ? 58.240 12.317 0.120 1.00 22.52 48 ASN D O 1
ATOM 2837 N N . LYS D 2 54 ? 56.469 12.708 1.459 1.00 22.85 49 LYS D N 1
ATOM 2838 C CA . LYS D 2 54 ? 56.647 11.447 2.188 1.00 23.71 49 LYS D CA 1
ATOM 2839 C C . LYS D 2 54 ? 56.366 10.200 1.345 1.00 24.59 49 LYS D C 1
ATOM 2840 O O . LYS D 2 54 ? 56.772 9.092 1.728 1.00 24.51 49 LYS D O 1
ATOM 2846 N N . ALA D 2 55 ? 55.698 10.379 0.200 1.00 25.38 50 ALA D N 1
ATOM 2847 C CA . ALA D 2 55 ? 55.459 9.258 -0.743 1.00 26.25 50 ALA D CA 1
ATOM 2848 C C . ALA D 2 55 ? 56.750 8.822 -1.477 1.00 26.56 50 ALA D C 1
ATOM 2849 O O . ALA D 2 55 ? 57.053 7.620 -1.584 1.00 26.85 50 ALA D O 1
ATOM 2851 N N . THR D 2 56 ? 57.497 9.810 -1.972 1.00 27.03 51 THR D N 1
ATOM 2852 C CA . THR D 2 56 ? 58.751 9.589 -2.697 1.00 27.24 51 THR D CA 1
ATOM 2853 C C . THR D 2 56 ? 59.983 9.707 -1.770 1.00 27.04 51 THR D C 1
ATOM 2854 O O . THR D 2 56 ? 61.078 9.257 -2.114 1.00 27.35 51 THR D O 1
ATOM 2858 N N . ASN D 2 57 ? 59.768 10.265 -0.576 1.00 26.87 52 ASN D N 1
ATOM 2859 C CA . ASN D 2 57 ? 60.843 10.662 0.365 1.00 26.08 52 ASN D CA 1
ATOM 2860 C C . ASN D 2 57 ? 61.809 11.672 -0.270 1.00 24.98 52 ASN D C 1
ATOM 2861 O O . ASN D 2 57 ? 62.990 11.776 0.115 1.00 25.04 52 ASN D O 1
ATOM 2866 N N . VAL D 2 58 ? 61.261 12.423 -1.231 1.00 22.31 53 VAL D N 1
ATOM 2867 C CA . VAL D 2 58 ? 61.959 13.482 -1.953 1.00 20.17 53 VAL D CA 1
ATOM 2868 C C . VAL D 2 58 ? 61.714 14.853 -1.260 1.00 17.68 53 VAL D C 1
ATOM 2869 O O . VAL D 2 58 ? 60.584 15.139 -0.824 1.00 18.24 53 VAL D O 1
ATOM 2873 N N . ALA D 2 59 ? 62.764 15.665 -1.117 1.00 13.38 54 ALA D N 1
ATOM 2874 C CA . ALA D 2 59 ? 62.610 17.035 -0.617 1.00 10.67 54 ALA D CA 1
ATOM 2875 C C . ALA D 2 59 ? 62.625 18.061 -1.767 1.00 8.78 54 ALA D C 1
ATOM 2876 O O . ALA D 2 59 ? 63.359 17.904 -2.733 1.00 8.27 54 ALA D O 1
ATOM 2878 N N . HIS D 2 60 ? 61.827 19.114 -1.646 1.00 7.68 55 HIS D N 1
ATOM 2879 C CA . HIS D 2 60 ? 61.743 20.143 -2.701 1.00 6.92 55 HIS D CA 1
ATOM 2880 C C . HIS D 2 60 ? 61.400 21.461 -2.035 1.00 6.11 55 HIS D C 1
ATOM 2881 O O . HIS D 2 60 ? 60.863 21.476 -0.914 1.00 6.61 55 HIS D O 1
ATOM 2888 N N . TRP D 2 61 ? 61.690 22.564 -2.726 1.00 5.67 56 TRP D N 1
ATOM 2889 C CA . TRP D 2 61 ? 61.276 23.887 -2.274 1.00 5.13 56 TRP D CA 1
ATOM 2890 C C . TRP D 2 61 ? 59.853 24.176 -2.716 1.00 5.98 56 TRP D C 1
ATOM 2891 O O . TRP D 2 61 ? 59.493 23.892 -3.848 1.00 6.42 56 TRP D O 1
ATOM 2902 N N . THR D 2 62 ? 59.048 24.741 -1.817 1.00 5.81 57 THR D N 1
ATOM 2903 C CA . THR D 2 62 ? 57.710 25.193 -2.197 1.00 7.19 57 THR D CA 1
ATOM 2904 C C . THR D 2 62 ? 57.801 26.322 -3.235 1.00 6.49 57 THR D C 1
ATOM 2905 O O . THR D 2 62 ? 58.704 27.153 -3.154 1.00 8.17 57 THR D O 1
ATOM 2909 N N . THR D 2 63 ? 56.875 26.377 -4.187 1.00 7.79 58 THR D N 1
ATOM 2910 C CA . THR D 2 63 ? 56.779 27.548 -5.101 1.00 7.53 58 THR D CA 1
ATOM 2911 C C . THR D 2 63 ? 56.108 28.699 -4.331 1.00 9.30 58 THR D C 1
ATOM 2912 O O . THR D 2 63 ? 55.009 28.520 -3.767 1.00 8.15 58 THR D O 1
ATOM 2916 N N . PRO D 2 64 ? 56.788 29.877 -4.259 1.00 8.69 59 PRO D N 1
ATOM 2917 C CA . PRO D 2 64 ? 56.226 31.037 -3.579 1.00 8.13 59 PRO D CA 1
ATOM 2918 C C . PRO D 2 64 ? 55.159 31.634 -4.439 1.00 8.02 59 PRO D C 1
ATOM 2919 O O . PRO D 2 64 ? 55.207 31.456 -5.658 1.00 8.40 59 PRO D O 1
ATOM 2923 N N . SER D 2 65 ? 54.170 32.292 -3.835 1.00 7.37 60 SER D N 1
ATOM 2924 C CA . SER D 2 65 ? 53.212 33.102 -4.636 1.00 6.47 60 SER D CA 1
ATOM 2925 C C . SER D 2 65 ? 53.822 34.395 -5.217 1.00 5.77 60 SER D C 1
ATOM 2926 O O . SER D 2 65 ? 53.183 35.041 -6.044 1.00 3.77 60 SER D O 1
ATOM 2929 N N . LEU D 2 66 ? 55.052 34.731 -4.828 1.00 4.23 61 LEU D N 1
ATOM 2930 C CA . LEU D 2 66 ? 55.765 35.975 -5.231 1.00 3.36 61 LEU D CA 1
A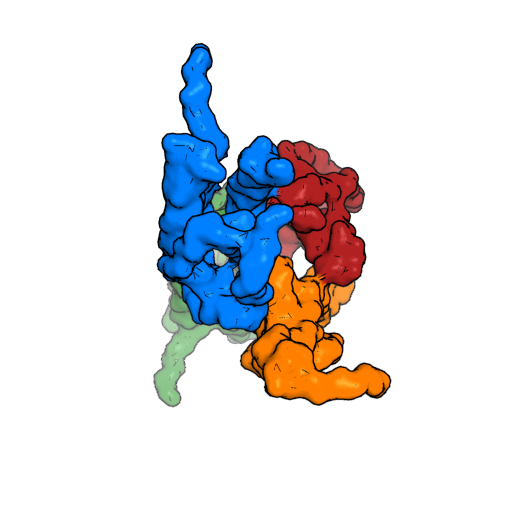TOM 2931 C C . LEU D 2 66 ? 55.581 36.396 -6.638 1.00 5.36 61 LEU D C 1
ATOM 2932 O O . LEU D 2 66 ? 55.803 35.568 -7.526 1.00 4.41 61 LEU D O 1
ATOM 2937 N N . LYS D 2 67 ? 55.167 37.652 -6.858 1.00 4.33 62 LYS D N 1
ATOM 2938 C CA . LYS D 2 67 ? 55.313 38.275 -8.208 1.00 5.38 62 LYS D CA 1
ATOM 2939 C C . LYS D 2 67 ? 56.122 39.546 -8.005 1.00 5.81 62 LYS D C 1
ATOM 2940 O O . LYS D 2 67 ? 55.817 40.361 -7.138 1.00 5.92 62 LYS D O 1
ATOM 2946 N N . CYS D 2 68 ? 57.247 39.652 -8.700 1.00 6.94 63 CYS D N 1
ATOM 2947 C CA . CYS D 2 68 ? 58.072 40.858 -8.634 1.00 7.47 63 CYS D CA 1
ATOM 2948 C C . CYS D 2 68 ? 57.666 41.859 -9.680 1.00 8.13 63 CYS D C 1
ATOM 2949 O O . CYS D 2 68 ? 57.725 41.563 -10.886 1.00 9.12 63 CYS D O 1
ATOM 2952 N N . ILE D 2 69 ? 57.229 43.050 -9.266 1.00 7.54 64 ILE D N 1
ATOM 2953 C CA . ILE D 2 69 ? 56.748 44.009 -10.233 1.00 6.53 64 ILE D CA 1
ATOM 2954 C C . ILE D 2 69 ? 57.621 45.254 -10.341 1.00 6.64 64 ILE D C 1
ATOM 2955 O O . ILE D 2 69 ? 58.296 45.625 -9.395 1.00 4.70 64 ILE D O 1
ATOM 2960 N N . ARG D 2 70 ? 57.628 45.884 -11.519 1.00 5.94 65 ARG D N 1
ATOM 2961 C CA . ARG D 2 70 ? 58.423 47.074 -11.690 1.00 6.34 65 ARG D CA 1
ATOM 2962 C C . ARG D 2 70 ? 57.952 48.081 -10.665 1.00 8.15 65 ARG D C 1
ATOM 2963 O O . ARG D 2 70 ? 56.738 48.324 -10.551 1.00 9.86 65 ARG D O 1
ATOM 2971 N N . ASP D 2 71 ? 58.886 48.600 -9.863 1.00 9.81 66 ASP D N 1
ATOM 2972 C CA . ASP D 2 71 ? 58.588 49.583 -8.831 1.00 11.53 66 ASP D CA 1
ATOM 2973 C C . ASP D 2 71 ? 57.588 50.642 -9.274 1.00 11.68 66 ASP D C 1
ATOM 2974 O O . ASP D 2 71 ? 57.878 51.440 -10.171 1.00 12.18 66 ASP D O 1
ATOM 2979 N N . PRO D 2 72 ? 56.400 50.652 -8.647 1.00 12.52 67 PRO D N 1
ATOM 2980 C CA . PRO D 2 72 ? 55.376 51.627 -9.048 1.00 13.23 67 PRO D CA 1
ATOM 2981 C C . PRO D 2 72 ? 55.708 53.056 -8.657 1.00 15.78 67 PRO D C 1
ATOM 2982 O O . PRO D 2 72 ? 55.160 53.976 -9.278 1.00 15.55 67 PRO D O 1
ATOM 2986 N N . ALA D 2 73 ? 56.602 53.243 -7.677 1.00 17.74 68 ALA D N 1
ATOM 2987 C CA . ALA D 2 73 ? 57.148 54.571 -7.370 1.00 20.79 68 ALA D CA 1
ATOM 2988 C C . ALA D 2 73 ? 57.706 55.238 -8.634 1.00 23.05 68 ALA D C 1
ATOM 2989 O O . ALA D 2 73 ? 57.704 56.453 -8.767 1.00 23.48 68 ALA D O 1
ATOM 2991 N N . LEU D 2 74 ? 58.142 54.409 -9.574 1.00 26.38 69 LEU D N 1
ATOM 2992 C CA . LEU D 2 74 ? 58.874 54.850 -10.759 1.00 29.25 69 LEU D CA 1
ATOM 2993 C C . LEU D 2 74 ? 58.017 54.920 -12.015 1.00 32.18 69 LEU D C 1
ATOM 2994 O O . LEU D 2 74 ? 57.948 55.977 -12.609 1.00 32.08 69 LEU D O 1
ATOM 2999 N N . VAL D 2 75 ? 57.372 53.820 -12.425 1.00 35.80 70 VAL D N 1
ATOM 3000 C CA . VAL D 2 75 ? 56.558 53.845 -13.664 1.00 39.22 70 VAL D CA 1
ATOM 3001 C C . VAL D 2 75 ? 55.154 54.360 -13.415 1.00 42.14 70 VAL D C 1
ATOM 3002 O O . VAL D 2 75 ? 54.425 54.677 -14.354 1.00 42.42 70 VAL D O 1
ATOM 3006 N N . HIS D 2 76 ? 54.765 54.418 -12.150 1.00 46.21 71 HIS D N 1
ATOM 3007 C CA . HIS D 2 76 ? 53.544 55.137 -11.786 1.00 50.31 71 HIS D CA 1
ATOM 3008 C C . HIS D 2 76 ? 53.902 56.465 -11.067 1.00 51.98 71 HIS D C 1
ATOM 3009 O O . HIS D 2 76 ? 53.885 56.577 -9.823 1.00 52.26 71 HIS D O 1
ATOM 3016 N N . GLN D 2 77 ? 54.260 57.462 -11.872 1.00 53.82 72 GLN D N 1
ATOM 3017 C CA . GLN D 2 77 ? 54.709 58.734 -11.323 1.00 55.67 72 GLN D CA 1
ATOM 3018 C C . GLN D 2 77 ? 53.805 59.902 -11.706 1.00 56.81 72 GLN D C 1
ATOM 3019 O O . GLN D 2 77 ? 53.855 60.958 -11.063 1.00 57.16 72 GLN D O 1
ATOM 3025 N N . ARG D 2 78 ? 52.972 59.706 -12.731 1.00 58.13 73 ARG D N 1
ATOM 3026 C CA . ARG D 2 78 ? 52.000 60.726 -13.148 1.00 59.15 73 ARG D CA 1
ATOM 3027 C C . ARG D 2 78 ? 50.553 60.315 -12.836 1.00 59.41 73 ARG D C 1
ATOM 3028 O O . ARG D 2 78 ? 50.091 59.247 -13.258 1.00 59.85 73 ARG D O 1
#

Secondary structure (DSSP, 8-state):
-----HHHHHHHHHHHHHHHHTTS-----EEE-SS--GGGHHHHHHHHHHHHHHHHHHHT-HHHHHHHHHHHHHHHTT-----SPPPGGGSEEE-HHHHHHHHHHHHHHHSS--/----B---PPP-TTEE---S--BTT-EEE-EEPTTEEEPTT---EEEEEEETTTTEEEEPPP---EEE-HHHHHHS-----/-----HHHHHHHHHHHHHHHTSSS-----EE---S--TT-HHHHHHHHHHHHHHHHHHHT-HHHHHHHHHHHHHHHHHHHTS------SPPPGGGSPEE-HHHHHHHHHHHHHHH--/--SS-B--PPPP-TTEEE--S--BTT-EEEEEEPTTEEEPTT---EEEEEEETTTTEEEEPPP---EEE-HHHH---

B-factor: mean 15.01, std 10.89, range [2.0, 70.39]

CATH classification: 1.20.1250.70

Radius of gyration: 25.23 Å; Cα contacts (8 Å, |Δi|>4): 633; chains: 4; bounding box: 68×79×47 Å

Nearest PDB structures (foldseek):
  2z3q-assembly2_C  TM=1.009E+00  e=1.285E-18  Homo sapiens
  2z3r-assembly8_O  TM=9.883E-01  e=4.300E-16  Homo sapiens
  2z3r-assembly1_A  TM=9.948E-01  e=5.750E-16  Homo sapiens
  4gs7-assembly1_A  TM=9.863E-01  e=1.090E-15  Homo sapiens
  2psm-assembly2_B  TM=9.537E-01  e=2.132E-11  Mus musculus

InterPro domains:
  IPR003443 Interleukin-15/Interleukin-21 family [PF02372] (33-160)
  IPR003443 Interleukin-15/Interleukin-21 family [PTHR14356] (2-161)
  IPR009079 Four-helical cytokine-like, core [G3DSA:1.20.1250.70] (45-162)
  IPR009079 Four-helical cytokine-like, core [SSF47266] (49-161)
  IPR020439 Interleukin-15 [PR01930] (70-81)
  IPR020439 Interleukin-15 [PR01930] (83-101)
  IPR020439 Interleukin-15 [PR01930] (135-148)
  IPR020466 Interleukin-15, mammal [PR01947] (1-18)
  IPR020466 Interleukin-15, mammal [PR01947] (24-49)
  IPR020466 Interleukin-15, mammal [PR01947] (59-70)

Sequence (389 aa):
AMAISNWVNVISDLKKIEDLIQSMHIDATLYTESDVHPSCKVTAMKCFLLELQVI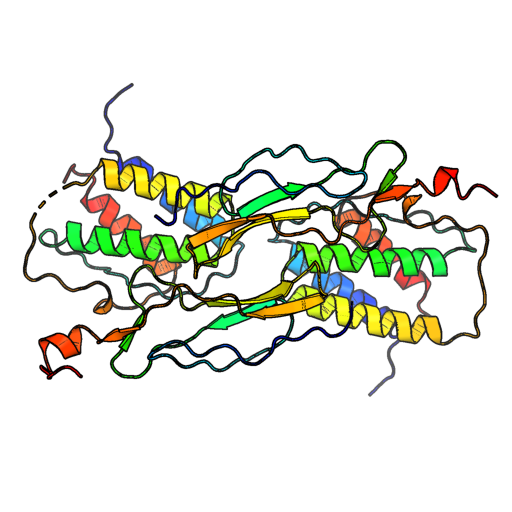SLESGDASIHDTVENLIILANNSLSTESGCKECEELEEKNIKEFLQSFVHIVQMFINTSAISITCPPPMSVEHADIWVKSYSLYSRERYICNSGFKRKAGTSSLTECVLNKATNVAHWTTPSLKCIRDPALVHQRPAPPSAMAISNWVNVISDLKKIEDLIQSMHIDATLYTESDVHPSCKVTAMKCFLLELQVISLESGDASIHDTVENLIILANNSLSSNGNVTESGCKECEELEEKNIKEFLQSFVHIVQMFINMAISITCPPPMSVEHADIWVKSYSLYSRERYICNSGFKRKAGTSSLTECVLNKATNVAHWTTPSLKCIRDPALVHQR

Foldseek 3Di:
DDDFQLLVVLLVLLVVLVVVCVVPDDWWFAFADLDDDPLCLVQRLVRLLVRLVVSVVVVVDPVSVVSNVVNSVSVVVLDDHHPPDDHSVPGDTHTPVSRSVSNNVSSVVCRVVD/DPQAFEDDADDDPQWDWDQPGRGAFGKTFIDGHPQWDWDPPWGRIWTWHAPVVPGHIYIDDTRTDIGGDVVCVPVVPDDDD/DDDDQLLVVLLVLLVVLVVVCPPPDDWDWAFADQPDDPLCLVQRLVRLLVRLVVSLVSRVDPVSVVSSVSSSVSVVVLSVPDDPPDRPPDDHSVPGDTGTPVRRSVSSNVSSVVVHD/DLAFDFEDDADDAPQWAWDDPGRGAFDKTFIGGHPQKDWDPPWGRIWTWHADPVVSHIYIDDTSTDIGGPCVPVVVD

Organism: Homo sapiens (NCBI:txid9606)

GO terms:
  GO:0005125 cytokine activity (F, IDA)
  GO:0005576 extracellular region (C, IDA)
  GO:0035723 interleukin-15-mediated signaling pathway (P, IDA)
  GO:0007260 tyrosine phosphorylation of STAT protein (P, IDA)
  GO:0030225 macrophage differentiation (P, IDA)
  GO:0005576 extracellular region (C, TAS)
  GO:0005737 cytoplasm (C, TAS)
  GO:0005768 endosome (C, TAS)
  GO:0005794 Golgi apparatus (C, TAS)
  GO:0006955 immune response (P, TAS)
  GO:0007165 signal transduction (P, TAS)
  GO:0007267 cell-cell signaling (P, TAS)
  GO:0008284 positive regulation of cell population proliferation (P, TAS)
  GO:0005515 protein binding (F, IPI)
  GO:0032740 positive regulation of interleukin-17 production (P, IDA)
  GO:0034105 positive regulation of tissue remodeling (P, IC)
  GO:0050729 positive regulation of inflammatory response (P, IC)
  GO:0005654 nucleoplasm (C, IDA)
  GO:0016607 nuclear speck (C, IDA)
  GO:0042119 neutrophil activation (P, IDA)